Protein AF-A0A662VR52-F1 (afdb_monomer_lite)

pLDDT: mean 78.72, std 14.42, range [28.05, 96.81]

Radius of gyration: 50.15 Å; chains: 1; bounding box: 106×64×145 Å

Structure (mmCIF, N/CA/C/O backbone):
data_AF-A0A662VR52-F1
#
_entry.id   AF-A0A662VR52-F1
#
loop_
_atom_site.group_PDB
_atom_site.id
_atom_site.type_symbol
_atom_site.label_atom_id
_atom_site.label_alt_id
_atom_site.label_comp_id
_atom_site.label_asym_id
_atom_site.label_entity_id
_atom_site.label_seq_id
_atom_site.pdbx_PDB_ins_code
_atom_site.Cartn_x
_atom_site.Cartn_y
_atom_site.Cartn_z
_atom_site.occupancy
_atom_site.B_iso_or_equiv
_atom_site.auth_seq_id
_atom_site.auth_comp_id
_atom_site.auth_asym_id
_atom_site.auth_atom_id
_atom_site.pdbx_PDB_model_num
ATOM 1 N N . MET A 1 1 ? 60.814 -14.077 -67.643 1.00 28.58 1 MET A N 1
ATOM 2 C CA . MET A 1 1 ? 59.374 -13.787 -67.493 1.00 28.58 1 MET A CA 1
ATOM 3 C C . MET A 1 1 ? 59.072 -13.716 -66.006 1.00 28.58 1 MET A C 1
ATOM 5 O O . MET A 1 1 ? 58.979 -14.759 -65.372 1.00 28.58 1 MET A O 1
ATOM 9 N N . LYS A 1 2 ? 59.038 -12.506 -65.432 1.00 28.05 2 LYS A N 1
ATOM 10 C CA . LYS A 1 2 ? 58.407 -12.286 -64.120 1.00 28.05 2 LYS A CA 1
ATOM 11 C C . LYS A 1 2 ? 56.911 -12.606 -64.287 1.00 28.05 2 LYS A C 1
ATOM 13 O O . LYS A 1 2 ? 56.385 -12.389 -65.379 1.00 28.05 2 LYS A O 1
ATOM 18 N N . LYS A 1 3 ? 56.277 -13.214 -63.279 1.00 32.69 3 LYS A N 1
ATOM 19 C CA . LYS A 1 3 ? 54.837 -13.531 -63.300 1.00 32.69 3 LYS A CA 1
ATOM 20 C C . LYS A 1 3 ? 54.033 -12.255 -63.595 1.00 32.69 3 LYS A C 1
ATOM 22 O O . LYS A 1 3 ? 54.476 -11.173 -63.227 1.00 32.69 3 LYS A O 1
ATOM 27 N N . GLU A 1 4 ? 52.872 -12.392 -64.231 1.00 38.88 4 GLU A N 1
ATOM 28 C CA . GLU A 1 4 ? 51.925 -11.310 -64.575 1.00 38.88 4 GLU A CA 1
ATOM 29 C C . GLU A 1 4 ? 51.389 -10.497 -63.368 1.00 38.88 4 GLU A C 1
ATOM 31 O O . GLU A 1 4 ? 50.549 -9.617 -63.553 1.00 38.88 4 GLU A O 1
ATOM 36 N N . ASP A 1 5 ? 51.896 -10.736 -62.155 1.00 41.44 5 ASP A N 1
ATOM 37 C CA . ASP A 1 5 ? 51.282 -10.300 -60.900 1.00 41.44 5 ASP A CA 1
ATOM 38 C C . ASP A 1 5 ? 51.966 -9.097 -60.216 1.00 41.44 5 ASP A C 1
ATOM 40 O O . ASP A 1 5 ? 51.344 -8.469 -59.366 1.00 41.44 5 ASP A O 1
ATOM 44 N N . ASP A 1 6 ? 53.176 -8.682 -60.616 1.00 47.56 6 ASP A N 1
ATOM 45 C CA . ASP A 1 6 ? 53.843 -7.495 -60.036 1.00 47.56 6 ASP A CA 1
ATOM 46 C C . ASP A 1 6 ? 53.579 -6.228 -60.871 1.00 47.56 6 ASP A C 1
ATOM 48 O O . ASP A 1 6 ? 54.469 -5.649 -61.501 1.00 47.56 6 ASP A O 1
ATOM 52 N N . ILE A 1 7 ? 52.318 -5.795 -60.906 1.00 55.94 7 ILE A N 1
ATOM 53 C CA . ILE A 1 7 ? 51.932 -4.498 -61.476 1.00 55.94 7 ILE A CA 1
ATOM 54 C C . ILE A 1 7 ? 52.097 -3.422 -60.383 1.00 55.94 7 ILE A C 1
ATOM 56 O O . ILE A 1 7 ? 51.403 -3.491 -59.370 1.00 55.94 7 ILE A O 1
ATOM 60 N N . PRO A 1 8 ? 52.959 -2.403 -60.562 1.00 58.09 8 PRO A N 1
ATOM 61 C CA . PRO A 1 8 ? 53.224 -1.395 -59.550 1.00 58.09 8 PRO A CA 1
ATOM 62 C C . PRO A 1 8 ? 52.011 -0.486 -59.325 1.00 58.09 8 PRO A C 1
ATOM 64 O O . PRO A 1 8 ? 51.331 -0.050 -60.263 1.00 58.09 8 PRO A O 1
ATOM 67 N N . GLU A 1 9 ? 51.783 -0.172 -58.052 1.00 62.09 9 GLU A N 1
ATOM 68 C CA . GLU A 1 9 ? 50.815 0.820 -57.595 1.00 62.09 9 GLU A CA 1
ATOM 69 C C . GLU A 1 9 ? 51.098 2.185 -58.239 1.00 62.09 9 GLU A C 1
ATOM 71 O O . GLU A 1 9 ? 52.232 2.675 -58.251 1.00 62.09 9 GLU A O 1
ATOM 76 N N . VAL A 1 10 ? 50.054 2.812 -58.786 1.00 65.06 10 VAL A N 1
ATOM 77 C CA . VAL A 1 10 ? 50.158 4.159 -59.353 1.00 65.06 10 VAL A CA 1
ATOM 78 C C . VAL A 1 10 ? 49.748 5.147 -58.274 1.00 65.06 10 VAL A C 1
ATOM 80 O O . VAL A 1 10 ? 48.630 5.070 -57.770 1.00 65.06 10 VAL A O 1
ATOM 83 N N . LYS A 1 11 ? 50.637 6.091 -57.938 1.00 62.03 11 LYS A N 1
ATOM 84 C CA . LYS A 1 11 ? 50.335 7.161 -56.977 1.00 62.03 11 LYS A CA 1
ATOM 85 C C . LYS A 1 11 ? 49.124 7.973 -57.447 1.00 62.03 11 LYS A C 1
ATOM 87 O O . LYS A 1 11 ? 49.174 8.606 -58.502 1.00 62.03 11 LYS A O 1
ATOM 92 N N . ASP A 1 12 ? 48.069 7.950 -56.642 1.00 66.31 12 ASP A N 1
ATOM 93 C CA . ASP A 1 12 ? 46.834 8.707 -56.851 1.00 66.31 12 ASP A CA 1
ATOM 94 C C . ASP A 1 12 ? 47.023 10.215 -56.557 1.00 66.31 12 ASP A C 1
ATOM 96 O O . ASP A 1 12 ? 48.048 10.652 -56.024 1.00 66.31 12 ASP A O 1
ATOM 100 N N . ILE A 1 13 ? 46.032 11.035 -56.916 1.00 71.88 13 ILE A N 1
ATOM 101 C CA . ILE A 1 13 ? 45.984 12.468 -56.602 1.00 71.88 13 ILE A CA 1
ATOM 102 C C . ILE A 1 13 ? 45.912 12.660 -55.078 1.00 71.88 13 ILE A C 1
ATOM 104 O O . ILE A 1 13 ? 45.025 12.118 -54.419 1.00 71.88 13 ILE A O 1
ATOM 108 N N . GLU A 1 14 ? 46.828 13.464 -54.525 1.00 68.94 14 GLU A N 1
ATOM 109 C CA . GLU A 1 14 ? 46.885 13.752 -53.088 1.00 68.94 14 GLU A CA 1
ATOM 110 C C . GLU A 1 14 ? 45.572 14.331 -52.546 1.00 68.94 14 GLU A C 1
ATOM 112 O O . GLU A 1 14 ? 45.005 15.286 -53.082 1.00 68.94 14 GLU A O 1
ATOM 117 N N . CYS A 1 15 ? 45.146 13.793 -51.409 1.00 70.44 15 CYS A N 1
ATOM 118 C CA . CYS A 1 15 ? 44.021 14.291 -50.637 1.00 70.44 15 CYS A CA 1
ATOM 119 C C . CYS A 1 15 ? 44.399 15.601 -49.934 1.00 70.44 15 CYS A C 1
ATOM 121 O O . CYS A 1 15 ? 45.249 15.614 -49.047 1.00 70.44 15 CYS A O 1
ATOM 123 N N . ARG A 1 16 ? 43.809 16.724 -50.351 1.00 64.12 16 ARG A N 1
ATOM 124 C CA . ARG A 1 16 ? 44.110 18.067 -49.824 1.00 64.12 16 ARG A CA 1
ATOM 125 C C . ARG A 1 16 ? 42.822 18.762 -49.375 1.00 64.12 16 ARG A C 1
ATOM 127 O O . ARG A 1 16 ? 41.777 18.531 -49.978 1.00 64.12 16 ARG A O 1
ATOM 134 N N . LYS A 1 17 ? 42.918 19.638 -48.362 1.00 64.31 17 LYS A N 1
ATOM 135 C CA . LYS A 1 17 ? 41.784 20.356 -47.738 1.00 64.31 17 LYS A CA 1
ATOM 136 C C . LYS A 1 17 ? 40.886 21.057 -48.765 1.00 64.31 17 LYS A C 1
ATOM 138 O O . LYS A 1 17 ? 39.768 20.620 -49.017 1.00 64.31 17 LYS A O 1
ATOM 143 N N . LEU A 1 18 ? 41.394 22.128 -49.377 1.00 68.62 18 LEU A N 1
ATOM 144 C CA . LEU A 1 18 ? 40.721 22.940 -50.391 1.00 68.62 18 LEU A CA 1
ATOM 145 C C . LEU A 1 18 ? 41.786 23.565 -51.299 1.00 68.62 18 LEU A C 1
ATOM 147 O O . LEU A 1 18 ? 42.699 24.219 -50.804 1.00 68.62 18 LEU A O 1
ATOM 151 N N . ASN A 1 19 ? 41.665 23.381 -52.615 1.00 70.12 19 ASN A N 1
ATOM 152 C CA . ASN A 1 19 ? 42.551 23.993 -53.609 1.00 70.12 19 ASN A CA 1
ATOM 153 C C . ASN A 1 19 ? 41.736 24.723 -54.679 1.00 70.12 19 ASN A C 1
ATOM 155 O O . ASN A 1 19 ? 40.577 24.387 -54.936 1.00 70.12 19 ASN A O 1
ATOM 159 N N . PHE A 1 20 ? 42.370 25.687 -55.346 1.00 79.00 20 PHE A N 1
ATOM 160 C CA . PHE A 1 20 ? 41.862 26.207 -56.611 1.00 79.00 20 PHE A CA 1
ATOM 161 C C . PHE A 1 20 ? 41.954 25.136 -57.702 1.00 79.00 20 PHE A C 1
ATOM 163 O O . PHE A 1 20 ? 42.883 24.330 -57.719 1.00 79.00 20 PHE A O 1
ATOM 170 N N . PHE A 1 21 ? 40.988 25.153 -58.619 1.00 85.31 21 PHE A N 1
ATOM 171 C CA . PHE A 1 21 ? 40.935 24.231 -59.748 1.00 85.31 21 PHE A CA 1
ATOM 172 C C . PHE A 1 21 ? 41.366 24.943 -61.025 1.00 85.31 21 PHE A C 1
ATOM 174 O O . PHE A 1 21 ? 40.796 25.976 -61.381 1.00 85.31 21 PHE A O 1
ATOM 181 N N . GLU A 1 22 ? 42.299 24.342 -61.752 1.00 82.56 22 GLU A N 1
ATOM 182 C CA . GLU A 1 22 ? 42.712 24.789 -63.079 1.00 82.56 22 GLU A CA 1
ATOM 183 C C . GLU A 1 22 ? 42.207 23.796 -64.125 1.00 82.56 22 GLU A C 1
ATOM 185 O O . GLU A 1 22 ? 42.285 22.586 -63.931 1.00 82.56 22 GLU A O 1
ATOM 190 N N . ARG A 1 23 ? 41.667 24.304 -65.238 1.00 88.06 23 ARG A N 1
ATOM 191 C CA . ARG A 1 23 ? 41.226 23.483 -66.374 1.00 88.06 23 ARG A CA 1
ATOM 192 C C . ARG A 1 23 ? 41.934 23.910 -67.644 1.00 88.06 23 ARG A C 1
ATOM 194 O O . ARG A 1 23 ? 42.268 25.084 -67.811 1.00 88.06 23 ARG A O 1
ATOM 201 N N . ASN A 1 24 ? 42.100 22.964 -68.560 1.00 91.31 24 ASN A N 1
ATOM 202 C CA . ASN A 1 24 ? 42.689 23.241 -69.857 1.00 91.31 24 ASN A CA 1
ATOM 203 C C . ASN A 1 24 ? 41.824 24.251 -70.640 1.00 91.31 24 ASN A C 1
ATOM 205 O O . ASN A 1 24 ? 40.622 24.050 -70.815 1.00 91.31 24 ASN A O 1
ATOM 209 N N . ASN A 1 25 ? 42.429 25.348 -71.103 1.00 91.31 25 ASN A N 1
ATOM 210 C CA . ASN A 1 25 ? 41.778 26.304 -71.997 1.00 91.31 25 ASN A CA 1
ATOM 211 C C . ASN A 1 25 ? 42.145 25.984 -73.453 1.00 91.31 25 ASN A C 1
ATOM 213 O O . ASN A 1 25 ? 43.315 26.094 -73.834 1.00 91.31 25 ASN A O 1
ATOM 217 N N . TYR A 1 26 ? 41.148 25.599 -74.250 1.00 92.62 26 TYR A N 1
ATOM 218 C CA . TYR A 1 26 ? 41.313 25.234 -75.655 1.00 92.62 26 TYR A CA 1
ATOM 219 C C . TYR A 1 26 ? 41.273 26.466 -76.561 1.00 92.62 26 TYR A C 1
ATOM 221 O O . TYR A 1 26 ? 40.322 27.242 -76.531 1.00 92.62 26 TYR A O 1
ATOM 229 N N . PHE A 1 27 ? 42.289 26.618 -77.411 1.00 93.62 27 PHE A N 1
ATOM 230 C CA . PHE A 1 27 ? 42.328 27.633 -78.462 1.00 93.62 27 PHE A CA 1
ATOM 231 C C . PHE A 1 27 ? 43.087 27.118 -79.689 1.00 93.62 27 PHE A C 1
ATOM 233 O O . PHE A 1 27 ? 43.882 26.178 -79.603 1.00 93.62 27 PHE A O 1
ATOM 240 N N . TYR A 1 28 ? 42.819 27.719 -80.848 1.00 93.12 28 TYR A N 1
ATOM 241 C CA . TYR A 1 28 ? 43.390 27.274 -82.117 1.00 93.12 28 TYR A CA 1
ATOM 242 C C . TYR A 1 28 ? 44.921 27.392 -82.124 1.00 93.12 28 TYR A C 1
ATOM 244 O O . TYR A 1 28 ? 45.473 28.416 -81.730 1.00 93.12 28 TYR A O 1
ATOM 252 N N . GLY A 1 29 ? 45.603 26.340 -82.582 1.00 92.38 29 GLY A N 1
ATOM 253 C CA . GLY A 1 29 ? 47.067 26.288 -82.639 1.00 92.38 29 GLY A CA 1
ATOM 254 C C . GLY A 1 29 ? 47.762 25.958 -81.312 1.00 92.38 29 GLY A C 1
ATOM 255 O O . GLY A 1 29 ? 48.991 25.912 -81.282 1.00 92.38 29 GLY A O 1
ATOM 256 N N . LYS A 1 30 ? 47.021 25.698 -80.223 1.00 93.88 30 LYS A N 1
ATOM 257 C CA . LYS A 1 30 ? 47.611 25.228 -78.963 1.00 93.88 30 LYS A CA 1
ATOM 258 C C . LYS A 1 30 ? 48.195 23.819 -79.131 1.00 93.88 30 LYS A C 1
ATOM 260 O O . LYS A 1 30 ? 47.477 22.891 -79.500 1.00 93.88 30 LYS A O 1
ATOM 265 N N . LEU A 1 31 ? 49.475 23.644 -78.801 1.00 93.06 31 LEU A N 1
ATOM 266 C CA . LEU A 1 31 ? 50.089 22.322 -78.661 1.00 93.06 31 LEU A CA 1
ATOM 267 C C . LEU A 1 31 ? 49.641 21.695 -77.337 1.00 93.06 31 LEU A C 1
ATOM 269 O O . LEU A 1 31 ? 49.816 22.300 -76.282 1.00 93.06 31 LEU A O 1
ATOM 273 N N . LEU A 1 32 ? 49.062 20.497 -77.400 1.00 92.69 32 LEU A N 1
ATOM 274 C CA . LEU A 1 32 ? 48.646 19.736 -76.224 1.00 92.69 32 LEU A CA 1
ATOM 275 C C . LEU A 1 32 ? 49.683 18.665 -75.904 1.00 92.69 32 LEU A C 1
ATOM 277 O O . LEU A 1 32 ? 50.072 17.881 -76.770 1.00 92.69 32 LEU A O 1
ATOM 281 N N . THR A 1 33 ? 50.106 18.624 -74.647 1.00 89.31 33 THR A N 1
ATOM 282 C CA . THR A 1 33 ? 51.037 17.625 -74.123 1.00 89.31 33 THR A CA 1
ATOM 283 C C . THR A 1 33 ? 50.329 16.676 -73.161 1.00 89.31 33 THR A C 1
ATOM 285 O O . THR A 1 33 ? 49.216 16.934 -72.703 1.00 89.31 33 THR A O 1
ATOM 288 N N . ALA A 1 34 ? 50.999 15.589 -72.774 1.00 85.44 34 ALA A N 1
ATOM 289 C CA . ALA A 1 34 ? 50.512 14.717 -71.706 1.00 85.44 34 ALA A CA 1
ATOM 290 C C . ALA A 1 34 ? 50.233 15.478 -70.392 1.00 85.44 34 ALA A C 1
ATOM 292 O O . ALA A 1 34 ? 49.364 15.064 -69.630 1.00 85.44 34 ALA A O 1
ATOM 293 N N . SER A 1 35 ? 50.932 16.590 -70.127 1.00 84.44 35 SER A N 1
ATOM 294 C CA . SER A 1 35 ? 50.676 17.431 -68.952 1.00 84.44 35 SER A CA 1
ATOM 295 C C . SER A 1 35 ? 49.314 18.129 -69.033 1.00 84.44 35 SER A C 1
ATOM 297 O O . SER A 1 35 ? 48.581 18.143 -68.047 1.00 84.44 35 SER A O 1
ATOM 299 N N . ASP A 1 36 ? 48.927 18.635 -70.210 1.00 90.25 36 ASP A N 1
ATOM 300 C CA . ASP A 1 36 ? 47.631 19.296 -70.418 1.00 90.25 36 ASP A CA 1
ATOM 301 C C . ASP A 1 36 ? 46.456 18.321 -70.235 1.00 90.25 36 ASP A C 1
ATOM 303 O O . ASP A 1 36 ? 45.473 18.650 -69.571 1.00 90.25 36 ASP A O 1
ATOM 307 N N . PHE A 1 37 ? 46.572 17.093 -70.755 1.00 89.44 37 PHE A N 1
ATOM 308 C CA . PHE A 1 37 ? 45.544 16.059 -70.575 1.00 89.44 37 PHE A CA 1
ATOM 309 C C . PHE A 1 37 ? 45.470 15.543 -69.132 1.00 89.44 37 PHE A C 1
ATOM 311 O O . PHE A 1 37 ? 44.382 15.261 -68.633 1.00 89.44 37 PHE A O 1
ATOM 318 N N . LYS A 1 38 ? 46.606 15.457 -68.426 1.00 85.81 38 LYS A N 1
ATOM 319 C CA . LYS A 1 38 ? 46.623 15.142 -66.987 1.00 85.81 38 LYS A CA 1
ATOM 320 C C . LYS A 1 38 ? 45.957 16.243 -66.163 1.00 85.81 38 LYS A C 1
ATOM 322 O O . LYS A 1 38 ? 45.225 15.926 -65.231 1.00 85.81 38 LYS A O 1
ATOM 327 N N . ALA A 1 39 ? 46.181 17.512 -66.509 1.00 85.81 39 ALA A N 1
ATOM 328 C CA . ALA A 1 39 ? 45.518 18.639 -65.857 1.00 85.81 39 ALA A CA 1
ATOM 329 C C . ALA A 1 39 ? 43.996 18.595 -66.068 1.00 85.81 39 ALA A C 1
ATOM 331 O O . ALA A 1 39 ? 43.238 18.803 -65.125 1.00 85.81 39 ALA A O 1
ATOM 332 N N . GLU A 1 40 ? 43.540 18.247 -67.274 1.00 89.88 40 GLU A N 1
ATOM 333 C CA . GLU A 1 40 ? 42.115 18.055 -67.558 1.00 89.88 40 GLU A CA 1
ATOM 334 C C . GLU A 1 40 ? 41.504 16.878 -66.777 1.00 89.88 40 GLU A C 1
ATOM 336 O O . GLU A 1 40 ? 40.451 17.045 -66.165 1.00 89.88 40 GLU A O 1
ATOM 341 N N . GLN A 1 41 ? 42.172 15.719 -66.719 1.00 88.75 41 GLN A N 1
ATOM 342 C CA . GLN A 1 41 ? 41.714 14.587 -65.898 1.00 88.75 41 GLN A CA 1
ATOM 343 C C . GLN A 1 41 ? 41.642 14.958 -64.413 1.00 88.75 41 GLN A C 1
ATOM 345 O O . GLN A 1 41 ? 40.623 14.722 -63.764 1.00 88.75 41 GLN A O 1
ATOM 350 N N . ARG A 1 42 ? 42.694 15.600 -63.888 1.00 87.00 42 ARG A N 1
ATOM 351 C CA . ARG A 1 42 ? 42.743 16.071 -62.500 1.00 87.00 42 ARG A CA 1
ATOM 352 C C . ARG A 1 42 ? 41.586 17.024 -62.194 1.00 87.00 42 ARG A C 1
ATOM 354 O O . ARG A 1 42 ? 40.952 16.858 -61.159 1.00 87.00 42 ARG A O 1
ATOM 361 N N . TYR A 1 43 ? 41.268 17.960 -63.092 1.00 88.44 43 TYR A N 1
ATOM 362 C CA . TYR A 1 43 ? 40.166 18.906 -62.897 1.00 88.44 43 TYR A CA 1
ATOM 363 C C . TYR A 1 43 ? 38.830 18.203 -62.619 1.00 88.44 43 TYR A C 1
ATOM 365 O O . TYR A 1 43 ? 38.150 18.544 -61.651 1.00 88.44 43 TYR A O 1
ATOM 373 N N . PHE A 1 44 ? 38.455 17.218 -63.441 1.00 90.56 44 PHE A N 1
ATOM 374 C CA . PHE A 1 44 ? 37.192 16.496 -63.268 1.00 90.56 44 PHE A CA 1
ATOM 375 C C . PHE A 1 44 ? 37.204 15.590 -62.035 1.00 90.56 44 PHE A C 1
ATOM 377 O O . PHE A 1 44 ? 36.251 15.623 -61.257 1.00 90.56 44 PHE A O 1
ATOM 384 N N . VAL A 1 45 ? 38.289 14.837 -61.822 1.00 88.81 45 VAL A N 1
ATOM 385 C CA . VAL A 1 45 ? 38.420 13.925 -60.676 1.00 88.81 45 VAL A CA 1
ATOM 386 C C . VAL A 1 45 ? 38.384 14.694 -59.355 1.00 88.81 45 VAL A C 1
ATOM 388 O O . VAL A 1 45 ? 37.623 14.347 -58.456 1.00 88.81 45 VAL A O 1
ATOM 391 N N . GLU A 1 46 ? 39.145 15.783 -59.224 1.00 86.50 46 GLU A N 1
ATOM 392 C CA . GLU A 1 46 ? 39.160 16.570 -57.989 1.00 86.50 46 GLU A CA 1
ATOM 393 C C . GLU A 1 46 ? 37.828 17.302 -57.753 1.00 86.50 46 GLU A C 1
ATOM 395 O O . GLU A 1 46 ? 37.424 17.458 -56.598 1.00 86.50 46 GLU A O 1
ATOM 400 N N . LYS A 1 47 ? 37.116 17.725 -58.812 1.00 87.19 47 LYS A N 1
ATOM 401 C CA . LYS A 1 47 ? 35.769 18.311 -58.696 1.00 87.19 47 LYS A CA 1
ATOM 402 C C . LYS A 1 47 ? 34.731 17.298 -58.220 1.00 87.19 47 LYS A C 1
ATOM 404 O O . LYS A 1 47 ? 33.926 17.647 -57.358 1.00 87.19 47 LYS A O 1
ATOM 409 N N . LEU A 1 48 ? 34.764 16.075 -58.746 1.00 88.81 48 LEU A N 1
ATOM 410 C CA . LEU A 1 48 ? 33.878 14.991 -58.322 1.00 88.81 48 LEU A CA 1
ATOM 411 C C . LEU A 1 48 ? 34.148 14.607 -56.863 1.00 88.81 48 LEU A C 1
ATOM 413 O O . LEU A 1 48 ? 33.239 14.644 -56.038 1.00 88.81 48 LEU A O 1
ATOM 417 N N . ARG A 1 49 ? 35.420 14.387 -56.510 1.00 87.94 49 ARG A N 1
ATOM 418 C CA . ARG A 1 49 ? 35.836 14.112 -55.128 1.00 87.94 49 ARG A CA 1
ATOM 419 C C . ARG A 1 49 ? 35.433 15.239 -54.172 1.00 87.94 49 ARG A C 1
ATOM 421 O O . ARG A 1 49 ? 34.998 14.966 -53.059 1.00 87.94 49 ARG A O 1
ATOM 428 N N . LEU A 1 50 ? 35.543 16.508 -54.587 1.00 83.31 50 LEU A N 1
ATOM 429 C CA . LEU A 1 50 ? 35.076 17.646 -53.786 1.00 83.31 50 LEU A CA 1
ATOM 430 C C . LEU A 1 50 ? 33.561 17.591 -53.547 1.00 83.31 50 LEU A C 1
ATOM 432 O O . LEU A 1 50 ? 33.127 17.810 -52.419 1.00 83.31 50 LEU A O 1
ATOM 436 N N . ALA A 1 51 ? 32.772 17.313 -54.589 1.00 85.19 51 ALA A N 1
ATOM 437 C CA . ALA A 1 51 ? 31.322 17.189 -54.467 1.00 85.19 51 ALA A CA 1
ATOM 438 C C . ALA A 1 51 ? 30.944 16.049 -53.513 1.00 85.19 51 ALA A C 1
ATOM 440 O O . ALA A 1 51 ? 30.156 16.269 -52.597 1.00 85.19 51 ALA A O 1
ATOM 441 N N . ASN A 1 52 ? 31.579 14.882 -53.651 1.00 86.44 52 ASN A N 1
ATOM 442 C CA . ASN A 1 52 ? 31.383 13.753 -52.746 1.00 86.44 52 ASN A CA 1
ATOM 443 C C . ASN A 1 52 ? 31.709 14.136 -51.295 1.00 86.44 52 ASN A C 1
ATOM 445 O O . ASN A 1 52 ? 30.863 13.966 -50.422 1.00 86.44 52 ASN A O 1
ATOM 449 N N . ARG A 1 53 ? 32.871 14.752 -51.032 1.00 78.88 53 ARG A N 1
ATOM 450 C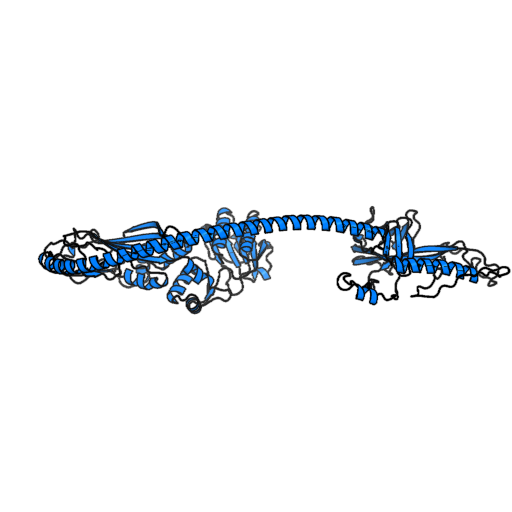 CA . ARG A 1 53 ? 33.258 15.160 -49.668 1.00 78.88 53 ARG A CA 1
ATOM 451 C C . ARG A 1 53 ? 32.289 16.153 -49.030 1.00 78.88 53 ARG A C 1
ATOM 453 O O . ARG A 1 53 ? 31.969 15.999 -47.858 1.00 78.88 53 ARG A O 1
ATOM 460 N N . LEU A 1 54 ? 31.866 17.183 -49.767 1.00 75.50 54 LEU A N 1
ATOM 461 C CA . LEU A 1 54 ? 31.094 18.293 -49.194 1.00 75.50 54 LEU A CA 1
ATOM 462 C C . LEU A 1 54 ? 29.581 18.060 -49.179 1.00 75.50 54 LEU A C 1
ATOM 464 O O . LEU A 1 54 ? 28.903 18.607 -48.318 1.00 75.50 54 LEU A O 1
ATOM 468 N N . LEU A 1 55 ? 29.044 17.303 -50.138 1.00 77.44 55 LEU A N 1
ATOM 469 C CA . LEU A 1 55 ? 27.598 17.086 -50.261 1.00 77.44 55 LEU A CA 1
ATOM 470 C C . LEU A 1 55 ? 27.148 15.757 -49.659 1.00 77.44 55 LEU A C 1
ATOM 472 O O . LEU A 1 55 ? 26.013 15.647 -49.207 1.00 77.44 55 LEU A O 1
ATOM 476 N N . HIS A 1 56 ? 28.014 14.745 -49.691 1.00 78.38 56 HIS A N 1
ATOM 477 C CA . HIS A 1 56 ? 27.673 13.381 -49.293 1.00 78.38 56 HIS A CA 1
ATOM 478 C C . HIS A 1 56 ? 28.463 12.925 -48.056 1.00 78.38 56 HIS A C 1
ATOM 480 O O . HIS A 1 56 ? 27.949 12.172 -47.233 1.00 78.38 56 HIS A O 1
ATOM 486 N N . GLY A 1 57 ? 29.688 13.417 -47.874 1.00 80.00 57 GLY A N 1
ATOM 487 C CA . GLY A 1 57 ? 30.582 12.971 -46.810 1.00 80.00 57 GLY A CA 1
ATOM 488 C C . GLY A 1 57 ? 31.283 11.667 -47.187 1.00 80.00 57 GLY A C 1
ATOM 489 O O . GLY A 1 57 ? 31.635 11.457 -48.346 1.00 80.00 57 GLY A O 1
ATOM 490 N N . PHE A 1 58 ? 31.511 10.796 -46.206 1.00 82.31 58 PHE A N 1
ATOM 491 C CA . PHE A 1 58 ? 32.193 9.513 -46.385 1.00 82.31 58 PHE A CA 1
ATOM 492 C C . PHE A 1 58 ? 31.450 8.394 -45.653 1.00 82.31 58 PHE A C 1
ATOM 494 O O . PHE A 1 58 ? 30.781 8.630 -44.645 1.00 82.31 58 PHE A O 1
ATOM 501 N N . GLY A 1 59 ? 31.580 7.170 -46.154 1.00 87.56 59 GLY A N 1
ATOM 502 C CA . GLY A 1 59 ? 30.886 5.991 -45.653 1.00 87.56 59 GLY A CA 1
ATOM 503 C C . GLY A 1 59 ? 30.363 5.094 -46.773 1.00 87.56 59 GLY A C 1
ATOM 504 O O . GLY A 1 59 ? 30.722 5.231 -47.941 1.00 87.56 59 GLY A O 1
ATOM 505 N N . VAL A 1 60 ? 29.491 4.160 -46.412 1.00 90.75 60 VAL A N 1
ATOM 506 C CA . VAL A 1 60 ? 28.853 3.215 -47.332 1.00 90.75 60 VAL A CA 1
ATOM 507 C C . VAL A 1 60 ? 27.637 3.865 -47.989 1.00 90.75 60 VAL A C 1
ATOM 509 O O . VAL A 1 60 ? 26.695 4.278 -47.313 1.00 90.75 60 VAL A O 1
ATOM 512 N N . VAL A 1 61 ? 27.624 3.907 -49.320 1.00 89.56 61 VAL A N 1
ATOM 513 C CA . VAL A 1 61 ? 26.484 4.394 -50.109 1.00 89.56 61 VAL A CA 1
ATOM 514 C C . VAL A 1 61 ? 25.429 3.295 -50.224 1.00 89.56 61 VAL A C 1
ATOM 516 O O . VAL A 1 61 ? 24.260 3.514 -49.921 1.00 89.56 61 VAL A O 1
ATOM 519 N N . CYS A 1 62 ? 25.839 2.088 -50.619 1.00 89.94 62 CYS A N 1
ATOM 520 C CA . CYS A 1 62 ? 24.964 0.920 -50.715 1.00 89.94 62 CYS A CA 1
ATOM 521 C C . CYS A 1 62 ? 25.762 -0.388 -50.606 1.00 89.94 62 CYS A C 1
ATOM 523 O O . CYS A 1 62 ? 26.964 -0.415 -50.863 1.00 89.94 62 CYS A O 1
ATOM 525 N N . GLY A 1 63 ? 25.086 -1.485 -50.247 1.00 92.12 63 GLY A N 1
ATOM 526 C CA . GLY A 1 63 ? 25.697 -2.818 -50.220 1.00 92.12 63 GLY A CA 1
ATOM 527 C C . GLY A 1 63 ? 26.792 -2.977 -49.156 1.00 92.12 63 GLY A C 1
ATOM 528 O O . GLY A 1 63 ? 26.613 -2.531 -48.021 1.00 92.12 63 GLY A O 1
ATOM 529 N N . LEU A 1 64 ? 27.897 -3.642 -49.513 1.00 95.06 64 LEU A N 1
ATOM 530 C CA . LEU A 1 64 ? 29.085 -3.859 -48.666 1.00 95.06 64 LEU A CA 1
ATOM 531 C C . LEU A 1 64 ? 28.811 -4.531 -47.309 1.00 95.06 64 LEU A C 1
ATOM 533 O O . LEU A 1 64 ? 29.524 -4.298 -46.335 1.00 95.06 64 LEU A O 1
ATOM 537 N N . LYS A 1 65 ? 27.768 -5.362 -47.218 1.00 94.81 65 LYS A N 1
ATOM 538 C CA . LYS A 1 65 ? 27.463 -6.115 -45.997 1.00 94.81 65 LYS A CA 1
ATOM 539 C C . LYS A 1 65 ? 28.542 -7.161 -45.769 1.00 94.81 65 LYS A C 1
ATOM 541 O O . LYS A 1 65 ? 28.870 -7.904 -46.691 1.00 94.81 65 LYS A O 1
ATOM 546 N N . VAL A 1 66 ? 29.030 -7.262 -44.538 1.00 94.62 66 VAL A N 1
ATOM 547 C CA . VAL A 1 66 ? 29.921 -8.349 -44.131 1.00 94.62 66 VAL A CA 1
ATOM 548 C C . VAL A 1 66 ? 29.075 -9.444 -43.501 1.00 94.62 66 VAL A C 1
ATOM 550 O O . VAL A 1 66 ? 28.395 -9.232 -42.501 1.00 94.62 66 VAL A O 1
ATOM 553 N N . LEU A 1 67 ? 29.083 -10.614 -44.122 1.00 92.94 67 LEU A N 1
ATOM 554 C CA . LEU A 1 67 ? 28.329 -11.784 -43.702 1.00 92.94 67 LEU A CA 1
ATOM 555 C C . LEU A 1 67 ? 29.298 -12.898 -43.321 1.00 92.94 67 LEU A C 1
ATOM 557 O O . LEU A 1 67 ? 30.388 -13.012 -43.881 1.00 92.94 67 LEU A O 1
ATOM 561 N N . LYS A 1 68 ? 28.892 -13.761 -42.392 1.00 90.62 68 LYS A N 1
ATOM 562 C CA . LYS A 1 68 ? 29.634 -14.991 -42.109 1.00 90.62 68 LYS A CA 1
ATOM 563 C C . LYS A 1 68 ? 29.579 -15.929 -43.327 1.00 90.62 68 LYS A C 1
ATOM 565 O O . LYS A 1 68 ? 28.544 -16.024 -43.989 1.00 90.62 68 LYS A O 1
ATOM 570 N N . GLY A 1 69 ? 30.686 -16.612 -43.621 1.00 80.81 69 GLY A N 1
ATOM 571 C CA . GLY A 1 69 ? 30.769 -17.615 -44.680 1.00 80.81 69 GLY A CA 1
ATOM 572 C C . GLY A 1 69 ? 29.748 -18.739 -44.481 1.00 80.81 69 GLY A C 1
ATOM 573 O O . GLY A 1 69 ? 29.553 -19.229 -43.372 1.00 80.81 69 GLY A O 1
ATOM 574 N N . MET A 1 70 ? 29.077 -19.141 -45.563 1.00 68.06 70 MET A N 1
ATOM 575 C CA . MET A 1 70 ? 27.984 -20.127 -45.517 1.00 68.06 70 MET A CA 1
ATOM 576 C C . MET A 1 70 ? 28.468 -21.582 -45.388 1.00 68.06 70 MET A C 1
ATOM 578 O O . MET A 1 70 ? 27.728 -22.426 -44.895 1.00 68.06 70 MET A O 1
ATOM 582 N N . LEU A 1 71 ? 29.675 -21.889 -45.878 1.00 71.06 71 LEU A N 1
ATOM 583 C CA . LEU A 1 71 ? 30.199 -23.261 -45.992 1.00 71.06 71 LEU A CA 1
ATOM 584 C C . LEU A 1 71 ? 31.395 -23.531 -45.071 1.00 71.06 71 LEU A C 1
ATOM 586 O O . LEU A 1 71 ? 31.645 -24.677 -44.712 1.00 71.06 71 LEU A O 1
ATOM 590 N N . GLU A 1 72 ? 32.124 -22.485 -44.685 1.00 78.00 72 GLU A N 1
ATOM 591 C CA . GLU A 1 72 ? 33.331 -22.579 -43.871 1.00 78.00 72 GLU A CA 1
ATOM 592 C C . GLU A 1 72 ? 33.318 -21.489 -42.803 1.00 78.00 72 GLU A C 1
ATOM 594 O O . GLU A 1 72 ? 33.147 -20.305 -43.098 1.00 78.00 72 GLU A O 1
ATOM 599 N N . ASP A 1 73 ? 33.529 -21.895 -41.552 1.00 82.31 73 ASP A N 1
ATOM 600 C CA . ASP A 1 73 ? 33.481 -20.992 -40.403 1.00 82.31 73 ASP A CA 1
ATOM 601 C C . ASP A 1 73 ? 34.672 -20.022 -40.338 1.00 82.31 73 ASP A C 1
ATOM 603 O O . ASP A 1 73 ? 34.617 -19.079 -39.559 1.00 82.31 73 ASP A O 1
ATOM 607 N N . SER A 1 74 ? 35.737 -20.216 -41.122 1.00 84.81 74 SER A N 1
ATOM 608 C CA . SER A 1 74 ? 36.919 -19.335 -41.177 1.00 84.81 74 SER A CA 1
ATOM 609 C C . SER A 1 74 ? 36.821 -18.232 -42.237 1.00 84.81 74 SER A C 1
ATOM 611 O O . SER A 1 74 ? 37.803 -17.530 -42.478 1.00 84.81 74 SER A O 1
ATOM 613 N N . LYS A 1 75 ? 35.661 -18.082 -42.894 1.00 90.75 75 LYS A N 1
ATOM 614 C CA . LYS A 1 75 ? 35.461 -17.134 -43.997 1.00 90.75 75 LYS A CA 1
ATOM 615 C C . LYS A 1 75 ? 34.411 -16.077 -43.669 1.00 90.75 75 LYS A C 1
ATOM 617 O O . LYS A 1 75 ? 33.421 -16.351 -42.988 1.00 90.75 75 LYS A O 1
ATOM 622 N N . ILE A 1 76 ? 34.591 -14.881 -44.220 1.00 93.12 76 ILE A N 1
ATOM 623 C CA . ILE A 1 76 ? 33.537 -13.862 -44.346 1.00 93.12 76 ILE A CA 1
ATOM 624 C C . ILE A 1 76 ? 33.270 -13.570 -45.815 1.00 93.12 76 ILE A C 1
ATOM 626 O O . ILE A 1 76 ? 34.137 -13.756 -46.665 1.00 93.12 76 ILE A O 1
ATOM 630 N N . ARG A 1 77 ? 32.069 -13.078 -46.102 1.00 93.81 77 ARG A N 1
ATOM 631 C CA . ARG A 1 77 ? 31.657 -12.601 -47.416 1.00 93.81 77 ARG A CA 1
ATOM 632 C C . ARG A 1 77 ? 31.294 -11.126 -47.332 1.00 93.81 77 ARG A C 1
ATOM 634 O O . ARG A 1 77 ? 30.377 -10.769 -46.599 1.00 93.81 77 ARG A O 1
ATOM 641 N N . ILE A 1 78 ? 31.983 -10.293 -48.100 1.00 95.00 78 ILE A N 1
ATOM 642 C CA . ILE A 1 78 ? 31.638 -8.886 -48.315 1.00 95.00 78 ILE A CA 1
ATOM 643 C C . ILE A 1 78 ? 30.775 -8.826 -49.574 1.00 95.00 78 ILE A C 1
ATOM 645 O O . ILE A 1 78 ? 31.214 -9.292 -50.621 1.00 95.00 78 ILE A O 1
ATOM 649 N N . THR A 1 79 ? 29.547 -8.317 -49.491 1.00 95.62 79 THR A N 1
ATOM 650 C CA . THR A 1 79 ? 28.670 -8.193 -50.670 1.00 95.62 79 THR A CA 1
ATOM 651 C C . THR A 1 79 ? 29.124 -7.063 -51.591 1.00 95.62 79 THR A C 1
ATOM 653 O O . THR A 1 79 ? 29.799 -6.132 -51.154 1.00 95.62 79 THR A O 1
ATOM 656 N N . GLU A 1 80 ? 28.677 -7.092 -52.842 1.00 95.75 80 GLU A N 1
ATOM 657 C CA . GLU A 1 80 ? 28.808 -5.978 -53.777 1.00 95.75 80 GLU A CA 1
ATOM 658 C C . GLU A 1 80 ? 28.243 -4.673 -53.192 1.00 95.75 80 GLU A C 1
ATOM 660 O O . GLU A 1 80 ? 27.356 -4.679 -52.326 1.00 95.75 80 GLU A O 1
ATOM 665 N N . GLY A 1 81 ? 28.780 -3.540 -53.634 1.00 94.94 81 GLY A N 1
ATOM 666 C CA . GLY A 1 81 ? 28.353 -2.231 -53.162 1.00 94.94 81 GLY A CA 1
ATOM 667 C C . GLY A 1 81 ? 29.337 -1.109 -53.461 1.00 94.94 81 GLY A C 1
ATOM 668 O O . GLY A 1 81 ? 30.343 -1.289 -54.150 1.00 94.94 81 GLY A O 1
ATOM 669 N N . VAL A 1 82 ? 29.015 0.072 -52.938 1.00 93.94 82 VAL A N 1
ATOM 670 C CA . VAL A 1 82 ? 29.769 1.306 -53.170 1.00 93.94 82 VAL A CA 1
ATOM 671 C C . VAL A 1 82 ? 29.988 2.034 -51.852 1.00 93.94 82 VAL A C 1
ATOM 673 O O . VAL A 1 82 ? 29.062 2.186 -51.051 1.00 93.94 82 VAL A O 1
ATOM 676 N N . ALA A 1 83 ? 31.205 2.525 -51.652 1.00 92.75 83 ALA A N 1
ATOM 677 C CA . ALA A 1 83 ? 31.560 3.430 -50.569 1.00 92.75 83 ALA A CA 1
ATOM 678 C C . ALA A 1 83 ? 32.224 4.701 -51.104 1.00 92.75 83 ALA A C 1
ATOM 680 O O . ALA A 1 83 ? 32.738 4.728 -52.218 1.00 92.75 83 ALA A O 1
ATOM 681 N N . ILE A 1 84 ? 32.214 5.747 -50.287 1.00 91.06 84 ILE A N 1
ATOM 682 C CA . ILE A 1 84 ? 32.972 6.978 -50.492 1.00 91.06 84 ILE A CA 1
ATOM 683 C C . ILE A 1 84 ? 33.933 7.101 -49.317 1.00 91.06 84 ILE A C 1
ATOM 685 O O . ILE A 1 84 ? 33.505 7.043 -48.164 1.00 91.06 84 ILE A O 1
ATOM 689 N N . ASP A 1 85 ? 35.224 7.255 -49.580 1.00 88.31 85 ASP A N 1
ATOM 690 C CA . ASP A 1 85 ? 36.191 7.482 -48.507 1.00 88.31 85 ASP A CA 1
ATOM 691 C C . ASP A 1 85 ? 36.290 8.957 -48.091 1.00 88.31 85 ASP A C 1
ATOM 693 O O . ASP A 1 85 ? 35.683 9.842 -48.696 1.00 88.31 85 ASP A O 1
ATOM 697 N N . CYS A 1 86 ? 37.087 9.258 -47.063 1.00 81.19 86 CYS A N 1
ATOM 698 C CA . CYS A 1 86 ? 37.246 10.635 -46.593 1.00 81.19 86 CYS A CA 1
ATOM 699 C C . CYS A 1 86 ? 37.872 11.606 -47.606 1.00 81.19 86 CYS A C 1
ATOM 701 O O . CYS A 1 86 ? 37.740 12.822 -47.464 1.00 81.19 86 CYS A O 1
ATOM 703 N N . CYS A 1 87 ? 38.502 11.102 -48.667 1.00 83.50 87 CYS A N 1
ATOM 704 C CA . CYS A 1 87 ? 38.999 11.918 -49.766 1.00 83.50 87 CYS A CA 1
ATOM 705 C C . CYS A 1 87 ? 37.951 12.147 -50.859 1.00 83.50 87 CYS A C 1
ATOM 707 O O . CYS A 1 87 ? 38.226 12.887 -51.806 1.00 83.50 87 CYS A O 1
ATOM 709 N N . GLY A 1 88 ? 36.748 11.586 -50.721 1.00 85.19 88 GLY A N 1
ATOM 710 C CA . GLY A 1 88 ? 35.673 11.657 -51.705 1.00 85.19 88 GLY A CA 1
ATOM 711 C C . GLY A 1 88 ? 35.844 10.677 -52.860 1.00 85.19 88 GLY A C 1
ATOM 712 O O . GLY A 1 88 ? 35.210 10.875 -53.894 1.00 85.19 88 GLY A O 1
ATOM 713 N N . ARG A 1 89 ? 36.725 9.677 -52.721 1.00 89.94 89 ARG A N 1
ATOM 714 C CA . ARG A 1 89 ? 36.968 8.656 -53.745 1.00 89.94 89 ARG A CA 1
ATOM 715 C C . ARG A 1 89 ? 35.882 7.602 -53.674 1.00 89.94 89 ARG A C 1
ATOM 717 O O . ARG A 1 89 ? 35.605 7.077 -52.596 1.00 89.94 89 ARG A O 1
ATOM 724 N N . GLU A 1 90 ? 35.305 7.279 -54.819 1.00 92.38 90 GLU A N 1
ATOM 725 C CA . GLU A 1 90 ? 34.390 6.161 -54.957 1.00 92.38 90 GLU A CA 1
ATOM 726 C C . GLU A 1 90 ? 35.160 4.840 -54.886 1.00 92.38 90 GLU A C 1
ATOM 728 O O . GLU A 1 90 ? 36.109 4.603 -55.632 1.00 92.38 90 GLU A O 1
ATOM 733 N N . ILE A 1 91 ? 34.731 3.953 -53.995 1.00 94.00 91 ILE A N 1
ATOM 734 C CA . ILE A 1 91 ? 35.231 2.590 -53.893 1.00 94.00 91 ILE A CA 1
ATOM 735 C C . ILE A 1 91 ? 34.114 1.652 -54.332 1.00 94.00 91 ILE A C 1
ATOM 737 O O . ILE A 1 91 ? 33.102 1.512 -53.643 1.00 94.00 91 ILE A O 1
ATOM 741 N N . VAL A 1 92 ? 34.297 1.021 -55.490 1.00 94.75 92 VAL A N 1
ATOM 742 C CA . VAL A 1 92 ? 33.304 0.132 -56.100 1.00 94.75 92 VAL A CA 1
ATOM 743 C C . VAL A 1 92 ? 33.736 -1.318 -55.927 1.00 94.75 92 VAL A C 1
ATOM 745 O O . VAL A 1 92 ? 34.779 -1.727 -56.435 1.00 94.75 92 VAL A O 1
ATOM 748 N N . VAL A 1 93 ? 32.899 -2.101 -55.248 1.00 94.88 93 VAL A N 1
ATOM 749 C CA . VAL A 1 93 ? 33.030 -3.555 -55.125 1.00 94.88 93 VAL A CA 1
ATOM 750 C C . VAL A 1 93 ? 31.958 -4.177 -56.025 1.00 94.88 93 VAL A C 1
ATOM 752 O O . VAL A 1 93 ? 30.785 -4.187 -55.649 1.00 94.88 93 VAL A O 1
ATOM 755 N N . PRO A 1 94 ? 32.312 -4.622 -57.244 1.00 92.06 94 PRO A N 1
ATOM 756 C CA . PRO A 1 94 ? 31.326 -5.003 -58.257 1.00 92.06 94 PRO A CA 1
ATOM 757 C C . PRO A 1 94 ? 30.651 -6.351 -57.980 1.00 92.06 94 PRO A C 1
ATOM 759 O O . PRO A 1 94 ? 29.529 -6.575 -58.420 1.00 92.06 94 PRO A O 1
ATOM 762 N N . GLU A 1 95 ? 31.332 -7.242 -57.265 1.00 92.81 95 GLU A N 1
ATOM 763 C CA . GLU A 1 95 ? 30.895 -8.603 -56.956 1.00 92.81 95 GLU A CA 1
ATOM 764 C C . GLU A 1 95 ? 31.286 -8.933 -55.517 1.00 92.81 95 GLU A C 1
ATOM 766 O O . GLU A 1 95 ? 32.190 -8.305 -54.959 1.00 92.81 95 GLU A O 1
ATOM 771 N N . PHE A 1 96 ? 30.631 -9.925 -54.913 1.00 91.62 96 PHE A N 1
ATOM 772 C CA . PHE A 1 96 ? 30.986 -10.331 -53.559 1.00 91.62 96 PHE A CA 1
ATOM 773 C C . PHE A 1 96 ? 32.425 -10.866 -53.485 1.00 91.62 96 PHE A C 1
ATOM 775 O O . PHE A 1 96 ? 32.910 -11.534 -54.402 1.00 91.62 96 PHE A O 1
ATOM 782 N N . VAL A 1 97 ? 33.078 -10.614 -52.353 1.00 92.50 97 VAL A N 1
ATOM 783 C CA . VAL A 1 97 ? 34.432 -11.089 -52.050 1.00 92.50 97 VAL A CA 1
ATOM 784 C C . VAL A 1 97 ? 34.387 -11.982 -50.826 1.00 92.50 97 VAL A C 1
ATOM 786 O O . VAL A 1 97 ? 33.812 -11.612 -49.801 1.00 92.50 97 VAL A O 1
ATOM 789 N N . GLU A 1 98 ? 35.003 -13.153 -50.917 1.00 92.31 98 GLU A N 1
ATOM 790 C CA . GLU A 1 98 ? 35.223 -14.030 -49.774 1.00 92.31 98 GLU A CA 1
ATOM 791 C C . GLU A 1 98 ? 36.627 -13.816 -49.222 1.00 92.31 98 GLU A C 1
ATOM 793 O O . GLU A 1 98 ? 37.607 -13.944 -49.951 1.00 92.31 98 GLU A O 1
ATOM 798 N N . VAL A 1 99 ? 36.717 -13.498 -47.932 1.00 90.75 99 VAL A N 1
ATOM 799 C CA . VAL A 1 99 ? 37.985 -13.359 -47.210 1.00 90.75 99 VAL A CA 1
ATOM 800 C C . VAL A 1 99 ? 38.156 -14.584 -46.328 1.00 90.75 99 VAL A C 1
ATOM 802 O O . VAL A 1 99 ? 37.303 -14.869 -45.484 1.00 90.75 99 VAL A O 1
ATOM 805 N N . ASP A 1 100 ? 39.248 -15.309 -46.539 1.00 88.88 100 ASP A N 1
ATOM 806 C CA . ASP A 1 100 ? 39.618 -16.496 -45.780 1.00 88.88 100 ASP A CA 1
ATOM 807 C C . ASP A 1 100 ? 40.722 -16.162 -44.779 1.00 88.88 100 ASP A C 1
ATOM 809 O O . ASP A 1 100 ? 41.880 -15.964 -45.153 1.00 88.88 100 ASP A O 1
ATOM 813 N N . PHE A 1 101 ? 40.364 -16.129 -43.494 1.00 85.06 101 PHE A N 1
ATOM 814 C CA . PHE A 1 101 ? 41.306 -15.818 -42.420 1.00 85.06 101 PHE A CA 1
ATOM 815 C C . PHE A 1 101 ? 42.332 -16.934 -42.181 1.00 85.06 101 PHE A C 1
ATOM 817 O O . PHE A 1 101 ? 43.398 -16.661 -41.636 1.00 85.06 101 PHE A O 1
ATOM 824 N N . ALA A 1 102 ? 42.046 -18.182 -42.575 1.00 80.88 102 ALA A N 1
ATOM 825 C CA . ALA A 1 102 ? 42.957 -19.305 -42.350 1.00 80.88 102 ALA A CA 1
ATOM 826 C C . ALA A 1 102 ? 44.124 -19.302 -43.345 1.00 80.88 102 ALA A C 1
ATOM 828 O O . ALA A 1 102 ? 45.256 -19.610 -42.976 1.00 80.88 102 ALA A O 1
ATOM 829 N N . ASN A 1 103 ? 43.838 -18.944 -44.599 1.00 80.00 103 ASN A N 1
ATOM 830 C CA . ASN A 1 103 ? 44.828 -18.904 -45.677 1.00 80.00 103 ASN A CA 1
ATOM 831 C C . ASN A 1 103 ? 45.352 -17.489 -45.960 1.00 80.00 103 ASN A C 1
ATOM 833 O O . ASN A 1 103 ? 46.349 -17.343 -46.662 1.00 80.00 103 ASN A O 1
ATOM 837 N N . GLY A 1 104 ? 44.688 -16.459 -45.430 1.00 81.62 104 GLY A N 1
ATOM 838 C CA . GLY A 1 104 ? 45.051 -15.061 -45.633 1.00 81.62 104 GLY A CA 1
ATOM 839 C C . GLY A 1 104 ? 44.846 -14.582 -47.067 1.00 81.62 104 GLY A C 1
ATOM 840 O O . GLY A 1 104 ? 45.654 -13.813 -47.579 1.00 81.62 104 GLY A O 1
ATOM 841 N N . VAL A 1 105 ? 43.790 -15.066 -47.728 1.00 85.25 105 VAL A N 1
ATOM 842 C CA . VAL A 1 105 ? 43.502 -14.769 -49.139 1.00 85.25 105 VAL A CA 1
ATOM 843 C C . VAL A 1 105 ? 42.079 -14.240 -49.278 1.00 85.25 105 VAL A C 1
ATOM 845 O O . VAL A 1 105 ? 41.162 -14.736 -48.623 1.00 85.25 105 VAL A O 1
ATOM 848 N N . ALA A 1 106 ? 41.884 -13.259 -50.157 1.00 87.81 106 ALA A N 1
ATOM 849 C CA . ALA A 1 106 ? 40.573 -12.767 -50.551 1.00 87.81 106 ALA A CA 1
ATOM 850 C C . ALA A 1 106 ? 40.357 -13.086 -52.021 1.00 87.81 106 ALA A C 1
ATOM 852 O O . ALA A 1 106 ? 41.245 -12.853 -52.840 1.00 87.81 106 ALA A O 1
ATOM 853 N N . LYS A 1 107 ? 39.187 -13.625 -52.357 1.00 89.88 107 LYS A N 1
ATOM 854 C CA . LYS A 1 107 ? 38.836 -13.979 -53.734 1.00 89.88 107 LYS A CA 1
ATOM 855 C C . LYS A 1 107 ? 37.470 -13.431 -54.092 1.00 89.88 107 LYS A C 1
ATOM 857 O O . LYS A 1 107 ? 36.544 -13.500 -53.285 1.00 89.88 107 LYS A O 1
ATOM 862 N N . ASP A 1 108 ? 37.355 -12.889 -55.296 1.00 87.31 108 ASP A N 1
ATOM 863 C CA . ASP A 1 108 ? 36.055 -12.548 -55.867 1.00 87.31 108 ASP A CA 1
ATOM 864 C C . ASP A 1 108 ? 35.282 -13.808 -56.294 1.00 87.31 108 ASP A C 1
ATOM 866 O O . ASP A 1 108 ? 35.775 -14.940 -56.200 1.00 87.31 108 ASP A O 1
ATOM 870 N N . CYS A 1 109 ? 34.055 -13.624 -56.784 1.00 83.44 109 CYS A N 1
ATOM 871 C CA . CYS A 1 109 ? 33.209 -14.741 -57.200 1.00 83.44 109 CYS A CA 1
ATOM 872 C C . CYS A 1 109 ? 33.749 -15.519 -58.418 1.00 83.44 109 CYS A C 1
ATOM 874 O O . CYS A 1 109 ? 33.340 -16.658 -58.646 1.00 83.44 109 CYS A O 1
ATOM 876 N N . ASN A 1 110 ? 34.708 -14.945 -59.153 1.00 84.94 110 ASN A N 1
ATOM 877 C CA . ASN A 1 110 ? 35.400 -15.570 -60.278 1.00 84.94 110 ASN A CA 1
ATOM 878 C C . ASN A 1 110 ? 36.707 -16.270 -59.852 1.00 84.94 110 ASN A C 1
ATOM 880 O O . ASN A 1 110 ? 37.423 -16.820 -60.692 1.00 84.94 110 ASN A O 1
ATOM 884 N N . GLY A 1 111 ? 37.022 -16.279 -58.552 1.00 81.50 111 GLY A N 1
ATOM 885 C CA . GLY A 1 111 ? 38.211 -16.915 -57.989 1.00 81.50 111 GLY A CA 1
ATOM 886 C C . GLY A 1 111 ? 39.498 -16.109 -58.167 1.00 81.50 111 GLY A C 1
ATOM 887 O O . GLY A 1 111 ? 40.580 -16.639 -57.899 1.00 81.50 111 GLY A O 1
ATOM 888 N N . LYS A 1 112 ? 39.404 -14.851 -58.607 1.00 84.88 112 LYS A N 1
ATOM 889 C CA . LYS A 1 112 ? 40.548 -13.953 -58.751 1.00 84.88 112 LYS A CA 1
ATOM 890 C C . LYS A 1 112 ? 40.906 -13.357 -57.394 1.00 84.88 112 LYS A C 1
ATOM 892 O O . LYS A 1 112 ? 40.035 -12.925 -56.641 1.00 84.88 112 LYS A O 1
ATOM 897 N N . GLU A 1 113 ? 42.201 -13.327 -57.098 1.00 85.44 113 GLU A N 1
ATOM 898 C CA . GLU A 1 113 ? 42.704 -12.796 -55.834 1.00 85.44 113 GLU A CA 1
ATOM 899 C C . GLU A 1 113 ? 42.571 -11.270 -55.778 1.00 85.44 113 GLU A C 1
ATOM 901 O O . GLU A 1 113 ? 42.898 -10.550 -56.728 1.00 85.44 113 GLU A O 1
ATOM 906 N N . ILE A 1 114 ? 42.044 -10.798 -54.650 1.00 85.88 114 ILE A N 1
ATOM 907 C CA . ILE A 1 114 ? 41.921 -9.390 -54.295 1.00 85.88 114 ILE A CA 1
ATOM 908 C C . ILE A 1 114 ? 43.041 -9.059 -53.319 1.00 85.88 114 ILE A C 1
ATOM 910 O O . ILE A 1 114 ? 43.343 -9.833 -52.411 1.00 85.88 114 ILE A O 1
ATOM 914 N N . GLU A 1 115 ? 43.655 -7.897 -53.513 1.00 85.56 115 GLU A N 1
ATOM 915 C CA . GLU A 1 115 ? 44.750 -7.449 -52.669 1.00 85.56 115 GLU A CA 1
ATOM 916 C C . GLU A 1 115 ? 44.260 -7.207 -51.234 1.00 85.56 115 GLU A C 1
ATOM 918 O O . GLU A 1 115 ? 43.316 -6.448 -50.979 1.00 85.56 115 GLU A O 1
ATOM 923 N N . LEU A 1 116 ? 44.913 -7.904 -50.309 1.00 84.19 116 LEU A N 1
ATOM 924 C CA . LEU A 1 116 ? 44.673 -7.856 -48.877 1.00 84.19 116 LEU A CA 1
ATOM 925 C C . LEU A 1 116 ? 45.872 -7.219 -48.193 1.00 84.19 116 LEU A C 1
ATOM 927 O O . LEU A 1 116 ? 47.004 -7.658 -48.391 1.00 84.19 116 LEU A O 1
ATOM 931 N N . ASP A 1 117 ? 45.605 -6.231 -47.351 1.00 84.31 117 ASP A N 1
ATOM 932 C CA . ASP A 1 117 ? 46.589 -5.664 -46.439 1.00 84.31 117 ASP A CA 1
ATOM 933 C C . ASP A 1 117 ? 46.267 -6.158 -45.025 1.00 84.31 117 ASP A C 1
ATOM 935 O O . ASP A 1 117 ? 45.190 -5.895 -44.479 1.00 84.31 117 ASP A O 1
ATOM 939 N N . MET A 1 118 ? 47.159 -6.978 -44.471 1.00 75.88 118 MET A N 1
ATOM 940 C CA . MET A 1 118 ? 46.948 -7.683 -43.210 1.00 75.88 118 MET A CA 1
ATOM 941 C C . MET A 1 118 ? 48.226 -7.688 -42.365 1.00 75.88 118 MET A C 1
ATOM 943 O O . MET A 1 118 ? 49.327 -7.704 -42.920 1.00 75.88 118 MET A O 1
ATOM 947 N N . PRO A 1 119 ? 48.111 -7.753 -41.026 1.00 71.75 119 PRO A N 1
ATOM 948 C CA . PRO A 1 119 ? 49.259 -7.966 -40.151 1.00 71.75 119 PRO A CA 1
ATOM 949 C C . PRO A 1 119 ? 49.936 -9.320 -40.422 1.00 71.75 119 PRO A C 1
ATOM 951 O O . PRO A 1 119 ? 49.290 -10.267 -40.870 1.00 71.75 119 PRO A O 1
ATOM 954 N N . GLU A 1 120 ? 51.226 -9.437 -40.071 1.00 68.81 120 GLU A N 1
ATOM 955 C CA . GLU A 1 120 ? 52.044 -10.655 -40.260 1.00 68.81 120 GLU A CA 1
ATOM 956 C C . GLU A 1 120 ? 51.407 -11.930 -39.666 1.00 68.81 120 GLU A C 1
ATOM 958 O O . GLU A 1 120 ? 51.683 -13.036 -40.131 1.00 68.81 120 GLU A O 1
ATOM 963 N N . ALA A 1 121 ? 50.532 -11.788 -38.663 1.00 67.19 121 ALA A N 1
ATOM 964 C CA . ALA A 1 121 ? 49.682 -12.858 -38.155 1.00 67.19 121 ALA A CA 1
ATOM 965 C C . ALA A 1 121 ? 48.288 -12.331 -37.775 1.00 67.19 121 ALA A C 1
ATOM 967 O O . ALA A 1 121 ? 48.162 -11.387 -36.992 1.00 67.19 121 ALA A O 1
ATOM 968 N N . ILE A 1 122 ? 47.234 -12.982 -38.281 1.00 72.62 122 ILE A N 1
ATOM 969 C CA . ILE A 1 122 ? 45.853 -12.740 -37.841 1.00 72.62 122 ILE A CA 1
ATOM 970 C C . ILE A 1 122 ? 45.666 -13.376 -36.451 1.00 72.62 122 ILE A C 1
ATOM 972 O O . ILE A 1 122 ? 46.015 -14.550 -36.271 1.00 72.62 122 ILE A O 1
ATOM 976 N N . PRO A 1 123 ? 45.104 -12.656 -35.462 1.00 77.38 123 PRO A N 1
ATOM 977 C CA . PRO A 1 123 ? 44.790 -13.231 -34.159 1.00 77.38 123 PRO A CA 1
ATOM 978 C C . PRO A 1 123 ? 43.865 -14.448 -34.297 1.00 77.38 123 PRO A C 1
ATOM 980 O O . PRO A 1 123 ? 42.799 -14.360 -34.904 1.00 77.38 123 PRO A O 1
ATOM 983 N N . LYS A 1 124 ? 44.251 -15.591 -33.710 1.00 78.00 124 LYS A N 1
ATOM 984 C CA . LYS A 1 124 ? 43.378 -16.780 -33.658 1.00 78.00 124 LYS A CA 1
ATOM 985 C C . LYS A 1 124 ? 42.146 -16.547 -32.786 1.00 78.00 124 LYS A C 1
ATOM 987 O O . LYS A 1 124 ? 41.082 -17.079 -33.087 1.00 78.00 124 LYS A O 1
ATOM 992 N N . ASP A 1 125 ? 42.300 -15.734 -31.748 1.00 83.56 125 ASP A N 1
ATOM 993 C CA . ASP A 1 125 ? 41.238 -15.304 -30.851 1.00 83.56 125 ASP A CA 1
ATOM 994 C C . ASP A 1 125 ? 41.305 -13.782 -30.702 1.00 83.56 125 ASP A C 1
ATOM 996 O O . ASP A 1 125 ? 42.383 -13.229 -30.472 1.00 83.56 125 ASP A O 1
ATOM 1000 N N . GLY A 1 126 ? 40.164 -13.105 -30.827 1.00 85.56 126 GLY A N 1
ATOM 1001 C CA . GLY A 1 126 ? 40.074 -11.653 -30.668 1.00 85.56 126 GLY A CA 1
ATOM 1002 C C . GLY A 1 126 ? 39.191 -10.972 -31.706 1.00 85.56 126 GLY A C 1
ATOM 1003 O O . GLY A 1 126 ? 38.553 -11.622 -32.533 1.00 85.56 126 GLY A O 1
ATOM 1004 N N . ASP A 1 127 ? 39.146 -9.646 -31.636 1.00 89.19 127 ASP A N 1
ATOM 1005 C CA . ASP A 1 127 ? 38.389 -8.816 -32.566 1.00 89.19 127 ASP A CA 1
ATOM 1006 C C . ASP A 1 127 ? 39.305 -8.331 -33.700 1.00 89.19 127 ASP A C 1
ATOM 1008 O O . ASP A 1 127 ? 40.429 -7.893 -33.456 1.00 89.19 127 ASP A O 1
ATOM 1012 N N . VAL A 1 128 ? 38.816 -8.387 -34.938 1.00 90.50 128 VAL A N 1
ATOM 1013 C CA . VAL A 1 128 ? 39.468 -7.798 -36.113 1.00 90.50 128 VAL A CA 1
ATOM 1014 C C . VAL A 1 128 ? 38.501 -6.871 -36.837 1.00 90.50 128 VAL A C 1
ATOM 1016 O O . VAL A 1 128 ? 37.295 -7.113 -36.886 1.00 90.50 128 VAL A O 1
ATOM 1019 N N . TYR A 1 129 ? 39.024 -5.801 -37.415 1.00 90.94 129 TYR A N 1
ATOM 1020 C CA . TYR A 1 129 ? 38.250 -4.798 -38.132 1.00 90.94 129 TYR A CA 1
ATOM 1021 C C . TYR A 1 129 ? 38.481 -4.947 -39.626 1.00 90.94 129 TYR A C 1
ATOM 1023 O O . TYR A 1 129 ? 39.623 -5.059 -40.069 1.00 90.94 129 TYR A O 1
ATOM 1031 N N . ILE A 1 130 ? 37.390 -4.938 -40.387 1.00 92.31 130 ILE A N 1
ATOM 1032 C CA . ILE A 1 130 ? 37.404 -5.043 -41.843 1.00 92.31 130 ILE A CA 1
ATOM 1033 C C . ILE A 1 130 ? 37.178 -3.656 -42.419 1.00 92.31 130 ILE A C 1
ATOM 1035 O O . ILE A 1 130 ? 36.105 -3.070 -42.238 1.00 92.31 130 ILE A O 1
ATOM 1039 N N . LEU A 1 131 ? 38.188 -3.142 -43.111 1.00 92.12 131 LEU A N 1
ATOM 1040 C CA . LEU A 1 131 ? 38.146 -1.853 -43.776 1.00 92.12 131 LEU A CA 1
ATOM 1041 C C . LEU A 1 131 ? 38.325 -2.018 -45.284 1.00 92.12 131 LEU A C 1
ATOM 1043 O O . LEU A 1 131 ? 38.953 -2.958 -45.769 1.00 92.12 131 LEU A O 1
ATOM 1047 N N . LEU A 1 132 ? 37.768 -1.072 -46.027 1.00 92.88 132 LEU A N 1
ATOM 1048 C CA . LEU A 1 132 ? 37.860 -1.009 -47.474 1.00 92.88 132 LEU A CA 1
ATOM 1049 C C . LEU A 1 132 ? 38.631 0.244 -47.883 1.00 92.88 132 LEU A C 1
ATOM 1051 O O . LEU A 1 132 ? 38.258 1.348 -47.491 1.00 92.88 132 LEU A O 1
ATOM 1055 N N . LYS A 1 133 ? 39.686 0.091 -48.684 1.00 91.06 133 LYS A N 1
ATOM 1056 C CA . LYS A 1 133 ? 40.558 1.200 -49.085 1.00 91.06 133 LYS A CA 1
ATOM 1057 C C . LYS A 1 133 ? 40.617 1.349 -50.590 1.00 91.06 133 LYS A C 1
ATOM 1059 O O . LYS A 1 133 ? 40.744 0.363 -51.311 1.00 91.06 133 LYS A O 1
ATOM 1064 N N . TYR A 1 134 ? 40.567 2.591 -51.060 1.00 90.19 134 TYR A N 1
ATOM 1065 C CA . TYR A 1 134 ? 40.771 2.902 -52.469 1.00 90.19 134 TYR A CA 1
ATOM 1066 C C . TYR A 1 134 ? 42.188 2.523 -52.913 1.00 90.19 134 TYR A C 1
ATOM 1068 O O . TYR A 1 134 ? 43.168 2.836 -52.232 1.00 90.19 134 TYR A O 1
ATOM 1076 N N . TYR A 1 135 ? 42.300 1.915 -54.089 1.00 86.25 135 TYR A N 1
ATOM 1077 C CA . TYR A 1 135 ? 43.576 1.543 -54.683 1.00 86.25 135 TYR A CA 1
ATOM 1078 C C . TYR A 1 135 ? 43.562 1.713 -56.196 1.00 86.25 135 TYR A C 1
ATOM 1080 O O . TYR A 1 135 ? 42.594 1.365 -56.862 1.00 86.25 135 TYR A O 1
ATOM 1088 N N . SER A 1 136 ? 44.660 2.211 -56.760 1.00 85.25 136 SER A N 1
ATOM 1089 C CA . SER A 1 136 ? 44.805 2.383 -58.203 1.00 85.25 136 SER A CA 1
ATOM 1090 C C . SER A 1 136 ? 46.072 1.726 -58.724 1.00 85.25 136 SER A C 1
ATOM 1092 O O . SER A 1 136 ? 47.163 1.916 -58.184 1.00 85.25 136 SER A O 1
ATOM 1094 N N . ARG A 1 137 ? 45.946 1.014 -59.844 1.00 83.69 137 ARG A N 1
ATOM 1095 C CA . ARG A 1 137 ? 47.080 0.357 -60.505 1.00 83.69 137 ARG A CA 1
ATOM 1096 C C . ARG A 1 137 ? 47.077 0.578 -62.007 1.00 83.69 137 ARG A C 1
ATOM 1098 O O . ARG A 1 137 ? 46.026 0.749 -62.627 1.00 83.69 137 ARG A O 1
ATOM 1105 N N . GLY A 1 138 ? 48.262 0.555 -62.602 1.00 81.12 138 GLY A N 1
ATOM 1106 C CA . GLY A 1 138 ? 48.412 0.639 -64.047 1.00 81.12 138 GLY A CA 1
ATOM 1107 C C . GLY A 1 138 ? 47.922 -0.641 -64.721 1.00 81.12 138 GLY A C 1
ATOM 1108 O O . GLY A 1 138 ? 48.202 -1.737 -64.266 1.00 81.12 138 GLY A O 1
ATOM 1109 N N . VAL A 1 139 ? 47.183 -0.546 -65.818 1.00 82.81 139 VAL A N 1
ATOM 1110 C CA . VAL A 1 139 ? 46.781 -1.710 -66.618 1.00 82.81 139 VAL A CA 1
ATOM 1111 C C . VAL A 1 139 ? 47.055 -1.449 -68.090 1.00 82.81 139 VAL A C 1
ATOM 1113 O O . VAL A 1 139 ? 47.168 -0.301 -68.521 1.00 82.81 139 VAL A O 1
ATOM 1116 N N . LYS A 1 140 ? 47.143 -2.526 -68.877 1.00 81.88 140 LYS A N 1
ATOM 1117 C CA . LYS A 1 140 ? 47.528 -2.489 -70.298 1.00 81.88 140 LYS A CA 1
ATOM 1118 C C . LYS A 1 140 ? 48.933 -1.891 -70.483 1.00 81.88 140 LYS A C 1
ATOM 1120 O O . LYS A 1 140 ? 49.040 -0.727 -70.872 1.00 81.88 140 LYS A O 1
ATOM 1125 N N . PRO A 1 141 ? 49.996 -2.651 -70.169 1.00 78.25 141 PRO A N 1
ATOM 1126 C CA . PRO A 1 141 ? 51.362 -2.191 -70.386 1.00 78.25 141 PRO A CA 1
ATOM 1127 C C . PRO A 1 141 ? 51.578 -1.833 -71.860 1.00 78.25 141 PRO A C 1
ATOM 1129 O O . PRO A 1 141 ? 51.108 -2.540 -72.754 1.00 78.25 141 PRO A O 1
ATOM 1132 N N . VAL A 1 142 ? 52.261 -0.718 -72.106 1.00 79.56 142 VAL A N 1
ATOM 1133 C CA . VAL A 1 142 ? 52.599 -0.232 -73.447 1.00 79.56 142 VAL A CA 1
ATOM 1134 C C . VAL A 1 142 ? 54.071 0.192 -73.505 1.00 79.56 142 VAL A C 1
ATOM 1136 O O . VAL A 1 142 ? 54.590 0.732 -72.523 1.00 79.56 142 VAL A O 1
ATOM 1139 N N . PRO A 1 143 ? 54.758 -0.010 -74.642 1.00 73.06 143 PRO A N 1
ATOM 1140 C CA . PRO A 1 143 ? 56.126 0.470 -74.812 1.00 73.06 143 PRO A CA 1
ATOM 1141 C C . PRO A 1 143 ? 56.187 2.004 -74.815 1.00 73.06 143 PRO A C 1
ATOM 1143 O O . PRO A 1 143 ? 55.404 2.655 -75.511 1.00 73.06 143 PRO A O 1
ATOM 1146 N N . ASN A 1 144 ? 57.145 2.587 -74.089 1.00 72.69 144 ASN A N 1
ATOM 1147 C CA . ASN A 1 144 ? 57.470 4.009 -74.203 1.00 72.69 144 ASN A CA 1
ATOM 1148 C C . ASN A 1 144 ? 58.597 4.199 -75.229 1.00 72.69 144 ASN A C 1
ATOM 1150 O O . ASN A 1 144 ? 59.748 3.878 -74.961 1.00 72.69 144 ASN A O 1
ATOM 1154 N N . ILE A 1 145 ? 58.265 4.720 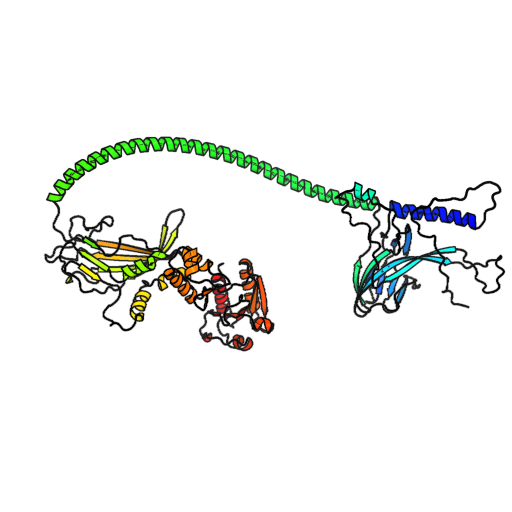-76.413 1.00 68.19 145 ILE A N 1
ATOM 1155 C CA . ILE A 1 145 ? 59.197 4.829 -77.552 1.00 68.19 145 ILE A CA 1
ATOM 1156 C C . ILE A 1 145 ? 60.273 5.917 -77.321 1.00 68.19 145 ILE A C 1
ATOM 1158 O O . ILE A 1 145 ? 61.292 5.934 -78.004 1.00 68.19 145 ILE A O 1
ATOM 1162 N N . MET A 1 146 ? 60.066 6.825 -76.359 1.00 64.88 146 MET A N 1
ATOM 1163 C CA . MET A 1 146 ? 60.931 7.991 -76.116 1.00 64.88 146 MET A CA 1
ATOM 1164 C C . MET A 1 146 ? 61.943 7.801 -74.967 1.00 64.88 146 MET A C 1
ATOM 1166 O O . MET A 1 146 ? 62.810 8.654 -74.790 1.00 64.88 146 MET A O 1
ATOM 1170 N N . GLU A 1 147 ? 61.870 6.712 -74.191 1.00 57.19 147 GLU A N 1
ATOM 1171 C CA . GLU A 1 147 ? 62.807 6.425 -73.091 1.00 57.19 147 GLU A CA 1
ATOM 1172 C C . GLU A 1 147 ? 63.906 5.450 -73.538 1.00 57.19 147 GLU A C 1
ATOM 1174 O O . GLU A 1 147 ? 63.663 4.276 -73.798 1.00 57.19 147 GLU A O 1
ATOM 1179 N N . THR A 1 148 ? 65.148 5.934 -73.622 1.00 52.16 148 THR A N 1
ATOM 1180 C CA . THR A 1 148 ? 66.322 5.170 -74.087 1.00 52.16 148 THR A CA 1
ATOM 1181 C C . THR A 1 148 ? 67.095 4.454 -72.968 1.00 52.16 148 THR A C 1
ATOM 1183 O O . THR A 1 148 ? 68.293 4.207 -73.111 1.00 52.16 148 THR A O 1
ATOM 1186 N N . SER A 1 149 ? 66.466 4.113 -71.838 1.00 54.66 149 SER A N 1
ATOM 1187 C CA . SER A 1 149 ? 67.095 3.263 -70.813 1.00 54.66 149 SER A CA 1
ATOM 1188 C C . SER A 1 149 ? 66.794 1.790 -71.098 1.00 54.66 149 SER A C 1
ATOM 1190 O O . SER A 1 149 ? 65.723 1.282 -70.785 1.00 54.66 149 SER A O 1
ATOM 1192 N N . GLY A 1 150 ? 67.747 1.112 -71.737 1.00 50.81 150 GLY A N 1
ATOM 1193 C CA . GLY A 1 150 ? 67.605 -0.246 -72.264 1.00 50.81 150 GLY A CA 1
ATOM 1194 C C . GLY A 1 150 ? 67.646 -1.384 -71.241 1.00 50.81 150 GLY A C 1
ATOM 1195 O O . GLY A 1 150 ? 68.515 -2.240 -71.361 1.00 50.81 150 GLY A O 1
ATOM 1196 N N . CYS A 1 151 ? 66.708 -1.447 -70.291 1.00 49.66 151 CYS A N 1
ATOM 1197 C CA . CYS A 1 151 ? 66.429 -2.659 -69.506 1.00 49.66 151 CYS A CA 1
ATOM 1198 C C . CYS A 1 151 ? 64.926 -2.751 -69.146 1.00 49.66 151 CYS A C 1
ATOM 1200 O O . CYS A 1 151 ? 64.428 -1.905 -68.416 1.00 49.66 151 CYS A O 1
ATOM 1202 N N . GLU A 1 152 ? 64.274 -3.825 -69.623 1.00 51.28 152 GLU A N 1
ATOM 1203 C CA . GLU A 1 152 ? 62.857 -4.252 -69.483 1.00 51.28 152 GLU A CA 1
ATOM 1204 C C . GLU A 1 152 ? 61.821 -3.594 -70.444 1.00 51.28 152 GLU A C 1
ATOM 1206 O O . GLU A 1 152 ? 61.549 -2.402 -70.405 1.00 51.28 152 GLU A O 1
ATOM 1211 N N . GLU A 1 153 ? 61.202 -4.408 -71.323 1.00 52.03 153 GLU A N 1
ATOM 1212 C CA . GLU A 1 153 ? 60.243 -4.027 -72.395 1.00 52.03 153 GLU A CA 1
ATOM 1213 C C . GLU A 1 153 ? 58.863 -3.521 -71.902 1.00 52.03 153 GLU A C 1
ATOM 1215 O O . GLU A 1 153 ? 57.950 -3.303 -72.700 1.00 52.03 153 GLU A O 1
ATOM 1220 N N . ILE A 1 154 ? 58.687 -3.304 -70.595 1.00 54.28 154 ILE A N 1
ATOM 1221 C CA . ILE A 1 154 ? 57.455 -2.781 -69.989 1.00 54.28 154 ILE A CA 1
ATOM 1222 C C . ILE A 1 154 ? 57.820 -1.535 -69.181 1.00 54.28 154 ILE A C 1
ATOM 1224 O O . ILE A 1 154 ? 58.262 -1.646 -68.043 1.00 54.28 154 ILE A O 1
ATOM 1228 N N . CYS A 1 155 ? 57.640 -0.348 -69.766 1.00 58.78 155 CYS A N 1
ATOM 1229 C CA . CYS A 1 155 ? 58.055 0.908 -69.125 1.00 58.78 155 CYS A CA 1
ATOM 1230 C C . CYS A 1 155 ? 56.871 1.775 -68.654 1.00 58.78 155 CYS A C 1
ATOM 1232 O O . CYS A 1 155 ? 57.025 2.595 -67.755 1.00 58.78 155 CYS A O 1
ATOM 1234 N N . CYS A 1 156 ? 55.668 1.612 -69.225 1.00 68.31 156 CYS A N 1
ATOM 1235 C CA . CYS A 1 156 ? 54.503 2.452 -68.914 1.00 68.31 156 CYS A CA 1
ATOM 1236 C C . CYS A 1 156 ? 53.176 1.682 -69.019 1.00 68.31 156 CYS A C 1
ATOM 1238 O O . CYS A 1 156 ? 53.060 0.705 -69.757 1.00 68.31 156 CYS A O 1
ATOM 1240 N N . TYR A 1 157 ? 52.141 2.166 -68.327 1.00 80.00 157 TYR A N 1
ATOM 1241 C CA . TYR A 1 157 ? 50.778 1.627 -68.392 1.00 80.00 157 TYR A CA 1
ATOM 1242 C C . TYR A 1 157 ? 49.864 2.569 -69.173 1.00 80.00 157 TYR A C 1
ATOM 1244 O O . TYR A 1 157 ? 49.804 3.764 -68.890 1.00 80.00 157 TYR A O 1
ATOM 1252 N N . GLY A 1 158 ? 49.141 2.034 -70.158 1.00 79.44 158 GLY A N 1
ATOM 1253 C CA . GLY A 1 158 ? 48.257 2.819 -71.021 1.00 79.44 158 GLY A CA 1
ATOM 1254 C C . GLY A 1 158 ? 46.934 3.216 -70.361 1.00 79.44 158 GLY A C 1
ATOM 1255 O O . GLY A 1 158 ? 46.212 4.051 -70.905 1.00 79.44 158 GLY A O 1
ATOM 1256 N N . ARG A 1 159 ? 46.577 2.608 -69.223 1.00 84.94 159 ARG A N 1
ATOM 1257 C CA . ARG A 1 159 ? 45.369 2.919 -68.445 1.00 84.94 159 ARG A CA 1
ATOM 1258 C C . ARG A 1 159 ? 45.641 2.802 -66.949 1.00 84.94 159 ARG A C 1
ATOM 1260 O O . ARG A 1 159 ? 46.535 2.070 -66.540 1.00 84.94 159 ARG A O 1
ATOM 1267 N N . ILE A 1 160 ? 44.825 3.476 -66.149 1.00 85.19 160 ILE A N 1
ATOM 1268 C CA . ILE A 1 160 ? 44.764 3.303 -64.696 1.00 85.19 160 ILE A CA 1
ATOM 1269 C C . ILE A 1 160 ? 43.437 2.612 -64.391 1.00 85.19 160 ILE A C 1
ATOM 1271 O O . ILE A 1 160 ? 42.399 3.006 -64.924 1.00 85.19 160 ILE A O 1
ATOM 1275 N N . LEU A 1 161 ? 43.489 1.544 -63.603 1.00 86.88 161 LEU A N 1
ATOM 1276 C CA . LEU A 1 161 ? 42.317 0.878 -63.059 1.00 86.88 161 LEU A CA 1
ATOM 1277 C C . LEU A 1 161 ? 42.143 1.328 -61.611 1.00 86.88 161 LEU A C 1
ATOM 1279 O O . LEU A 1 161 ? 43.027 1.087 -60.787 1.00 86.88 161 LEU A O 1
ATOM 1283 N N . GLU A 1 162 ? 41.006 1.950 -61.328 1.00 88.75 162 GLU A N 1
ATOM 1284 C CA . GLU A 1 162 ? 40.541 2.209 -59.968 1.00 88.75 162 GLU A CA 1
ATOM 1285 C C . GLU A 1 162 ? 39.939 0.919 -59.398 1.00 88.75 162 GLU A C 1
ATOM 1287 O O . GLU A 1 162 ? 39.198 0.204 -60.075 1.00 88.75 162 GLU A O 1
ATOM 1292 N N . SER A 1 163 ? 40.340 0.574 -58.183 1.00 89.44 163 SER A N 1
ATOM 1293 C CA . SER A 1 163 ? 40.079 -0.695 -57.511 1.00 89.44 163 SER A CA 1
ATOM 1294 C C . SER A 1 163 ? 40.041 -0.460 -55.997 1.00 89.44 163 SER A C 1
ATOM 1296 O O . SER A 1 163 ? 40.058 0.674 -55.512 1.00 89.44 163 SER A O 1
ATOM 1298 N N . TYR A 1 164 ? 39.994 -1.542 -55.233 1.00 91.94 164 TYR A N 1
ATOM 1299 C CA . TYR A 1 164 ? 40.018 -1.522 -53.780 1.00 91.94 164 TYR A CA 1
ATOM 1300 C C . TYR A 1 164 ? 41.012 -2.543 -53.222 1.00 91.94 164 TYR A C 1
ATOM 1302 O O . TYR A 1 164 ? 41.329 -3.529 -53.892 1.00 91.94 164 TYR A O 1
ATOM 1310 N N . LYS A 1 165 ? 41.472 -2.295 -51.994 1.00 91.75 165 LYS A N 1
ATOM 1311 C CA . LYS A 1 165 ? 42.117 -3.273 -51.110 1.00 91.75 165 LYS A CA 1
ATOM 1312 C C . LYS A 1 165 ? 41.228 -3.503 -49.898 1.00 91.75 165 LYS A C 1
ATOM 1314 O O . LYS A 1 165 ? 40.510 -2.594 -49.467 1.00 91.75 165 LYS A O 1
ATOM 1319 N N . ILE A 1 166 ? 41.295 -4.706 -49.346 1.00 92.25 166 ILE A N 1
ATOM 1320 C CA . ILE A 1 166 ? 40.678 -5.013 -48.056 1.00 92.25 166 ILE A CA 1
ATOM 1321 C C . ILE A 1 166 ? 41.776 -4.924 -46.996 1.00 92.25 166 ILE A C 1
ATOM 1323 O O . ILE A 1 166 ? 42.778 -5.629 -47.079 1.00 92.25 166 ILE A O 1
ATOM 1327 N N . GLU A 1 167 ? 41.590 -4.042 -46.021 1.00 90.62 167 GLU A N 1
ATOM 1328 C CA . GLU A 1 167 ? 42.487 -3.871 -44.879 1.00 90.62 167 GLU A CA 1
ATOM 1329 C C . GLU A 1 167 ? 41.913 -4.602 -43.665 1.00 90.62 167 GLU A C 1
ATOM 1331 O O . GLU A 1 167 ? 40.758 -4.383 -43.287 1.00 90.62 167 GLU A O 1
ATOM 1336 N N . ILE A 1 168 ? 42.726 -5.447 -43.032 1.00 89.50 168 ILE A N 1
ATOM 1337 C CA . ILE A 1 168 ? 42.377 -6.117 -41.778 1.00 89.50 168 ILE A CA 1
ATOM 1338 C C . ILE A 1 168 ? 43.255 -5.554 -40.669 1.00 89.50 168 ILE A C 1
ATOM 1340 O O . ILE A 1 168 ? 44.474 -5.699 -40.704 1.00 89.50 168 ILE A O 1
ATOM 1344 N N . LYS A 1 169 ? 42.642 -4.933 -39.659 1.00 87.31 169 LYS A N 1
ATOM 1345 C CA . LYS A 1 169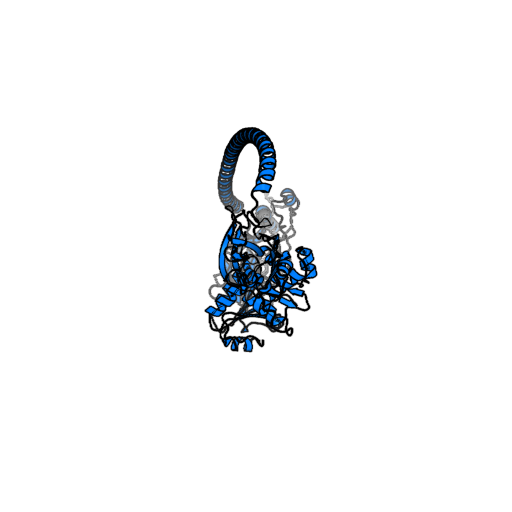 ? 43.358 -4.358 -38.508 1.00 87.31 169 LYS A CA 1
ATOM 1346 C C . LYS A 1 169 ? 42.950 -5.054 -37.210 1.00 87.31 169 LYS A C 1
ATOM 1348 O O . LYS A 1 169 ? 41.771 -5.330 -37.006 1.00 87.31 169 LYS A O 1
ATOM 1353 N N . SER A 1 170 ? 43.908 -5.325 -36.323 1.00 80.56 170 SER A N 1
ATOM 1354 C CA . SER A 1 170 ? 43.648 -5.855 -34.971 1.00 80.56 170 SER A CA 1
ATOM 1355 C C . SER A 1 170 ? 43.253 -4.761 -33.974 1.00 80.56 170 SER A C 1
ATOM 1357 O O . SER A 1 170 ? 42.535 -5.019 -33.016 1.00 80.56 170 SER A O 1
ATOM 1359 N N . GLU A 1 171 ? 43.688 -3.525 -34.219 1.00 75.38 171 GLU A N 1
ATOM 1360 C CA . GLU A 1 171 ? 43.352 -2.344 -33.426 1.00 75.38 171 GLU A CA 1
ATOM 1361 C C . GLU A 1 171 ? 43.048 -1.173 -34.369 1.00 75.38 171 GLU A C 1
ATOM 1363 O O . GLU A 1 171 ? 43.696 -1.008 -35.406 1.00 75.38 171 GLU A O 1
ATOM 1368 N N . LEU A 1 172 ? 42.052 -0.357 -34.024 1.00 71.31 172 LEU A N 1
ATOM 1369 C CA . LEU A 1 172 ? 41.785 0.905 -34.711 1.00 71.31 172 LEU A CA 1
ATOM 1370 C C . LEU A 1 172 ? 42.652 1.989 -34.057 1.00 71.31 172 LEU A C 1
ATOM 1372 O O . LEU A 1 172 ? 42.363 2.414 -32.942 1.00 71.31 172 LEU A O 1
ATOM 1376 N N . SER A 1 173 ? 43.717 2.437 -34.725 1.00 57.16 173 SER A N 1
ATOM 1377 C CA . SER A 1 173 ? 44.400 3.681 -34.346 1.00 57.16 173 SER A CA 1
ATOM 1378 C C . SER A 1 173 ? 43.457 4.846 -34.638 1.00 57.16 173 SER A C 1
ATOM 1380 O O . SER A 1 173 ? 43.041 4.937 -35.789 1.00 57.16 173 SER A O 1
ATOM 1382 N N . GLU A 1 174 ? 43.115 5.656 -33.624 1.00 51.00 174 GLU A N 1
ATOM 1383 C CA . GLU A 1 174 ? 42.242 6.849 -33.680 1.00 51.00 174 GLU A CA 1
ATOM 1384 C C . GLU A 1 174 ? 41.256 6.824 -34.853 1.00 51.00 174 GLU A C 1
ATOM 1386 O O . GLU A 1 174 ? 41.562 7.214 -35.981 1.00 51.00 174 GLU A O 1
ATOM 1391 N N . SER A 1 175 ? 40.066 6.296 -34.576 1.00 38.03 175 SER A N 1
ATOM 1392 C CA . SER A 1 175 ? 38.965 6.222 -35.523 1.00 38.03 175 SER A CA 1
ATOM 1393 C C . SER A 1 175 ? 38.835 7.526 -36.331 1.00 38.03 175 SER A C 1
ATOM 1395 O O . SER A 1 175 ? 38.916 8.611 -35.754 1.00 38.03 175 SER A O 1
ATOM 1397 N N . PRO A 1 176 ? 38.523 7.475 -37.641 1.00 43.12 176 PRO A N 1
ATOM 1398 C CA . PRO A 1 176 ? 38.089 8.649 -38.410 1.00 43.12 176 PRO A CA 1
ATOM 1399 C C . PRO A 1 176 ? 36.736 9.220 -37.918 1.00 43.12 176 PRO A C 1
ATOM 1401 O O . PRO A 1 176 ? 35.950 9.747 -38.704 1.00 43.12 176 PRO A O 1
ATOM 1404 N N . SER A 1 177 ? 36.405 9.041 -36.636 1.00 42.31 177 SER A N 1
ATOM 1405 C CA . SER A 1 177 ? 35.102 9.259 -36.024 1.00 42.31 177 SER A CA 1
ATOM 1406 C C . SER A 1 177 ? 35.026 10.504 -35.153 1.00 42.31 177 SER A C 1
ATOM 1408 O O . SER A 1 177 ? 34.053 10.628 -34.424 1.00 42.31 177 SER A O 1
ATOM 1410 N N . ASP A 1 178 ? 35.943 11.459 -35.274 1.00 41.00 178 ASP A N 1
ATOM 1411 C CA . ASP A 1 178 ? 35.678 12.814 -34.781 1.00 41.00 178 ASP A CA 1
ATOM 1412 C C . ASP A 1 178 ? 34.870 13.606 -35.825 1.00 41.00 178 ASP A C 1
ATOM 1414 O O . ASP A 1 178 ? 35.170 14.747 -36.159 1.00 41.00 178 ASP A O 1
ATOM 1418 N N . THR A 1 179 ? 33.790 13.011 -36.348 1.00 45.22 179 THR A N 1
ATOM 1419 C CA . THR A 1 179 ? 32.600 13.843 -36.534 1.00 45.22 179 THR A CA 1
ATOM 1420 C C . THR A 1 179 ? 32.076 14.045 -35.125 1.00 45.22 179 THR A C 1
ATOM 1422 O O . THR A 1 179 ? 31.680 13.035 -34.539 1.00 45.22 179 THR A O 1
ATOM 1425 N N . PRO A 1 180 ? 32.109 15.264 -34.557 1.00 43.03 180 PRO A N 1
ATOM 1426 C CA . PRO A 1 180 ? 31.632 15.469 -33.204 1.00 43.03 180 PRO A CA 1
ATOM 1427 C C . PRO A 1 180 ? 30.238 14.858 -33.115 1.00 43.03 180 PRO A C 1
ATOM 1429 O O . PRO A 1 180 ? 29.370 15.174 -33.932 1.00 43.03 180 PRO A O 1
ATOM 1432 N N . GLU A 1 181 ? 30.024 13.981 -32.135 1.00 41.03 181 GLU A N 1
ATOM 1433 C CA . GLU A 1 181 ? 28.704 13.510 -31.698 1.00 41.03 181 GLU A CA 1
ATOM 1434 C C . GLU A 1 181 ? 27.903 14.682 -31.093 1.00 41.03 181 GLU A C 1
ATOM 1436 O O . GLU A 1 181 ? 27.257 14.574 -30.051 1.00 41.03 181 GLU A O 1
ATOM 1441 N N . ALA A 1 182 ? 27.983 15.860 -31.711 1.00 43.12 182 ALA A N 1
ATOM 1442 C CA . ALA A 1 182 ? 27.186 17.004 -31.378 1.00 43.12 182 ALA A CA 1
ATOM 1443 C C . ALA A 1 182 ? 25.744 16.584 -31.624 1.00 43.12 182 ALA A C 1
ATOM 1445 O O . ALA A 1 182 ? 25.321 16.360 -32.760 1.00 43.12 182 ALA A O 1
ATOM 1446 N N . LYS A 1 183 ? 24.989 16.464 -30.534 1.00 43.00 183 LYS A N 1
ATOM 1447 C CA . LYS A 1 183 ? 23.535 16.482 -30.573 1.00 43.00 183 LYS A CA 1
ATOM 1448 C C . LYS A 1 183 ? 23.127 17.709 -31.381 1.00 43.00 183 LYS A C 1
ATOM 1450 O O . LYS A 1 183 ? 23.120 18.825 -30.867 1.00 43.00 183 LYS A O 1
ATOM 1455 N N . ILE A 1 184 ? 22.788 17.480 -32.646 1.00 50.22 184 ILE A N 1
ATOM 1456 C CA . ILE A 1 184 ? 22.349 18.488 -33.618 1.00 50.22 184 ILE A CA 1
ATOM 1457 C C . ILE A 1 184 ? 21.260 19.400 -33.017 1.00 50.22 184 ILE A C 1
ATOM 1459 O O . ILE A 1 184 ? 21.170 20.576 -33.361 1.00 50.22 184 ILE A O 1
ATOM 1463 N N . CYS A 1 185 ? 20.477 18.873 -32.070 1.00 51.50 185 CYS A N 1
ATOM 1464 C CA . CYS A 1 185 ? 19.371 19.555 -31.412 1.00 51.50 185 CYS A CA 1
ATOM 1465 C C . CYS A 1 185 ? 19.761 20.617 -30.370 1.00 51.50 185 CYS A C 1
ATOM 1467 O O . CYS A 1 185 ? 18.920 21.455 -30.057 1.00 51.50 185 CYS A O 1
ATOM 1469 N N . GLU A 1 186 ? 20.968 20.588 -29.793 1.00 51.69 186 GLU A N 1
ATOM 1470 C CA . GLU A 1 186 ? 21.300 21.485 -28.671 1.00 51.69 186 GLU A CA 1
ATOM 1471 C C . GLU A 1 186 ? 21.884 22.834 -29.134 1.00 51.69 186 GLU A C 1
ATOM 1473 O O . GLU A 1 186 ? 21.636 23.835 -28.465 1.00 51.69 186 GLU A O 1
ATOM 1478 N N . ASP A 1 187 ? 22.582 22.905 -30.283 1.00 53.81 187 ASP A N 1
ATOM 1479 C CA . ASP A 1 187 ? 23.055 24.188 -30.837 1.00 53.81 187 ASP A CA 1
ATOM 1480 C C . ASP A 1 187 ? 23.480 24.112 -32.328 1.00 53.81 187 ASP A C 1
ATOM 1482 O O . ASP A 1 187 ? 24.657 23.960 -32.671 1.00 53.81 187 ASP A O 1
ATOM 1486 N N . TRP A 1 188 ? 22.510 24.230 -33.244 1.00 53.38 188 TRP A N 1
ATOM 1487 C CA . TRP A 1 188 ? 22.722 24.173 -34.704 1.00 53.38 188 TRP A CA 1
ATOM 1488 C C . TRP A 1 188 ? 23.749 25.196 -35.214 1.00 53.38 188 TRP A C 1
ATOM 1490 O O . TRP A 1 188 ? 24.555 24.905 -36.098 1.00 53.38 188 TRP A O 1
ATOM 1500 N N . ASN A 1 189 ? 23.751 26.399 -34.635 1.00 54.62 189 ASN A N 1
ATOM 1501 C CA . ASN A 1 189 ? 24.640 27.477 -35.066 1.00 54.62 189 ASN A CA 1
ATOM 1502 C C . ASN A 1 189 ? 26.095 27.212 -34.672 1.00 54.62 189 ASN A C 1
ATOM 1504 O O . ASN A 1 189 ? 27.002 27.556 -35.428 1.00 54.62 189 ASN A O 1
ATOM 1508 N N . LYS A 1 190 ? 26.316 26.571 -33.521 1.00 54.84 190 LYS A N 1
ATOM 1509 C CA . LYS A 1 190 ? 27.647 26.155 -33.079 1.00 54.84 190 LYS A CA 1
ATOM 1510 C C . LYS A 1 190 ? 28.184 25.003 -33.932 1.00 54.84 190 LYS A C 1
ATOM 1512 O O . LYS A 1 190 ? 29.330 25.052 -34.356 1.00 54.84 190 LYS A O 1
ATOM 1517 N N . PHE A 1 191 ? 27.331 24.036 -34.276 1.00 54.09 191 PHE A N 1
ATOM 1518 C CA . PHE A 1 191 ? 27.684 22.937 -35.182 1.00 54.09 191 PHE A CA 1
ATOM 1519 C C . PHE A 1 191 ? 28.117 23.427 -36.574 1.00 54.09 191 PHE A C 1
ATOM 1521 O O . PHE A 1 191 ? 29.119 22.958 -37.104 1.00 54.09 191 PHE A O 1
ATOM 1528 N N . ILE A 1 192 ? 27.403 24.400 -37.156 1.00 56.97 192 ILE A N 1
ATOM 1529 C CA . ILE A 1 192 ? 27.789 24.997 -38.447 1.00 56.97 192 ILE A CA 1
ATOM 1530 C C . ILE A 1 192 ? 29.084 25.813 -38.333 1.00 56.97 192 ILE A C 1
ATOM 1532 O O . ILE A 1 192 ? 29.879 25.821 -39.271 1.00 56.97 192 ILE A O 1
ATOM 1536 N N . ALA A 1 193 ? 29.298 26.508 -37.213 1.00 53.72 193 ALA A N 1
ATOM 1537 C CA . ALA A 1 193 ? 30.489 27.328 -37.002 1.00 53.72 193 ALA A CA 1
ATOM 1538 C C . ALA A 1 193 ? 31.771 26.496 -36.812 1.00 53.72 193 ALA A C 1
ATOM 1540 O O . ALA A 1 193 ? 32.830 26.935 -37.253 1.00 53.72 193 ALA A O 1
ATOM 1541 N N . ASP A 1 194 ? 31.662 25.304 -36.216 1.00 51.88 194 ASP A N 1
ATOM 1542 C CA . ASP A 1 194 ? 32.776 24.376 -35.962 1.00 51.88 194 ASP A CA 1
ATOM 1543 C C . ASP A 1 194 ? 33.024 23.390 -37.127 1.00 51.88 194 ASP A C 1
ATOM 1545 O O . ASP A 1 194 ? 33.833 22.468 -37.008 1.00 51.88 194 ASP A O 1
ATOM 1549 N N . LEU A 1 195 ? 32.332 23.554 -38.264 1.00 56.75 195 LEU A N 1
ATOM 1550 C CA . LEU A 1 195 ? 32.444 22.686 -39.441 1.00 56.75 195 LEU A CA 1
ATOM 1551 C C . LEU A 1 195 ? 33.744 22.981 -40.218 1.00 56.75 195 LEU A C 1
ATOM 1553 O O . LEU A 1 195 ? 33.739 23.480 -41.345 1.00 56.75 195 LEU A O 1
ATOM 1557 N N . ASP A 1 196 ? 34.883 22.700 -39.589 1.00 53.94 196 ASP A N 1
ATOM 1558 C CA . ASP A 1 196 ? 36.203 22.848 -40.191 1.00 53.94 196 ASP A CA 1
ATOM 1559 C C . ASP A 1 196 ? 36.426 21.812 -41.307 1.00 53.94 196 ASP A C 1
ATOM 1561 O O . ASP A 1 196 ? 35.985 20.663 -41.253 1.00 53.94 196 ASP A O 1
ATOM 1565 N N . CYS A 1 197 ? 37.163 22.201 -42.353 1.00 54.78 197 CYS A N 1
ATOM 1566 C CA . CYS A 1 197 ? 37.610 21.268 -43.392 1.00 54.78 197 CYS A CA 1
ATOM 1567 C C . CYS A 1 197 ? 38.733 20.369 -42.832 1.00 54.78 197 CYS A C 1
ATOM 1569 O O . CYS A 1 197 ? 39.917 20.701 -42.954 1.00 54.78 197 CYS A O 1
ATOM 1571 N N . TYR A 1 198 ? 38.346 19.261 -42.191 1.00 56.75 198 TYR A N 1
ATOM 1572 C CA . TYR A 1 198 ? 39.219 18.301 -41.497 1.00 56.75 198 TYR A CA 1
ATOM 1573 C C . TYR A 1 198 ? 40.408 17.783 -42.341 1.00 56.75 198 TYR A C 1
ATOM 1575 O O . TYR A 1 198 ? 40.309 17.593 -43.556 1.00 56.75 198 TYR A O 1
ATOM 1583 N N . GLU A 1 199 ? 41.550 17.524 -41.681 1.00 55.06 199 GLU A N 1
ATOM 158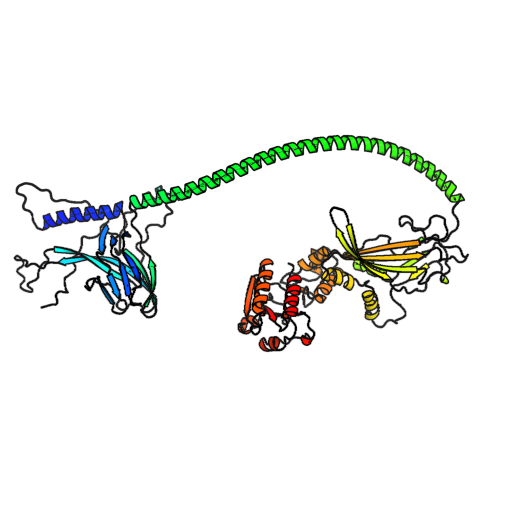4 C CA . GLU A 1 199 ? 42.665 16.742 -42.246 1.00 55.06 199 GLU A CA 1
ATOM 1585 C C . GLU A 1 199 ? 42.416 15.256 -42.032 1.00 55.06 199 GLU A C 1
ATOM 1587 O O . GLU A 1 199 ? 42.422 14.776 -40.902 1.00 55.06 199 GLU A O 1
ATOM 1592 N N . PHE A 1 200 ? 42.244 14.513 -43.118 1.00 59.72 200 PHE A N 1
ATOM 1593 C CA . PHE A 1 200 ? 41.979 13.084 -43.041 1.00 59.72 200 PHE A CA 1
ATOM 1594 C C . PHE A 1 200 ? 43.285 12.289 -43.138 1.00 59.72 200 PHE A C 1
ATOM 1596 O O . PHE A 1 200 ? 43.967 12.343 -44.163 1.00 59.72 200 PHE A O 1
ATOM 1603 N N . LYS A 1 201 ? 43.656 11.580 -42.062 1.00 57.22 201 LYS A N 1
ATOM 1604 C CA . LYS A 1 201 ? 44.935 10.850 -41.962 1.00 57.22 201 LYS A CA 1
ATOM 1605 C C . LYS A 1 201 ? 44.867 9.345 -42.239 1.00 57.22 201 LYS A C 1
ATOM 1607 O O . LYS A 1 201 ? 45.916 8.716 -42.294 1.00 57.22 201 LYS A O 1
ATOM 1612 N N . ASP A 1 202 ? 43.695 8.785 -42.524 1.00 67.38 202 ASP A N 1
ATOM 1613 C CA . ASP A 1 202 ? 43.567 7.411 -43.024 1.00 67.38 202 ASP A CA 1
ATOM 1614 C C . ASP A 1 202 ? 42.224 7.248 -43.753 1.00 67.38 202 ASP A C 1
ATOM 1616 O O . ASP A 1 202 ? 41.172 7.409 -43.137 1.00 67.38 202 ASP A O 1
ATOM 1620 N N . CYS A 1 203 ? 42.237 6.995 -45.069 1.00 78.00 203 CYS A N 1
ATOM 1621 C CA . CYS A 1 203 ? 41.018 6.976 -45.898 1.00 78.00 203 CYS A CA 1
ATOM 1622 C C . CYS A 1 203 ? 40.526 5.587 -46.273 1.00 78.00 203 CYS A C 1
ATOM 1624 O O . CYS A 1 203 ? 40.197 5.310 -47.425 1.00 78.00 203 CYS A O 1
ATOM 1626 N N . SER A 1 204 ? 40.427 4.749 -45.249 1.00 87.00 204 SER A N 1
ATOM 1627 C CA . SER A 1 204 ? 39.753 3.458 -45.304 1.00 87.00 204 SER A CA 1
ATOM 1628 C C . SER A 1 204 ? 38.334 3.574 -44.729 1.00 87.00 204 SER A C 1
ATOM 1630 O O . SER A 1 204 ? 38.089 4.295 -43.762 1.00 87.00 204 SER A O 1
ATOM 1632 N N . VAL A 1 205 ? 37.379 2.860 -45.322 1.00 89.00 205 VAL A N 1
ATOM 1633 C CA . VAL A 1 205 ? 35.975 2.821 -44.894 1.00 89.00 205 VAL A CA 1
ATOM 1634 C C . VAL A 1 205 ? 35.751 1.580 -44.038 1.00 89.00 205 VAL A C 1
ATOM 1636 O O . VAL A 1 205 ? 35.906 0.461 -44.521 1.00 89.00 205 VAL A O 1
ATOM 1639 N N . LEU A 1 206 ? 35.387 1.767 -42.768 1.00 90.06 206 LEU A N 1
ATOM 1640 C CA . LEU A 1 206 ? 35.089 0.670 -41.846 1.00 90.06 206 LEU A CA 1
ATOM 1641 C C . LEU A 1 206 ? 33.770 -0.016 -42.230 1.00 90.06 206 LEU A C 1
ATOM 1643 O O . LEU A 1 206 ? 32.737 0.643 -42.359 1.00 90.06 206 LEU A O 1
ATOM 1647 N N . LEU A 1 207 ? 33.809 -1.339 -42.394 1.00 92.12 207 LEU A N 1
ATOM 1648 C CA . LEU A 1 207 ? 32.639 -2.142 -42.746 1.00 92.12 207 LEU A CA 1
ATOM 1649 C C . LEU A 1 207 ? 32.115 -2.946 -41.558 1.00 92.12 207 LEU A C 1
ATOM 1651 O O . LEU A 1 207 ? 30.923 -2.924 -41.272 1.00 92.12 207 LEU A O 1
ATOM 1655 N N . ALA A 1 208 ? 32.984 -3.673 -40.860 1.00 93.19 208 ALA A N 1
ATOM 1656 C CA . ALA A 1 208 ? 32.545 -4.556 -39.787 1.00 93.19 208 ALA A CA 1
ATOM 1657 C C . ALA A 1 208 ? 33.633 -4.817 -38.756 1.00 93.19 208 ALA A C 1
ATOM 1659 O O . ALA A 1 208 ? 34.829 -4.723 -39.043 1.00 93.19 208 ALA A O 1
ATOM 1660 N N . LYS A 1 209 ? 33.184 -5.227 -37.573 1.00 92.19 209 LYS A N 1
ATOM 1661 C CA . LYS A 1 209 ? 34.010 -5.833 -36.538 1.00 92.19 209 LYS A CA 1
ATOM 1662 C C . LYS A 1 209 ? 33.707 -7.329 -36.497 1.00 92.19 209 LYS A C 1
ATOM 1664 O O . LYS A 1 209 ? 32.561 -7.745 -36.348 1.00 92.19 209 LYS A O 1
ATOM 1669 N N . VAL A 1 210 ? 34.731 -8.151 -36.667 1.00 91.12 210 VAL A N 1
ATOM 1670 C CA . VAL A 1 210 ? 34.621 -9.607 -36.748 1.00 91.12 210 VAL A CA 1
ATOM 1671 C C . VAL A 1 210 ? 35.310 -10.218 -35.540 1.00 91.12 210 VAL A C 1
ATOM 1673 O O . VAL A 1 210 ? 36.488 -9.973 -35.298 1.00 91.12 210 VAL A O 1
ATOM 1676 N N . LYS A 1 211 ? 34.578 -11.035 -34.786 1.00 91.06 211 LYS A N 1
ATOM 1677 C CA . LYS A 1 211 ? 35.112 -11.752 -33.631 1.00 91.06 211 LYS A CA 1
ATOM 1678 C C . LYS A 1 211 ? 35.558 -13.148 -34.038 1.00 91.06 211 LYS A C 1
ATOM 1680 O O . LYS A 1 211 ? 34.735 -13.956 -34.485 1.00 91.06 211 LYS A O 1
ATOM 1685 N N . LEU A 1 212 ? 36.842 -13.425 -33.852 1.00 88.75 212 LEU A N 1
ATOM 1686 C CA . LEU A 1 212 ? 37.475 -14.705 -34.139 1.00 88.75 212 LEU A CA 1
ATOM 1687 C C . LEU A 1 212 ? 37.645 -15.530 -32.856 1.00 88.75 212 LEU A C 1
ATOM 1689 O O . LEU A 1 212 ? 37.960 -14.984 -31.796 1.00 88.75 212 LEU A O 1
ATOM 1693 N N . SER A 1 213 ? 37.434 -16.844 -32.960 1.00 87.56 213 SER A N 1
ATOM 1694 C CA . SER A 1 213 ? 37.854 -17.817 -31.951 1.00 87.56 213 SER A CA 1
ATOM 1695 C C . SER A 1 213 ? 38.392 -19.087 -32.600 1.00 87.56 213 SER A C 1
ATOM 1697 O O . SER A 1 213 ? 37.736 -19.654 -33.474 1.00 87.56 213 SER A O 1
ATOM 1699 N N . ASP A 1 214 ? 39.593 -19.509 -32.203 1.00 84.31 214 ASP A N 1
ATOM 1700 C CA . ASP A 1 214 ? 40.364 -20.587 -32.841 1.00 84.31 214 ASP A CA 1
ATOM 1701 C C . ASP A 1 214 ? 40.403 -20.476 -34.387 1.00 84.31 214 ASP A C 1
ATOM 1703 O O . ASP A 1 214 ? 40.233 -21.448 -35.123 1.00 84.31 214 ASP A O 1
ATOM 1707 N N . GLY A 1 215 ? 40.551 -19.249 -34.904 1.00 77.06 215 GLY A N 1
ATOM 1708 C CA . GLY A 1 215 ? 40.573 -18.953 -36.344 1.00 77.06 215 GLY A CA 1
ATOM 1709 C C . GLY A 1 215 ? 39.210 -19.021 -37.051 1.00 77.06 215 GLY A C 1
ATOM 1710 O O . GLY A 1 215 ? 39.154 -18.940 -38.279 1.00 77.06 215 GLY A O 1
ATOM 1711 N N . LYS A 1 216 ? 38.106 -19.158 -36.305 1.00 85.62 216 LYS A N 1
ATOM 1712 C CA . LYS A 1 216 ? 36.732 -19.182 -36.829 1.00 85.62 216 LYS A CA 1
ATOM 1713 C C . LYS A 1 216 ? 35.967 -17.910 -36.492 1.00 85.62 216 LYS A C 1
ATOM 1715 O O . LYS A 1 216 ? 36.063 -17.379 -35.392 1.00 85.62 216 LYS A O 1
ATOM 1720 N N . VAL A 1 217 ? 35.124 -17.476 -37.417 1.00 88.31 217 VAL A N 1
ATOM 1721 C CA . VAL A 1 217 ? 34.207 -16.345 -37.292 1.00 88.31 217 VAL A CA 1
ATOM 1722 C C . VAL A 1 217 ? 33.039 -16.728 -36.383 1.00 88.31 217 VAL A C 1
ATOM 1724 O O . VAL A 1 217 ? 32.165 -17.526 -36.744 1.00 88.31 217 VAL A O 1
ATOM 1727 N N . VAL A 1 218 ? 33.016 -16.143 -35.186 1.00 89.25 218 VAL A N 1
ATOM 1728 C CA . VAL A 1 218 ? 31.961 -16.349 -34.183 1.00 89.25 218 VAL A CA 1
ATOM 1729 C C . VAL A 1 218 ? 30.845 -15.327 -34.360 1.00 89.25 218 VAL A C 1
ATOM 1731 O O . VAL A 1 218 ? 29.668 -15.677 -34.299 1.00 89.25 218 VAL A O 1
ATOM 1734 N N . HIS A 1 219 ? 31.210 -14.067 -34.590 1.00 90.69 219 HIS A N 1
ATOM 1735 C CA . HIS A 1 219 ? 30.264 -12.965 -34.702 1.00 90.69 219 HIS A CA 1
ATOM 1736 C C . HIS A 1 219 ? 30.770 -11.905 -35.680 1.00 90.69 219 HIS A C 1
ATOM 1738 O O . HIS A 1 219 ? 31.974 -11.669 -35.771 1.00 90.69 219 HIS A O 1
ATOM 1744 N N . VAL A 1 220 ? 29.839 -11.277 -36.395 1.00 91.31 220 VAL A N 1
ATOM 1745 C CA . VAL A 1 220 ? 30.094 -10.133 -37.269 1.00 91.31 220 VAL A CA 1
ATOM 1746 C C . VAL A 1 220 ? 29.159 -9.019 -36.823 1.00 91.31 220 VAL A C 1
ATOM 1748 O O . VAL A 1 220 ? 27.940 -9.177 -36.879 1.00 91.31 220 VAL A O 1
ATOM 1751 N N . GLU A 1 221 ? 29.743 -7.927 -36.357 1.00 92.00 221 GLU A N 1
ATOM 1752 C CA . GLU A 1 221 ? 29.055 -6.708 -35.957 1.00 92.00 221 GLU A CA 1
ATOM 1753 C C . GLU A 1 221 ? 29.147 -5.695 -37.103 1.00 92.00 221 GLU A C 1
ATOM 1755 O O . GLU A 1 221 ? 30.231 -5.426 -37.633 1.00 92.00 221 GLU A O 1
ATOM 1760 N N . ASP A 1 222 ? 27.993 -5.174 -37.519 1.00 89.56 222 ASP A N 1
ATOM 1761 C CA . ASP A 1 222 ? 27.887 -4.201 -38.602 1.00 89.56 222 ASP A CA 1
ATOM 1762 C C . ASP A 1 222 ? 28.338 -2.822 -38.112 1.00 89.56 222 ASP A C 1
ATOM 1764 O O . ASP A 1 222 ? 27.715 -2.237 -37.230 1.00 89.56 222 ASP A O 1
ATOM 1768 N N . MET A 1 223 ? 29.423 -2.312 -38.693 1.00 86.69 223 MET A N 1
ATOM 1769 C CA . MET A 1 223 ? 30.035 -1.030 -38.325 1.00 86.69 223 MET A CA 1
ATOM 1770 C C . MET A 1 223 ? 29.899 0.005 -39.451 1.00 86.69 223 MET A C 1
ATOM 1772 O O . MET A 1 223 ? 30.577 1.036 -39.439 1.00 86.69 223 MET A O 1
ATOM 1776 N N . ARG A 1 224 ? 29.059 -0.267 -40.461 1.00 88.50 224 ARG A N 1
ATOM 1777 C CA . ARG A 1 224 ? 28.917 0.588 -41.644 1.00 88.50 224 ARG A CA 1
ATOM 1778 C C . ARG A 1 224 ? 28.265 1.916 -41.272 1.00 88.50 224 ARG A C 1
ATOM 1780 O O . ARG A 1 224 ? 27.090 1.979 -40.918 1.00 88.50 224 ARG A O 1
ATOM 1787 N N . LYS A 1 225 ? 29.007 3.007 -41.459 1.00 84.00 225 LYS A N 1
ATOM 1788 C CA . LYS A 1 225 ? 28.449 4.364 -41.463 1.00 84.00 225 LYS A CA 1
ATOM 1789 C C . LYS A 1 225 ? 27.891 4.660 -42.849 1.00 84.00 225 LYS A C 1
ATOM 1791 O O . LYS A 1 225 ? 28.651 4.679 -43.814 1.00 84.00 225 LYS A O 1
ATOM 1796 N N . HIS A 1 226 ? 26.584 4.873 -42.959 1.00 81.94 226 HIS A N 1
ATOM 1797 C CA . HIS A 1 226 ? 25.958 5.194 -44.238 1.00 81.94 226 HIS A CA 1
ATOM 1798 C C . HIS A 1 226 ? 26.113 6.672 -44.605 1.00 81.94 226 HIS A C 1
ATOM 1800 O O . HIS A 1 226 ? 26.023 7.556 -43.754 1.00 81.94 226 HIS A O 1
ATOM 1806 N N . VAL A 1 227 ? 26.316 6.926 -45.895 1.00 80.38 227 VAL A N 1
ATOM 1807 C CA . VAL A 1 227 ? 26.192 8.262 -46.482 1.00 80.38 227 VAL A CA 1
ATOM 1808 C C . VAL A 1 227 ? 24.704 8.577 -46.631 1.00 80.38 227 VAL A C 1
ATOM 1810 O O . VAL A 1 227 ? 23.981 7.867 -47.332 1.00 80.38 227 VAL A O 1
ATOM 1813 N N . TYR A 1 228 ? 24.232 9.638 -45.978 1.00 68.62 228 TYR A N 1
ATOM 1814 C CA . TYR A 1 228 ? 22.835 10.055 -46.068 1.00 68.62 228 TYR A CA 1
ATOM 1815 C C . TYR A 1 228 ? 22.617 10.889 -47.335 1.00 68.62 228 TYR A C 1
ATOM 1817 O O . TYR A 1 228 ? 23.129 11.999 -47.460 1.00 68.62 228 TYR A O 1
ATOM 1825 N N . SER A 1 229 ? 21.853 10.361 -48.292 1.00 65.19 229 SER A N 1
ATOM 1826 C CA . SER A 1 229 ? 21.369 11.152 -49.428 1.00 65.19 229 SER A CA 1
ATOM 1827 C C . SER A 1 229 ? 20.111 11.935 -49.040 1.00 65.19 229 SER A C 1
ATOM 1829 O O . SER A 1 229 ? 19.387 11.536 -48.127 1.00 65.19 229 SER A O 1
ATOM 1831 N N . ASN A 1 230 ? 19.794 13.009 -49.773 1.00 68.38 230 ASN A N 1
ATOM 1832 C CA . ASN A 1 230 ? 18.549 13.767 -49.572 1.00 68.38 230 ASN A CA 1
ATOM 1833 C C . ASN A 1 230 ? 17.298 12.875 -49.615 1.00 68.38 230 ASN A C 1
ATOM 1835 O O . ASN A 1 230 ? 16.336 13.141 -48.906 1.00 68.38 230 ASN A O 1
ATOM 1839 N N . PHE A 1 231 ? 17.319 11.813 -50.424 1.00 66.62 231 PHE A N 1
ATOM 1840 C CA . PHE A 1 231 ? 16.227 10.847 -50.498 1.00 66.62 231 PHE A CA 1
ATOM 1841 C C . PHE A 1 231 ? 16.098 10.027 -49.206 1.00 66.62 231 PHE A C 1
ATOM 1843 O O . PHE A 1 231 ? 15.013 9.930 -48.651 1.00 66.62 231 PHE A O 1
ATOM 1850 N N . VAL A 1 232 ? 17.207 9.499 -48.677 1.00 63.38 232 VAL A N 1
ATOM 1851 C CA . VAL A 1 232 ? 17.198 8.732 -47.417 1.00 63.38 232 VAL A CA 1
ATOM 1852 C C . VAL A 1 232 ? 16.797 9.616 -46.232 1.00 63.38 232 VAL A C 1
ATOM 1854 O O . VAL A 1 232 ? 16.063 9.170 -45.357 1.00 63.38 232 VAL A O 1
ATOM 1857 N N . LEU A 1 233 ? 17.230 10.881 -46.220 1.00 69.94 233 LEU A N 1
ATOM 1858 C CA . LEU A 1 233 ? 16.802 11.862 -45.218 1.00 69.94 233 LEU A CA 1
ATOM 1859 C C . LEU A 1 233 ? 15.304 12.175 -45.312 1.00 69.94 233 LEU A C 1
ATOM 1861 O O . LEU A 1 233 ? 14.658 12.328 -44.281 1.00 69.94 233 LEU A O 1
ATOM 1865 N N . TYR A 1 234 ? 14.757 12.259 -46.527 1.00 70.88 234 TYR A N 1
ATOM 1866 C CA . TYR A 1 234 ? 13.327 12.464 -46.749 1.00 70.88 234 TYR A CA 1
ATOM 1867 C C . TYR A 1 234 ? 12.500 11.286 -46.223 1.00 70.88 234 TYR A C 1
ATOM 1869 O O . TYR A 1 234 ? 11.608 11.499 -45.411 1.00 70.88 234 TYR A O 1
ATOM 1877 N N . GLU A 1 235 ? 12.848 10.053 -46.598 1.00 70.94 235 GLU A N 1
ATOM 1878 C CA . GLU A 1 235 ? 12.172 8.839 -46.110 1.00 70.94 235 GLU A CA 1
ATOM 1879 C C . GLU A 1 235 ? 12.243 8.722 -44.579 1.00 70.94 235 GLU A C 1
ATOM 1881 O O . GLU A 1 235 ? 11.256 8.396 -43.923 1.00 70.94 235 GLU A O 1
ATOM 1886 N N . PHE A 1 236 ? 13.393 9.055 -43.985 1.00 71.00 236 PHE A N 1
ATOM 1887 C CA . PHE A 1 236 ? 13.542 9.084 -42.531 1.00 71.00 236 PHE A CA 1
ATOM 1888 C C . PHE A 1 236 ? 12.646 10.147 -41.874 1.00 71.00 236 PHE A C 1
ATOM 1890 O O . PHE A 1 236 ? 12.027 9.885 -40.845 1.00 71.00 236 PHE A O 1
ATOM 1897 N N . ALA A 1 237 ? 12.544 11.337 -42.473 1.00 74.31 237 ALA A N 1
ATOM 1898 C CA . ALA A 1 237 ? 11.682 12.406 -41.977 1.00 74.31 237 ALA A CA 1
ATOM 1899 C C . ALA A 1 237 ? 10.185 12.078 -42.116 1.00 74.31 237 ALA A C 1
ATOM 1901 O O . ALA A 1 237 ? 9.407 12.453 -41.242 1.00 74.31 237 ALA A O 1
ATOM 1902 N N . GLU A 1 238 ? 9.776 11.382 -43.179 1.00 73.12 238 GLU A N 1
ATOM 1903 C CA . GLU A 1 238 ? 8.403 10.882 -43.334 1.00 73.12 238 GLU A CA 1
ATOM 1904 C C . GLU A 1 238 ? 8.088 9.806 -42.282 1.00 73.12 238 GLU A C 1
ATOM 1906 O O . GLU A 1 238 ? 7.075 9.913 -41.597 1.00 73.12 238 GLU A O 1
ATOM 1911 N N . CYS A 1 239 ? 8.996 8.850 -42.047 1.00 69.00 239 CYS A N 1
ATOM 1912 C CA . CYS A 1 239 ? 8.831 7.834 -40.999 1.00 69.00 239 CYS A CA 1
ATOM 1913 C C . CYS A 1 239 ? 8.686 8.460 -39.599 1.00 69.00 239 CYS A C 1
ATOM 1915 O O . CYS A 1 239 ? 7.838 8.048 -38.812 1.00 69.00 239 CYS A O 1
ATOM 1917 N N . LEU A 1 240 ? 9.481 9.492 -39.294 1.00 77.38 240 LEU A N 1
ATOM 1918 C CA . LEU A 1 240 ? 9.352 10.237 -38.039 1.00 77.38 240 LEU A CA 1
ATOM 1919 C C . LEU A 1 240 ? 8.043 11.030 -37.951 1.00 77.38 240 LEU A C 1
ATOM 1921 O O . LEU A 1 240 ? 7.501 11.182 -36.859 1.00 77.38 240 LEU A O 1
ATOM 1925 N N . ARG A 1 241 ? 7.527 11.548 -39.073 1.00 78.69 241 ARG A N 1
ATOM 1926 C CA . ARG A 1 241 ? 6.236 12.249 -39.097 1.00 78.69 241 ARG A CA 1
ATOM 1927 C C . ARG A 1 241 ? 5.102 11.309 -38.698 1.00 78.69 241 ARG A C 1
ATOM 1929 O O . ARG A 1 241 ? 4.298 11.693 -37.856 1.00 78.69 241 ARG A O 1
ATOM 1936 N N . GLU A 1 242 ? 5.071 10.097 -39.250 1.00 77.69 242 GLU A N 1
ATOM 1937 C CA . GLU A 1 242 ? 4.053 9.091 -38.915 1.00 77.69 242 GLU A CA 1
ATOM 1938 C C . GLU A 1 242 ? 4.067 8.742 -37.417 1.00 77.69 242 GLU A C 1
ATOM 1940 O O . GLU A 1 242 ? 3.015 8.679 -36.783 1.00 77.69 242 GLU A O 1
ATOM 1945 N N . GLU A 1 243 ? 5.252 8.582 -36.815 1.00 79.19 243 GLU A N 1
ATOM 1946 C CA . GLU A 1 243 ? 5.367 8.335 -35.371 1.00 79.19 243 GLU A CA 1
ATOM 1947 C C . GLU A 1 243 ? 4.871 9.521 -34.527 1.00 79.19 243 GLU A C 1
ATOM 1949 O O . GLU A 1 243 ? 4.235 9.320 -33.490 1.00 79.19 243 GLU A O 1
ATOM 1954 N N . ILE A 1 244 ? 5.123 10.759 -34.967 1.00 81.25 244 ILE A N 1
ATOM 1955 C CA . ILE A 1 244 ? 4.659 11.969 -34.273 1.00 81.25 244 ILE A CA 1
ATOM 1956 C C . ILE A 1 244 ? 3.132 12.098 -34.344 1.00 81.25 244 ILE A C 1
ATOM 1958 O O . ILE A 1 244 ? 2.514 12.408 -33.326 1.00 81.25 244 ILE A O 1
ATOM 1962 N N . GLU A 1 245 ? 2.516 11.822 -35.496 1.00 84.81 245 GLU A N 1
ATOM 1963 C CA . GLU A 1 245 ? 1.056 11.900 -35.666 1.00 84.81 245 GLU A CA 1
ATOM 1964 C C . GLU A 1 245 ? 0.316 10.968 -34.692 1.00 84.81 245 GLU A C 1
ATOM 1966 O O . GLU A 1 245 ? -0.655 11.378 -34.052 1.00 84.81 245 GLU A O 1
ATOM 1971 N N . VAL A 1 246 ? 0.819 9.745 -34.486 1.00 84.94 246 VAL A N 1
ATOM 1972 C CA . VAL A 1 246 ? 0.248 8.797 -33.510 1.00 84.94 246 VAL A CA 1
ATOM 1973 C C . VAL A 1 246 ? 0.292 9.362 -32.087 1.00 84.94 246 VAL A C 1
ATOM 1975 O O . VAL A 1 246 ? -0.681 9.256 -31.336 1.00 84.94 246 VAL A O 1
ATOM 1978 N N . VAL A 1 247 ? 1.407 9.991 -31.710 1.00 84.44 247 VAL A N 1
ATOM 1979 C CA . VAL A 1 247 ? 1.571 10.595 -30.380 1.00 84.44 247 VAL A CA 1
ATOM 1980 C C . VAL A 1 247 ? 0.642 11.799 -30.199 1.00 84.44 247 VAL A C 1
ATOM 1982 O O . VAL A 1 247 ? 0.074 11.985 -29.118 1.00 84.44 247 VAL A O 1
ATOM 1985 N N . GLU A 1 248 ? 0.446 12.611 -31.238 1.00 86.44 248 GLU A N 1
ATOM 1986 C CA . GLU A 1 248 ? -0.479 13.748 -31.198 1.00 86.44 248 GLU A CA 1
ATOM 1987 C C . GLU A 1 248 ? -1.936 13.301 -30.992 1.00 86.44 248 GLU A C 1
ATOM 1989 O O . GLU A 1 248 ? -2.645 13.890 -30.167 1.00 86.44 248 GLU A O 1
ATOM 1994 N N . GLU A 1 249 ? -2.368 12.218 -31.647 1.00 88.19 249 GLU A N 1
ATOM 1995 C CA . GLU A 1 249 ? -3.710 11.654 -31.451 1.00 88.19 249 GLU A CA 1
ATOM 1996 C C . GLU A 1 249 ? -3.946 11.164 -30.012 1.00 88.19 249 GLU A C 1
ATOM 1998 O O . GLU A 1 249 ? -5.026 11.371 -29.441 1.00 88.19 249 GLU A O 1
ATOM 2003 N N . GLU A 1 250 ? -2.957 10.507 -29.400 1.00 87.69 250 GLU A N 1
ATOM 2004 C CA . GLU A 1 250 ? -3.046 10.060 -28.005 1.00 87.69 250 GLU A CA 1
ATOM 2005 C C . GLU A 1 250 ? -3.104 11.241 -27.028 1.00 87.69 250 GLU A C 1
ATOM 2007 O O . GLU A 1 250 ? -3.910 11.241 -26.089 1.00 87.69 250 GLU A O 1
ATOM 2012 N N . LEU A 1 251 ? -2.312 12.289 -27.276 1.00 86.88 251 LEU A N 1
ATOM 2013 C CA . LEU A 1 251 ? -2.335 13.509 -26.471 1.00 86.88 251 LEU A CA 1
ATOM 2014 C C . LEU A 1 251 ? -3.685 14.231 -26.545 1.00 86.88 251 LEU A C 1
ATOM 2016 O O . LEU A 1 251 ? -4.139 14.775 -25.533 1.00 86.88 251 LEU A O 1
ATOM 2020 N N . GLU A 1 252 ? -4.352 14.241 -27.702 1.00 90.94 252 GLU A N 1
ATOM 2021 C CA . GLU A 1 252 ? -5.672 14.863 -27.826 1.00 90.94 252 GLU A CA 1
ATOM 2022 C C . GLU A 1 252 ? -6.752 14.095 -27.046 1.00 90.94 252 GLU A C 1
ATOM 2024 O O . GLU A 1 252 ? -7.594 14.715 -26.387 1.00 90.94 252 GLU A O 1
ATOM 2029 N N . LYS A 1 253 ? -6.708 12.754 -27.049 1.00 90.81 253 LYS A N 1
ATOM 2030 C CA . LYS A 1 253 ? -7.618 11.917 -26.242 1.00 90.81 253 LYS A CA 1
ATOM 2031 C C . LYS A 1 253 ? -7.463 12.209 -24.751 1.00 90.81 253 LYS A C 1
ATOM 2033 O O . LYS A 1 253 ? -8.451 12.506 -24.081 1.00 90.81 253 LYS A O 1
ATOM 2038 N N . LEU A 1 254 ? -6.224 12.222 -24.259 1.00 87.19 254 LEU A N 1
ATOM 2039 C CA . LEU A 1 254 ? -5.932 12.531 -22.857 1.00 87.19 254 LEU A CA 1
ATOM 2040 C C . LEU A 1 254 ? -6.376 13.947 -22.471 1.00 87.19 254 LEU A C 1
ATOM 2042 O O . LEU A 1 254 ? -6.908 14.154 -21.381 1.00 87.19 254 LEU A O 1
ATOM 2046 N N . ARG A 1 255 ? -6.213 14.936 -23.361 1.00 90.69 255 ARG A N 1
ATOM 2047 C CA . ARG A 1 255 ? -6.707 16.301 -23.112 1.00 90.69 255 ARG A CA 1
ATOM 2048 C C . ARG A 1 255 ? -8.222 16.341 -22.910 1.00 90.69 255 ARG A C 1
ATOM 2050 O O . ARG A 1 255 ? -8.662 17.049 -22.008 1.00 90.69 255 ARG A O 1
ATOM 2057 N N . LYS A 1 256 ? -8.996 15.590 -23.704 1.00 91.50 256 LYS A N 1
ATOM 2058 C CA . LYS A 1 256 ? -10.464 15.512 -23.565 1.00 91.50 256 LYS A CA 1
ATOM 2059 C C . LYS A 1 256 ? -10.881 14.883 -22.233 1.00 91.50 256 LYS A C 1
ATOM 2061 O O . LYS A 1 256 ? -11.735 15.427 -21.541 1.00 91.50 256 LYS A O 1
ATOM 2066 N N . GLU A 1 257 ? -10.222 13.805 -21.814 1.00 89.94 257 GLU A N 1
ATOM 2067 C CA . GLU A 1 257 ? -10.502 13.182 -20.511 1.00 89.94 257 GLU A CA 1
ATOM 2068 C C . GLU A 1 257 ? -10.227 14.135 -19.339 1.00 89.94 257 GLU A C 1
ATOM 2070 O O . GLU A 1 257 ? -11.010 14.221 -18.393 1.00 89.94 257 GLU A O 1
ATOM 2075 N N . VAL A 1 258 ? -9.133 14.901 -19.410 1.00 89.75 258 VAL A N 1
ATOM 2076 C CA . VAL A 1 258 ? -8.801 15.898 -18.384 1.00 89.75 258 VAL A CA 1
ATOM 2077 C C . VAL A 1 258 ? -9.837 17.024 -18.339 1.00 89.75 258 VAL A C 1
ATOM 2079 O O . VAL A 1 258 ? -10.189 17.470 -17.244 1.00 89.75 258 VAL A O 1
ATOM 2082 N N . THR A 1 259 ? -10.351 17.479 -19.488 1.00 90.50 259 THR A N 1
ATOM 2083 C CA . THR A 1 259 ? -11.422 18.489 -19.509 1.00 90.50 259 THR A CA 1
ATOM 2084 C C . THR A 1 259 ? -12.721 17.953 -18.914 1.00 90.50 259 THR A C 1
ATOM 2086 O O . THR A 1 259 ? -13.307 18.626 -18.068 1.00 90.50 259 THR A O 1
ATOM 2089 N N . ASP A 1 260 ? -13.109 16.721 -19.252 1.00 90.75 260 ASP A N 1
ATOM 2090 C CA . ASP A 1 260 ? -14.333 16.093 -18.738 1.00 90.75 260 ASP A CA 1
ATOM 2091 C C . ASP A 1 260 ? -14.270 15.893 -17.213 1.00 90.75 260 ASP A C 1
ATOM 2093 O O . ASP A 1 260 ? -15.234 16.164 -16.491 1.00 90.75 260 ASP A O 1
ATOM 2097 N N . LEU A 1 261 ? -13.108 15.482 -16.692 1.00 87.25 261 LEU A N 1
ATOM 2098 C CA . LEU A 1 261 ? -12.862 15.394 -15.249 1.00 87.25 261 LEU A CA 1
ATOM 2099 C C . LEU A 1 261 ? -12.925 16.767 -14.567 1.00 87.25 261 LEU A C 1
ATOM 2101 O O . LEU A 1 261 ? -13.451 16.878 -13.456 1.00 87.25 261 LEU A O 1
ATOM 2105 N N . GLY A 1 262 ? -12.404 17.810 -15.218 1.00 88.44 262 GLY A N 1
ATOM 2106 C CA . GLY A 1 262 ? -12.467 19.186 -14.728 1.00 88.44 262 GLY A CA 1
ATOM 2107 C C . GLY A 1 262 ? -13.904 19.692 -14.585 1.00 88.44 262 GLY A C 1
ATOM 2108 O O . GLY A 1 262 ? -14.265 20.242 -13.539 1.00 88.44 262 GLY A O 1
ATOM 2109 N N . ASP A 1 263 ? -14.740 19.445 -15.594 1.00 90.25 263 ASP A N 1
ATOM 2110 C CA . ASP A 1 263 ? -16.160 19.803 -15.568 1.00 90.25 263 ASP A CA 1
ATOM 2111 C C . ASP A 1 263 ? -16.926 18.997 -14.508 1.00 90.25 263 ASP A C 1
ATOM 2113 O O . ASP A 1 263 ? -17.687 19.572 -13.721 1.00 90.25 263 ASP A O 1
ATOM 2117 N N . GLY A 1 264 ? -16.646 17.692 -14.392 1.00 90.62 264 GLY A N 1
ATOM 2118 C CA . GLY A 1 264 ? -17.203 16.829 -13.347 1.00 90.62 264 GLY A CA 1
ATOM 2119 C C . GLY A 1 264 ? -16.884 17.322 -11.929 1.00 90.62 264 GLY A C 1
ATOM 2120 O O . GLY A 1 264 ? -17.772 17.402 -11.072 1.00 90.62 264 GLY A O 1
ATOM 2121 N N . LEU A 1 265 ? -15.636 17.737 -11.683 1.00 87.19 265 LEU A N 1
ATOM 2122 C CA . LEU A 1 265 ? -15.211 18.297 -10.397 1.00 87.19 265 LEU A CA 1
ATOM 2123 C C . LEU A 1 265 ? -15.968 19.591 -10.063 1.00 87.19 265 LEU A C 1
ATOM 2125 O O . LEU A 1 265 ? -16.352 19.806 -8.911 1.00 87.19 265 LEU A O 1
ATOM 2129 N N . LYS A 1 266 ? -16.208 20.445 -11.064 1.00 90.31 266 LYS A N 1
ATOM 2130 C CA . LYS A 1 266 ? -16.956 21.693 -10.887 1.00 90.31 266 LYS A CA 1
ATOM 2131 C C . LYS A 1 266 ? -18.406 21.421 -10.489 1.00 90.31 266 LYS A C 1
ATOM 2133 O O . LYS A 1 266 ? -18.876 22.003 -9.513 1.00 90.31 266 LYS A O 1
ATOM 2138 N N . THR A 1 267 ? -19.077 20.486 -11.164 1.00 92.38 267 THR A N 1
ATOM 2139 C CA . THR A 1 267 ? -20.441 20.075 -10.788 1.00 92.38 267 THR A CA 1
ATOM 2140 C C . THR A 1 267 ? -20.511 19.475 -9.385 1.00 92.38 267 THR A C 1
ATOM 2142 O O . THR A 1 267 ? -21.407 19.818 -8.615 1.00 92.38 267 THR A O 1
ATOM 2145 N N . LEU A 1 268 ? -19.538 18.635 -9.011 1.00 89.75 268 LEU A N 1
ATOM 2146 C CA . LEU A 1 268 ? -19.484 18.042 -7.675 1.00 89.75 268 LEU A CA 1
ATOM 2147 C C . LEU A 1 268 ? -19.304 19.118 -6.596 1.00 89.75 268 LEU A C 1
ATOM 2149 O O . LEU A 1 268 ? -19.948 19.066 -5.550 1.00 89.75 268 LEU A O 1
ATOM 2153 N N . LYS A 1 269 ? -18.450 20.115 -6.857 1.00 91.56 269 LYS A N 1
ATOM 2154 C CA . LYS A 1 269 ? -18.217 21.232 -5.939 1.00 91.56 269 LYS A CA 1
ATOM 2155 C C . LYS A 1 269 ? -19.497 22.032 -5.686 1.00 91.56 269 LYS A C 1
ATOM 2157 O O . LYS A 1 269 ? -19.820 22.288 -4.529 1.00 91.56 269 LYS A O 1
ATOM 2162 N N . GLU A 1 270 ? -20.246 22.364 -6.738 1.00 92.38 270 GLU A N 1
ATOM 2163 C CA . GLU A 1 270 ? -21.532 23.064 -6.610 1.00 92.38 270 GLU A CA 1
ATOM 2164 C C . GLU A 1 270 ? -22.561 22.248 -5.804 1.00 92.38 270 GLU A C 1
ATOM 2166 O O . GLU A 1 270 ? -23.337 22.807 -5.026 1.00 92.38 270 GLU A O 1
ATOM 2171 N N . GLU A 1 271 ? -22.574 20.918 -5.949 1.00 91.38 271 GLU A N 1
ATOM 2172 C CA . GLU A 1 271 ? -23.467 20.052 -5.170 1.00 91.38 271 GLU A CA 1
ATOM 2173 C C . GLU A 1 271 ? -23.067 19.987 -3.687 1.00 91.38 271 GLU A C 1
ATOM 2175 O O . GLU A 1 271 ? -23.932 20.025 -2.806 1.00 91.38 271 GLU A O 1
ATOM 2180 N N . VAL A 1 272 ? -21.764 19.929 -3.396 1.00 90.94 272 VAL A N 1
ATOM 2181 C CA . VAL A 1 272 ? -21.239 19.944 -2.023 1.00 90.94 272 VAL A CA 1
ATOM 2182 C C . VAL A 1 272 ? -21.559 21.267 -1.329 1.00 90.94 272 VAL A C 1
ATOM 2184 O O . VAL A 1 272 ? -22.037 21.238 -0.196 1.00 90.94 272 VAL A O 1
ATOM 2187 N N . GLU A 1 273 ? -21.370 22.405 -2.000 1.00 91.44 273 GLU A N 1
ATOM 2188 C CA . GLU A 1 273 ? -21.692 23.729 -1.448 1.00 91.44 273 GLU A CA 1
ATOM 2189 C C . GLU A 1 273 ? -23.185 23.837 -1.094 1.00 91.44 273 GLU A C 1
ATOM 2191 O O . GLU A 1 273 ? -23.526 24.189 0.036 1.00 91.44 273 GLU A O 1
ATOM 2196 N N . LYS A 1 274 ? -24.084 23.394 -1.985 1.00 93.00 274 LYS A N 1
ATOM 2197 C CA . LYS A 1 274 ? -25.532 23.350 -1.699 1.00 93.00 274 LYS A CA 1
ATOM 2198 C C . LYS A 1 274 ? -25.883 22.455 -0.510 1.00 93.00 274 LYS A C 1
ATOM 2200 O O . LYS A 1 274 ? -26.767 22.784 0.282 1.00 93.00 274 LYS A O 1
ATOM 2205 N N . ARG A 1 275 ? -25.228 21.295 -0.377 1.00 91.69 275 ARG A N 1
ATOM 2206 C CA . ARG A 1 275 ? -25.446 20.399 0.772 1.00 91.69 275 ARG A CA 1
ATOM 2207 C C . ARG A 1 275 ? -24.927 21.018 2.068 1.00 91.69 275 ARG A C 1
ATOM 2209 O O . ARG A 1 275 ? -25.590 20.870 3.091 1.00 91.69 275 ARG A O 1
ATOM 2216 N N . MET A 1 276 ? -23.790 21.712 2.027 1.00 88.88 276 MET A N 1
ATOM 2217 C CA . MET A 1 276 ? -23.253 22.431 3.183 1.00 88.88 276 MET A CA 1
ATOM 2218 C C . MET A 1 276 ? -24.209 23.524 3.658 1.00 88.88 276 MET A C 1
ATOM 2220 O O . MET A 1 276 ? -24.528 23.540 4.843 1.00 88.88 276 MET A O 1
ATOM 2224 N N . GLU A 1 277 ? -24.737 24.359 2.757 1.00 91.75 277 GLU A N 1
ATOM 2225 C CA . GLU A 1 277 ? -25.721 25.393 3.116 1.00 91.75 277 GLU A CA 1
ATOM 2226 C C . GLU A 1 277 ? -26.952 24.786 3.805 1.00 91.75 277 GLU A C 1
ATOM 2228 O O . GLU A 1 277 ? -27.372 25.246 4.869 1.00 91.75 277 GLU A O 1
ATOM 2233 N N . LYS A 1 278 ? -27.485 23.684 3.261 1.00 91.44 278 LYS A N 1
ATOM 2234 C CA . LYS A 1 278 ? -28.626 22.984 3.866 1.00 91.44 278 LYS A CA 1
ATOM 2235 C C . LYS A 1 278 ? -28.307 22.444 5.267 1.00 91.44 278 LYS A C 1
ATOM 2237 O O . LYS A 1 278 ? -29.127 22.563 6.177 1.00 91.44 278 LYS A O 1
ATOM 2242 N N . ILE A 1 279 ? -27.119 21.867 5.456 1.00 89.38 279 ILE A N 1
ATOM 2243 C CA . ILE A 1 279 ? -26.667 21.365 6.762 1.00 89.38 279 ILE A CA 1
ATOM 2244 C C . ILE A 1 279 ? -26.495 22.518 7.757 1.00 89.38 279 ILE A C 1
ATOM 2246 O O . ILE A 1 279 ? -26.856 22.377 8.925 1.00 89.38 279 ILE A O 1
ATOM 2250 N N . GLU A 1 280 ? -25.971 23.666 7.328 1.00 90.19 280 GLU A N 1
ATOM 2251 C CA . GLU A 1 280 ? -25.820 24.844 8.187 1.00 90.19 280 GLU A CA 1
ATOM 2252 C C . GLU A 1 280 ? -27.172 25.396 8.656 1.00 90.19 280 GLU A C 1
ATOM 2254 O O . GLU A 1 280 ? -27.321 25.739 9.836 1.00 90.19 280 GLU A O 1
ATOM 2259 N N . GLU A 1 281 ? -28.178 25.424 7.779 1.00 92.56 281 GLU A N 1
ATOM 2260 C CA . GLU A 1 281 ? -29.548 25.790 8.149 1.00 92.56 281 GLU A CA 1
ATOM 2261 C C . GLU A 1 281 ? -30.154 24.809 9.164 1.00 92.56 281 GLU A C 1
ATOM 2263 O O . GLU A 1 281 ? -30.704 25.233 10.189 1.00 92.56 281 GLU A O 1
ATOM 2268 N N . GLU A 1 282 ? -30.011 23.500 8.933 1.00 91.25 282 GLU A N 1
ATOM 2269 C CA . GLU A 1 282 ? -30.478 22.462 9.859 1.00 91.25 282 GLU A CA 1
ATOM 2270 C C . GLU A 1 282 ? -29.766 22.553 11.219 1.00 91.25 282 GLU A C 1
ATOM 2272 O O . GLU A 1 282 ? -30.415 22.513 12.268 1.00 91.25 282 GLU A O 1
ATOM 2277 N N . LEU A 1 283 ? -28.449 22.782 11.231 1.00 88.31 283 LEU A N 1
ATOM 2278 C CA . LEU A 1 283 ? -27.671 23.001 12.452 1.00 88.31 283 LEU A CA 1
ATOM 2279 C C . LEU A 1 283 ? -28.133 24.241 13.214 1.00 88.31 283 LEU A C 1
ATOM 2281 O O . LEU A 1 283 ? -28.171 24.228 14.447 1.00 88.31 283 LEU A O 1
ATOM 2285 N N . LYS A 1 284 ? -28.486 25.322 12.514 1.00 91.38 284 LYS A N 1
ATOM 2286 C CA . LYS A 1 284 ? -29.012 26.538 13.145 1.00 91.38 284 LYS A CA 1
ATOM 2287 C C . LYS A 1 284 ? -30.358 26.269 13.817 1.00 91.38 284 LYS A C 1
ATOM 2289 O O . LYS A 1 284 ? -30.573 26.735 14.938 1.00 91.38 284 LYS A O 1
ATOM 2294 N N . LYS A 1 285 ? -31.228 25.483 13.176 1.00 91.56 285 LYS A N 1
ATOM 2295 C CA . LYS A 1 285 ? -32.510 25.056 13.750 1.00 91.56 285 LYS A CA 1
ATOM 2296 C C . LYS A 1 285 ? -32.305 24.174 14.986 1.00 91.56 285 LYS A C 1
ATOM 2298 O O . LYS A 1 285 ? -32.838 24.491 16.046 1.00 91.56 285 LYS A O 1
ATOM 2303 N N . LEU A 1 286 ? -31.450 23.156 14.886 1.00 88.75 286 LEU A N 1
ATOM 2304 C CA . LEU A 1 286 ? -31.129 22.258 16.000 1.00 88.75 286 LEU A CA 1
ATOM 2305 C C . LEU A 1 286 ? -30.482 22.992 17.179 1.00 88.75 286 LEU A C 1
ATOM 2307 O O . LEU A 1 286 ? -30.797 22.708 18.329 1.00 88.75 286 LEU A O 1
ATOM 2311 N N . LYS A 1 287 ? -29.605 23.974 16.930 1.00 87.94 287 LYS A N 1
ATOM 2312 C CA . LYS A 1 287 ? -29.024 24.809 17.996 1.00 87.94 287 LYS A CA 1
ATOM 2313 C C . LYS A 1 287 ? -30.084 25.613 18.744 1.00 87.94 287 LYS A C 1
ATOM 2315 O O . LYS A 1 287 ? -29.959 25.777 19.956 1.00 87.94 287 LYS A O 1
ATOM 2320 N N . LYS A 1 288 ? -31.108 26.107 18.041 1.00 90.62 288 LYS A N 1
ATOM 2321 C CA . LYS A 1 288 ? -32.232 26.811 18.665 1.00 90.62 288 LYS A CA 1
ATOM 2322 C C . LYS A 1 288 ? -33.043 25.862 19.551 1.00 90.62 288 LYS A C 1
ATOM 2324 O O . LYS A 1 288 ? -33.239 26.166 20.723 1.00 90.62 288 LYS A O 1
ATOM 2329 N N . GLU A 1 289 ? -33.419 24.698 19.025 1.00 89.62 289 GLU A N 1
ATOM 2330 C CA . GLU A 1 289 ? -34.145 23.660 19.776 1.00 89.62 289 GLU A CA 1
ATOM 2331 C C . GLU A 1 289 ? -33.346 23.180 21.002 1.00 89.62 289 GLU A C 1
ATOM 2333 O O . GLU A 1 289 ? -33.892 23.030 22.093 1.00 89.62 289 GLU A O 1
ATOM 2338 N N . LEU A 1 290 ? -32.024 23.021 20.867 1.00 86.62 290 LEU A N 1
ATOM 2339 C CA . LEU A 1 290 ? -31.130 22.687 21.978 1.00 86.62 290 LEU A CA 1
ATOM 2340 C C . LEU A 1 290 ? -31.106 23.785 23.053 1.00 86.62 290 LEU A C 1
ATOM 2342 O O . LEU A 1 290 ? -30.990 23.473 24.236 1.00 86.62 290 LEU A O 1
ATOM 2346 N N . GLY A 1 291 ? -31.189 25.059 22.661 1.00 85.88 291 GLY A N 1
ATOM 2347 C CA . GLY A 1 291 ? -31.288 26.188 23.588 1.00 85.88 291 GLY A CA 1
ATOM 2348 C C . GLY A 1 291 ? -32.569 26.131 24.419 1.00 85.88 291 GLY A C 1
ATOM 2349 O O . GLY A 1 291 ? -32.503 26.181 25.645 1.00 85.88 291 GLY A O 1
ATOM 2350 N N . GLU A 1 292 ? -33.708 25.920 23.760 1.00 88.62 292 GLU A N 1
ATOM 2351 C CA . GLU A 1 292 ? -35.016 25.770 24.415 1.00 88.62 292 GLU A CA 1
ATOM 2352 C C . GLU A 1 292 ? -35.035 24.551 25.358 1.00 88.62 292 GLU A C 1
ATOM 2354 O O . GLU A 1 292 ? -35.476 24.641 26.506 1.00 88.62 292 GLU A O 1
ATOM 2359 N N . LEU A 1 293 ? -34.464 23.421 24.923 1.00 82.50 293 LEU A N 1
ATOM 2360 C CA . LEU A 1 293 ? -34.314 22.225 25.756 1.00 82.50 293 LEU A CA 1
ATOM 2361 C C . LEU A 1 293 ? -33.383 22.448 26.950 1.00 82.50 293 LEU A C 1
ATOM 2363 O O . LEU A 1 293 ? -33.645 21.910 28.025 1.00 82.50 293 LEU A O 1
ATOM 2367 N N . ARG A 1 294 ? -32.304 23.226 26.804 1.00 83.62 294 ARG A N 1
ATOM 2368 C CA . ARG A 1 294 ? -31.409 23.570 27.921 1.00 83.62 294 ARG A CA 1
ATOM 2369 C C . ARG A 1 294 ? -32.129 24.402 28.971 1.00 83.62 294 ARG A C 1
ATOM 2371 O O . ARG A 1 294 ? -32.010 24.083 30.147 1.00 83.62 294 ARG A O 1
ATOM 2378 N N . GLU A 1 295 ? -32.905 25.402 28.563 1.00 83.94 295 GLU A N 1
ATOM 2379 C CA . GLU A 1 295 ? -33.714 26.196 29.495 1.00 83.94 295 GLU A CA 1
ATOM 2380 C C . GLU A 1 295 ? -34.750 25.334 30.224 1.00 83.94 295 GLU A C 1
ATOM 2382 O O . GLU A 1 295 ? -34.898 25.440 31.442 1.00 83.94 295 GLU A O 1
ATOM 2387 N N . ALA A 1 296 ? -35.425 24.428 29.508 1.00 82.50 296 ALA A N 1
ATOM 2388 C CA . ALA A 1 296 ? -36.333 23.463 30.123 1.00 82.50 296 ALA A CA 1
ATOM 2389 C C . ALA A 1 296 ? -35.600 22.515 31.090 1.00 82.50 296 ALA A C 1
ATOM 2391 O O . ALA A 1 296 ? -36.110 22.211 32.165 1.00 82.50 296 ALA A O 1
ATOM 2392 N N . THR A 1 297 ? -34.387 22.081 30.739 1.00 78.94 297 THR A N 1
ATOM 2393 C CA . THR A 1 297 ? -33.560 21.206 31.581 1.00 78.94 297 THR A CA 1
ATOM 2394 C C . THR A 1 297 ? -33.101 21.915 32.852 1.00 78.94 297 THR A C 1
ATOM 2396 O O . THR A 1 297 ? -33.089 21.289 33.905 1.00 78.94 297 THR A O 1
ATOM 2399 N N . GLU A 1 298 ? -32.734 23.197 32.790 1.00 81.88 298 GLU A N 1
ATOM 2400 C CA . GLU A 1 298 ? -32.371 23.967 33.987 1.00 81.88 298 GLU A CA 1
ATOM 2401 C C . GLU A 1 298 ? -33.574 24.154 34.919 1.00 81.88 298 GLU A C 1
ATOM 2403 O O . GLU A 1 298 ? -33.455 23.880 36.110 1.00 81.88 298 GLU A O 1
ATOM 2408 N N . LYS A 1 299 ? -34.763 24.459 34.379 1.00 84.38 299 LYS A N 1
ATOM 2409 C CA . LYS A 1 299 ? -36.004 24.489 35.178 1.00 84.38 299 LYS A CA 1
ATOM 2410 C C . LYS A 1 299 ? -36.292 23.139 35.840 1.00 84.38 299 LYS A C 1
ATOM 2412 O O . LYS A 1 299 ? -36.543 23.073 37.039 1.00 84.38 299 LYS A O 1
ATOM 2417 N N . LEU A 1 300 ? -36.177 22.046 35.084 1.00 80.50 300 LEU A N 1
ATOM 2418 C CA . LEU A 1 300 ? -36.347 20.694 35.621 1.00 80.50 300 LEU A CA 1
ATOM 2419 C C . LEU A 1 300 ? -35.269 20.329 36.649 1.00 80.50 300 LEU A C 1
ATOM 2421 O O . LEU A 1 300 ? -35.552 19.585 37.579 1.00 80.50 300 LEU A O 1
ATOM 2425 N N . LYS A 1 301 ? -34.032 20.821 36.522 1.00 82.50 301 LYS A N 1
ATOM 2426 C CA . LYS A 1 301 ? -32.983 20.610 37.533 1.00 82.50 301 LYS A CA 1
ATOM 2427 C C . LYS A 1 301 ? -33.311 21.318 38.841 1.00 82.50 301 LYS A C 1
ATOM 2429 O O . LYS A 1 301 ? -33.081 20.728 39.892 1.00 82.50 301 LYS A O 1
ATOM 2434 N N . GLU A 1 302 ? -33.839 22.538 38.788 1.00 81.06 302 GLU A N 1
ATOM 2435 C CA . GLU A 1 302 ? -34.295 23.272 39.975 1.00 81.06 302 GLU A CA 1
ATOM 2436 C C . GLU A 1 302 ? -35.459 22.538 40.669 1.00 81.06 302 GLU A C 1
ATOM 2438 O O . GLU A 1 302 ? -35.443 22.347 41.889 1.00 81.06 302 GLU A O 1
ATOM 2443 N N . GLU A 1 303 ? -36.416 22.021 39.891 1.00 80.00 303 GLU A N 1
ATOM 2444 C CA . GLU A 1 303 ? -37.497 21.154 40.387 1.00 80.00 303 GLU A CA 1
ATOM 2445 C C . GLU A 1 303 ? -36.968 19.821 40.947 1.00 80.00 303 GLU A C 1
ATOM 2447 O O . GLU A 1 303 ? -37.407 19.347 41.990 1.00 80.00 303 GLU A O 1
ATOM 2452 N N . ILE A 1 304 ? -35.968 19.212 40.311 1.00 76.81 304 ILE A N 1
ATOM 2453 C CA . ILE A 1 304 ? -35.346 17.978 40.804 1.00 76.81 304 ILE A CA 1
ATOM 2454 C C . ILE A 1 304 ? -34.543 18.234 42.081 1.00 76.81 304 ILE A C 1
ATOM 2456 O O . ILE A 1 304 ? -34.520 17.364 42.940 1.00 76.81 304 ILE A O 1
ATOM 2460 N N . GLU A 1 305 ? -33.867 19.372 42.242 1.00 76.75 305 GLU A N 1
ATOM 2461 C CA . GLU A 1 305 ? -33.143 19.697 43.480 1.00 76.75 305 GLU A CA 1
ATOM 2462 C C . GLU A 1 305 ? -34.089 19.974 44.653 1.00 76.75 305 GLU A C 1
ATOM 2464 O O . GLU A 1 305 ? -33.802 19.585 45.788 1.00 76.75 305 GLU A O 1
ATOM 2469 N N . THR A 1 306 ? -35.251 20.573 44.389 1.00 76.50 306 THR A N 1
ATOM 2470 C CA . THR A 1 306 ? -36.313 20.722 45.396 1.00 76.50 306 THR A CA 1
ATOM 2471 C C . THR A 1 306 ? -36.925 19.367 45.758 1.00 76.50 306 THR A C 1
ATOM 2473 O O . THR A 1 306 ? -36.917 18.999 46.933 1.00 76.50 306 THR A O 1
ATOM 2476 N N . LEU A 1 307 ? -37.297 18.552 44.766 1.00 72.88 307 LEU A N 1
ATOM 2477 C CA . LEU A 1 307 ? -37.778 17.183 44.984 1.00 72.88 307 LEU A CA 1
ATOM 2478 C C . LEU A 1 307 ? -36.727 16.276 45.631 1.00 72.88 307 LEU A C 1
ATOM 2480 O O . LEU A 1 307 ? -37.077 15.405 46.413 1.00 72.88 307 LEU A O 1
ATOM 2484 N N . LYS A 1 308 ? -35.433 16.453 45.344 1.00 71.31 308 LYS A N 1
ATOM 2485 C CA . LYS A 1 308 ? -34.347 15.711 46.001 1.00 71.31 308 LYS A CA 1
ATOM 2486 C C . LYS A 1 308 ? -34.244 16.067 47.471 1.00 71.31 308 LYS A C 1
ATOM 2488 O O . LYS A 1 308 ? -34.020 15.156 48.251 1.00 71.31 308 LYS A O 1
ATOM 2493 N N . LYS A 1 309 ? -34.403 17.337 47.860 1.00 67.19 309 LYS A N 1
ATOM 2494 C CA . LYS A 1 309 ? -34.441 17.722 49.281 1.00 67.19 309 LYS A CA 1
ATOM 2495 C C . LYS A 1 309 ? -35.611 17.054 50.004 1.00 67.19 309 LYS A C 1
ATOM 2497 O O . LYS A 1 309 ? -35.402 16.483 51.069 1.00 67.19 309 LYS A O 1
ATOM 2502 N N . GLU A 1 310 ? -36.789 17.033 49.384 1.00 65.88 310 GLU A N 1
ATOM 2503 C CA . GLU A 1 310 ? -37.974 16.339 49.912 1.00 65.88 310 GLU A CA 1
ATOM 2504 C C . GLU A 1 310 ? -37.786 14.808 49.943 1.00 65.88 310 GLU A C 1
ATOM 2506 O O . GLU A 1 310 ? -38.141 14.136 50.912 1.00 65.88 310 GLU A O 1
ATOM 2511 N N . LEU A 1 311 ? -37.154 14.239 48.912 1.00 54.59 311 LEU A N 1
ATOM 2512 C CA . LEU A 1 311 ? -36.813 12.819 48.823 1.00 54.59 311 LEU A CA 1
ATOM 2513 C C . LEU A 1 311 ? -35.735 12.427 49.841 1.00 54.59 311 LEU A C 1
ATOM 2515 O O . LEU A 1 311 ? -35.757 11.305 50.328 1.00 54.59 311 LEU A O 1
ATOM 2519 N N . GLU A 1 312 ? -34.792 13.307 50.172 1.00 55.75 312 GLU A N 1
ATOM 2520 C CA . GLU A 1 312 ? -33.742 13.052 51.163 1.00 55.75 312 GLU A CA 1
ATOM 2521 C C . GLU A 1 312 ? -34.309 13.070 52.595 1.00 55.75 312 GLU A C 1
ATOM 2523 O O . GLU A 1 312 ? -33.880 12.287 53.447 1.00 55.75 312 GLU A O 1
ATOM 2528 N N . GLU A 1 313 ? -35.338 13.887 52.846 1.00 56.16 313 GLU A N 1
ATOM 2529 C CA . GLU A 1 313 ? -36.138 13.849 54.076 1.00 56.16 313 GLU A CA 1
ATOM 2530 C C . GLU A 1 313 ? -37.019 12.588 54.160 1.00 56.16 313 GLU A C 1
ATOM 2532 O O . GLU A 1 313 ? -37.098 11.970 55.223 1.00 56.16 313 GLU A O 1
ATOM 2537 N N . LEU A 1 314 ? -37.596 12.127 53.042 1.00 52.75 314 LEU A N 1
ATOM 2538 C CA . LEU A 1 314 ? -38.367 10.874 52.970 1.00 52.75 314 LEU A CA 1
ATOM 2539 C C . LEU A 1 314 ? -37.490 9.606 52.995 1.00 52.75 314 LEU A C 1
ATOM 2541 O O . LEU A 1 314 ? -37.883 8.594 53.574 1.00 52.75 314 LEU A O 1
ATOM 2545 N N . LYS A 1 315 ? -36.280 9.636 52.427 1.00 48.53 315 LYS A N 1
ATOM 2546 C CA . LYS A 1 315 ? -35.318 8.517 52.456 1.00 48.53 315 LYS A CA 1
ATOM 2547 C C . LYS A 1 315 ? -34.842 8.207 53.867 1.00 48.53 315 LYS A C 1
ATOM 2549 O O . LYS A 1 315 ? -34.725 7.033 54.209 1.00 48.53 315 LYS A O 1
ATOM 2554 N N . LYS A 1 316 ? -34.654 9.233 54.707 1.00 51.03 316 LYS A N 1
ATOM 2555 C CA . LYS A 1 316 ? -34.364 9.058 56.141 1.00 51.03 316 LYS A CA 1
ATOM 2556 C C . LYS A 1 316 ? -35.456 8.284 56.890 1.00 51.03 316 LYS A C 1
ATOM 2558 O O . LYS A 1 316 ? -35.170 7.727 57.944 1.00 51.03 316 LYS A O 1
ATOM 2563 N N . ILE A 1 317 ? -36.681 8.242 56.362 1.00 52.06 317 ILE A N 1
ATOM 2564 C CA . ILE A 1 317 ? -37.828 7.543 56.959 1.00 52.06 317 ILE A CA 1
ATOM 2565 C C . ILE A 1 317 ? -37.930 6.085 56.457 1.00 52.06 317 ILE A C 1
ATOM 2567 O O . ILE A 1 317 ? -38.544 5.255 57.123 1.00 52.06 317 ILE A O 1
ATOM 2571 N N . ILE A 1 318 ? -37.321 5.745 55.309 1.00 51.22 318 ILE A N 1
ATOM 2572 C CA . ILE A 1 318 ? -37.561 4.478 54.585 1.00 51.22 318 ILE A CA 1
ATOM 2573 C C . ILE A 1 318 ? -36.320 3.569 54.487 1.00 51.22 318 ILE A C 1
ATOM 2575 O O . ILE A 1 318 ? -36.481 2.391 54.165 1.00 51.22 318 ILE A O 1
ATOM 2579 N N . GLU A 1 319 ? -35.097 4.040 54.771 1.00 54.75 319 GLU A N 1
ATOM 2580 C CA . GLU A 1 319 ? -33.903 3.180 54.699 1.00 54.75 319 GLU A CA 1
ATOM 2581 C C . GLU A 1 319 ? -34.015 1.965 55.634 1.00 54.75 319 GLU A C 1
ATOM 2583 O O . GLU A 1 319 ? -33.817 2.033 56.847 1.00 54.75 319 GLU A O 1
ATOM 2588 N N . LYS A 1 320 ? -34.330 0.813 55.034 1.00 63.41 320 LYS A N 1
ATOM 2589 C CA . LYS A 1 320 ? -34.235 -0.484 55.687 1.00 63.41 320 LYS A CA 1
ATOM 2590 C C . LYS A 1 320 ? -32.769 -0.728 56.036 1.00 63.41 320 LYS A C 1
ATOM 2592 O O . LYS A 1 320 ? -31.897 -0.655 55.174 1.00 63.41 320 LYS A O 1
ATOM 2597 N N . ASP A 1 321 ? -32.519 -1.034 57.304 1.00 78.88 321 ASP A N 1
ATOM 2598 C CA . ASP A 1 321 ? -31.208 -1.428 57.816 1.00 78.88 321 ASP A CA 1
ATOM 2599 C C . ASP A 1 321 ? -30.804 -2.799 57.241 1.00 78.88 321 ASP A C 1
ATOM 2601 O O . ASP A 1 321 ? -31.096 -3.834 57.846 1.00 78.88 321 ASP A O 1
ATOM 2605 N N . LEU A 1 322 ? -30.203 -2.809 56.051 1.00 86.38 322 LEU A N 1
ATOM 2606 C CA . LEU A 1 322 ? -29.727 -4.002 55.345 1.00 86.38 322 LEU A CA 1
ATOM 2607 C C . LEU A 1 322 ? -28.197 -3.978 55.214 1.00 86.38 322 LEU A C 1
ATOM 2609 O O . LEU A 1 322 ? -27.636 -2.892 55.047 1.00 86.38 322 LEU A O 1
ATOM 2613 N N . PRO A 1 323 ? -27.519 -5.140 55.270 1.00 90.19 323 PRO A N 1
ATOM 2614 C CA . PRO A 1 323 ? -26.092 -5.235 54.970 1.00 90.19 323 PRO A CA 1
ATOM 2615 C C . PRO A 1 323 ? -25.790 -4.776 53.542 1.00 90.19 323 PRO A C 1
ATOM 2617 O O . PRO A 1 323 ? -26.497 -5.150 52.606 1.00 90.19 323 PRO A O 1
ATOM 2620 N N . LYS A 1 324 ? -24.719 -3.994 53.370 1.00 93.38 324 LYS A N 1
ATOM 2621 C CA . LYS A 1 324 ? -24.280 -3.441 52.076 1.00 93.38 324 LYS A CA 1
ATOM 2622 C C . LYS A 1 324 ? -22.782 -3.663 51.875 1.00 93.38 324 LYS A C 1
ATOM 2624 O O . LYS A 1 324 ? -22.007 -3.645 52.831 1.00 93.38 324 LYS A O 1
ATOM 2629 N N . ILE A 1 325 ? -22.337 -3.805 50.627 1.00 96.00 325 ILE A N 1
ATOM 2630 C CA . ILE A 1 325 ? -20.908 -3.724 50.294 1.00 96.00 325 ILE A CA 1
ATOM 2631 C C . ILE A 1 325 ? -20.523 -2.249 50.317 1.00 96.00 325 ILE A C 1
ATOM 2633 O O . ILE A 1 325 ? -21.060 -1.455 49.549 1.00 96.00 325 ILE A O 1
ATOM 2637 N N . SER A 1 326 ? -19.589 -1.875 51.185 1.00 95.12 326 SER A N 1
ATOM 2638 C CA . SER A 1 326 ? -19.126 -0.496 51.352 1.00 95.12 326 SER A CA 1
ATOM 2639 C C . SER A 1 326 ? -17.897 -0.186 50.500 1.00 95.12 326 SER A C 1
ATOM 2641 O O . SER A 1 326 ? -17.725 0.948 50.053 1.00 95.12 326 SER A O 1
ATOM 2643 N N . ARG A 1 327 ? -17.040 -1.185 50.251 1.00 96.75 327 ARG A N 1
ATOM 2644 C CA . ARG A 1 327 ? -15.800 -1.017 49.485 1.00 96.75 327 ARG A CA 1
ATOM 2645 C C . ARG A 1 327 ? -15.375 -2.315 48.802 1.00 96.75 327 ARG A C 1
ATOM 2647 O O . ARG A 1 327 ? -15.583 -3.400 49.334 1.00 96.75 327 ARG A O 1
ATOM 2654 N N . ILE A 1 328 ? -14.709 -2.190 47.661 1.00 96.50 328 ILE A N 1
ATOM 2655 C CA . ILE A 1 328 ? -14.015 -3.281 46.964 1.00 96.50 328 ILE A CA 1
ATOM 2656 C C . ILE A 1 328 ? -12.550 -2.894 46.720 1.00 96.50 328 ILE A C 1
ATOM 2658 O O . ILE A 1 328 ? -12.227 -1.707 46.674 1.00 96.50 328 ILE A O 1
ATOM 2662 N N . SER A 1 329 ? -11.647 -3.874 46.611 1.00 94.50 329 SER A N 1
ATOM 2663 C CA . SER A 1 329 ? -10.210 -3.619 46.379 1.00 94.50 329 SER A CA 1
ATOM 2664 C C . SER A 1 329 ? -9.829 -3.341 44.928 1.00 94.50 329 SER A C 1
ATOM 2666 O O . SER A 1 329 ? -8.675 -3.006 44.664 1.00 94.50 329 SER A O 1
ATOM 2668 N N . TRP A 1 330 ? -10.766 -3.494 43.996 1.00 94.62 330 TRP A N 1
ATOM 2669 C CA . TRP A 1 330 ? -10.586 -3.194 42.580 1.00 94.62 330 TRP A CA 1
ATOM 2670 C C . TRP A 1 330 ? -11.532 -2.077 42.149 1.00 94.62 330 TRP A C 1
ATOM 2672 O O . TRP A 1 330 ? -12.472 -1.723 42.857 1.00 94.62 330 TRP A O 1
ATOM 2682 N N . GLU A 1 331 ? -11.284 -1.522 40.972 1.00 94.50 331 GLU A N 1
ATOM 2683 C CA . GLU A 1 331 ? -12.122 -0.484 40.384 1.00 94.50 331 GLU A CA 1
ATOM 2684 C C . GLU A 1 331 ? -13.055 -1.114 39.345 1.00 94.50 331 GLU A C 1
ATOM 2686 O O . GLU A 1 331 ? -12.621 -1.877 38.480 1.00 94.50 331 GLU A O 1
ATOM 2691 N N . HIS A 1 332 ? -14.353 -0.842 39.467 1.00 94.44 332 HIS A N 1
ATOM 2692 C CA . HIS A 1 332 ? -15.365 -1.372 38.560 1.00 94.44 332 HIS A CA 1
ATOM 2693 C C . HIS A 1 332 ? -15.218 -0.782 37.154 1.00 94.44 332 HIS A C 1
ATOM 2695 O O . HIS A 1 332 ? -15.042 0.424 37.006 1.00 94.44 332 HIS A O 1
ATOM 2701 N N . ASN A 1 333 ? -15.346 -1.627 36.131 1.00 93.88 333 ASN A N 1
ATOM 2702 C CA . ASN A 1 333 ? -15.221 -1.279 34.718 1.00 93.88 333 ASN A CA 1
ATOM 2703 C C . ASN A 1 333 ? -13.890 -0.580 34.373 1.00 93.88 333 ASN A C 1
ATOM 2705 O O . ASN A 1 333 ? -13.814 0.203 33.426 1.00 93.88 333 ASN A O 1
ATOM 2709 N N . LYS A 1 334 ? -12.833 -0.839 35.155 1.00 94.38 334 LYS A N 1
ATOM 2710 C CA . LYS A 1 334 ? -11.494 -0.334 34.853 1.00 94.38 334 LYS A CA 1
ATOM 2711 C C . LYS A 1 334 ? -10.884 -1.121 33.705 1.00 94.38 334 LYS A C 1
ATOM 2713 O O . LYS A 1 334 ? -10.879 -2.351 33.719 1.00 94.38 334 LYS A O 1
ATOM 2718 N N . GLU A 1 335 ? -10.314 -0.397 32.751 1.00 92.56 335 GLU A N 1
ATOM 2719 C CA . GLU A 1 335 ? -9.570 -0.975 31.640 1.00 92.56 335 GLU A CA 1
ATOM 2720 C C . GLU A 1 335 ? -8.070 -0.756 31.844 1.00 92.56 335 GLU A C 1
ATOM 2722 O O . GLU A 1 335 ? -7.573 0.370 31.898 1.00 92.56 335 GLU A O 1
ATOM 2727 N N . TYR A 1 336 ? -7.338 -1.855 31.959 1.00 89.75 336 TYR A N 1
ATOM 2728 C CA . TYR A 1 336 ? -5.888 -1.886 31.975 1.00 89.75 336 TYR A CA 1
ATOM 2729 C C . TYR A 1 336 ? -5.388 -2.076 30.544 1.00 89.75 336 TYR A C 1
ATOM 2731 O O . TYR A 1 336 ? -5.775 -3.024 29.866 1.00 89.75 336 TYR A O 1
ATOM 2739 N N . GLY A 1 337 ? -4.515 -1.182 30.087 1.00 85.75 337 GLY A N 1
ATOM 2740 C CA . GLY A 1 337 ? -3.766 -1.367 28.842 1.00 85.75 337 GLY A CA 1
ATOM 2741 C C . GLY A 1 337 ? -2.476 -2.160 29.058 1.00 85.75 337 GLY A C 1
ATOM 2742 O O . GLY A 1 337 ? -2.182 -2.620 30.165 1.00 85.75 337 GLY A O 1
ATOM 2743 N N . LEU A 1 338 ? -1.635 -2.221 28.025 1.00 81.81 338 LEU A N 1
ATOM 2744 C CA . LEU A 1 338 ? -0.318 -2.867 28.072 1.00 81.81 338 LEU A CA 1
ATOM 2745 C C . LEU A 1 338 ? 0.561 -2.354 29.236 1.00 81.81 338 LEU A C 1
ATOM 2747 O O . LEU A 1 338 ? 1.180 -3.142 29.949 1.00 81.81 338 LEU A O 1
ATOM 2751 N N . ASN A 1 339 ? 0.544 -1.043 29.496 1.00 82.25 339 ASN A N 1
ATOM 2752 C CA . ASN A 1 339 ? 1.270 -0.412 30.610 1.00 82.25 339 ASN A CA 1
ATOM 2753 C C . ASN A 1 339 ? 0.691 -0.734 31.998 1.00 82.25 339 ASN A C 1
ATOM 2755 O O . ASN A 1 339 ? 1.385 -0.608 33.003 1.00 82.25 339 ASN A O 1
ATOM 2759 N N . GLY A 1 340 ? -0.580 -1.136 32.059 1.00 83.06 340 GLY A N 1
ATOM 2760 C CA . GLY A 1 340 ? -1.294 -1.454 33.294 1.00 83.06 340 GLY A CA 1
ATOM 2761 C C . GLY A 1 340 ? -1.163 -2.914 33.723 1.00 83.06 340 GLY A C 1
ATOM 2762 O O . GLY A 1 340 ? -1.729 -3.288 34.745 1.00 83.06 340 GLY A O 1
ATOM 2763 N N . ILE A 1 341 ? -0.425 -3.746 32.978 1.00 79.69 341 ILE A N 1
ATOM 2764 C CA . ILE A 1 341 ? -0.286 -5.187 33.238 1.00 79.69 341 ILE A CA 1
ATOM 2765 C C . ILE A 1 341 ? 0.172 -5.490 34.670 1.00 79.69 341 ILE A C 1
ATOM 2767 O O . ILE A 1 341 ? -0.349 -6.410 35.304 1.00 79.69 341 ILE A O 1
ATOM 2771 N N . ASP A 1 342 ? 1.142 -4.743 35.197 1.00 78.38 342 ASP A N 1
ATOM 2772 C CA . ASP A 1 342 ? 1.656 -4.996 36.546 1.00 78.38 342 ASP A CA 1
ATOM 2773 C C . ASP A 1 342 ? 0.658 -4.571 37.631 1.00 78.38 342 ASP A C 1
ATOM 2775 O O . ASP A 1 342 ? 0.545 -5.238 38.663 1.00 78.38 342 ASP A O 1
ATOM 2779 N N . GLU A 1 343 ? -0.127 -3.520 37.382 1.00 84.69 343 GLU A N 1
ATOM 2780 C CA . GLU A 1 343 ? -1.227 -3.119 38.262 1.00 84.69 343 GLU A CA 1
ATOM 2781 C C . GLU A 1 343 ? -2.351 -4.163 38.235 1.00 84.69 343 GLU A C 1
ATOM 2783 O O . GLU A 1 343 ? -2.780 -4.629 39.291 1.00 84.69 343 GLU A O 1
ATOM 2788 N N . PHE A 1 344 ? -2.751 -4.615 37.044 1.00 85.31 344 PHE A N 1
ATOM 2789 C CA . PHE A 1 344 ? -3.722 -5.693 36.855 1.00 85.31 344 PHE A CA 1
ATOM 2790 C C . PHE A 1 344 ? -3.300 -6.964 37.603 1.00 85.31 344 PHE A C 1
ATOM 2792 O O . PHE A 1 344 ? -4.079 -7.535 38.367 1.00 85.31 344 PHE A O 1
ATOM 2799 N N . ARG A 1 345 ? -2.032 -7.377 37.464 1.00 78.00 345 ARG A N 1
ATOM 2800 C CA . ARG A 1 345 ? -1.458 -8.509 38.209 1.00 78.00 345 ARG A CA 1
ATOM 2801 C C . ARG A 1 345 ? -1.546 -8.305 39.712 1.00 78.00 345 ARG A C 1
ATOM 2803 O O . ARG A 1 345 ? -1.856 -9.249 40.431 1.00 78.00 345 ARG A O 1
ATOM 2810 N N . LYS A 1 346 ? -1.234 -7.101 40.196 1.00 82.56 346 LYS A N 1
ATOM 2811 C CA . LYS A 1 346 ? -1.278 -6.777 41.624 1.00 82.56 346 LYS A CA 1
ATOM 2812 C C . LYS A 1 346 ? -2.697 -6.914 42.174 1.00 82.56 346 LYS A C 1
ATOM 2814 O O . LYS A 1 346 ? -2.848 -7.492 43.245 1.00 82.56 346 LYS A O 1
ATOM 2819 N N . VAL A 1 347 ? -3.703 -6.456 41.429 1.00 86.25 347 VAL A N 1
ATOM 2820 C CA . VAL A 1 347 ? -5.123 -6.623 41.781 1.00 86.25 347 VAL A CA 1
ATOM 2821 C C . VAL A 1 347 ? -5.521 -8.101 41.788 1.00 86.25 347 VAL A C 1
ATOM 2823 O O . VAL A 1 347 ? -6.133 -8.563 42.743 1.00 86.25 347 VAL A O 1
ATOM 2826 N N . CYS A 1 348 ? -5.095 -8.878 40.790 1.00 83.31 348 CYS A N 1
ATOM 2827 C CA . CYS A 1 348 ? -5.439 -10.301 40.685 1.00 83.31 348 CYS A CA 1
ATOM 2828 C C . CYS A 1 348 ? -4.816 -11.197 41.769 1.00 83.31 348 CYS A C 1
ATOM 2830 O O . CYS A 1 348 ? -5.199 -12.359 41.887 1.00 83.31 348 CYS A O 1
ATOM 2832 N N . ARG A 1 349 ? -3.850 -10.702 42.557 1.00 81.69 349 ARG A N 1
ATOM 2833 C CA . ARG A 1 349 ? -3.262 -11.476 43.665 1.00 81.69 349 ARG A CA 1
ATOM 2834 C C . ARG A 1 349 ? -4.250 -11.687 44.799 1.00 81.69 349 ARG A C 1
ATOM 2836 O O . ARG A 1 349 ? -4.221 -12.737 45.440 1.00 81.69 349 ARG A O 1
ATOM 2843 N N . GLU A 1 350 ? -5.064 -10.680 45.084 1.00 87.38 350 GLU A N 1
ATOM 2844 C CA . GLU A 1 350 ? -5.940 -10.683 46.243 1.00 87.38 350 GLU A CA 1
ATOM 2845 C C . GLU A 1 350 ? -7.110 -9.723 46.042 1.00 87.38 350 GLU A C 1
ATOM 2847 O O . GLU A 1 350 ? -6.941 -8.512 45.878 1.00 87.38 350 GLU A O 1
ATOM 2852 N N . PHE A 1 351 ? -8.310 -10.281 46.106 1.00 93.44 351 PHE A N 1
ATOM 2853 C CA . PHE A 1 351 ? -9.559 -9.548 46.053 1.00 93.44 351 PHE A CA 1
ATOM 2854 C C . PHE A 1 351 ? -10.120 -9.396 47.458 1.00 93.44 351 PHE A C 1
ATOM 2856 O O . PHE A 1 351 ? -10.105 -10.338 48.252 1.00 93.44 351 PHE A O 1
ATOM 2863 N N . LYS A 1 352 ? -10.639 -8.207 47.759 1.00 95.12 352 LYS A N 1
ATOM 2864 C CA . LYS A 1 352 ? -11.276 -7.890 49.031 1.00 95.12 352 LYS A CA 1
ATOM 2865 C C . LYS A 1 352 ? -12.611 -7.205 48.788 1.00 95.12 352 LYS A C 1
ATOM 2867 O O . LYS A 1 352 ? -12.679 -6.211 48.065 1.00 95.12 352 LYS A O 1
ATOM 2872 N N . ILE A 1 353 ? -13.641 -7.725 49.442 1.00 96.50 353 ILE A N 1
ATOM 2873 C CA . ILE A 1 353 ? -14.963 -7.109 49.558 1.00 96.50 353 ILE A CA 1
ATOM 2874 C C . ILE A 1 353 ? -15.134 -6.705 51.023 1.00 96.50 353 ILE A C 1
ATOM 2876 O O . ILE A 1 353 ? -15.018 -7.550 51.909 1.00 96.50 353 ILE A O 1
ATOM 2880 N N . THR A 1 354 ? -15.368 -5.420 51.275 1.00 96.56 354 THR A N 1
ATOM 2881 C CA . THR A 1 354 ? -15.656 -4.869 52.604 1.00 96.56 354 THR A CA 1
ATOM 2882 C C . THR A 1 354 ? -17.145 -4.549 52.690 1.00 96.56 354 THR A C 1
ATOM 2884 O O . THR A 1 354 ? -17.693 -3.859 51.828 1.00 96.56 354 THR A O 1
ATOM 2887 N N . PHE A 1 355 ? -17.784 -5.024 53.748 1.00 95.44 355 PHE A N 1
ATOM 2888 C CA . PHE A 1 355 ? -19.178 -4.765 54.079 1.00 95.44 355 PHE A CA 1
ATOM 2889 C C . PHE A 1 355 ? -19.279 -3.615 55.091 1.00 95.44 355 PHE A C 1
ATOM 2891 O O . PHE A 1 355 ? -18.315 -3.284 55.787 1.00 95.44 355 PHE A O 1
ATOM 2898 N N . ASP A 1 356 ? -20.436 -2.960 55.160 1.00 92.94 356 ASP A N 1
ATOM 2899 C CA . ASP A 1 356 ? -20.724 -1.905 56.143 1.00 92.94 356 ASP A CA 1
ATOM 2900 C C . ASP A 1 356 ? -20.837 -2.438 57.587 1.00 92.94 356 ASP A C 1
ATOM 2902 O O . ASP A 1 356 ? -20.793 -1.661 58.541 1.00 92.94 356 ASP A O 1
ATOM 2906 N N . ARG A 1 357 ? -20.940 -3.765 57.750 1.00 91.56 357 ARG A N 1
ATOM 2907 C CA . ARG A 1 357 ? -21.089 -4.485 59.023 1.00 91.56 357 ARG A CA 1
ATOM 2908 C C . ARG A 1 357 ? -20.490 -5.897 58.966 1.00 91.56 357 ARG A C 1
ATOM 2910 O O . ARG A 1 357 ? -20.023 -6.336 57.919 1.00 91.56 357 ARG A O 1
ATOM 2917 N N . ALA A 1 358 ? -20.514 -6.612 60.091 1.00 92.31 358 ALA A N 1
ATOM 2918 C CA . ALA A 1 358 ? -20.100 -8.015 60.176 1.00 92.31 358 ALA A CA 1
ATOM 2919 C C . ALA A 1 358 ? -21.055 -8.951 59.408 1.00 92.31 358 ALA A C 1
ATOM 2921 O O . ALA A 1 358 ? -22.275 -8.828 59.536 1.00 92.31 358 ALA A O 1
ATOM 2922 N N . MET A 1 359 ? -20.493 -9.904 58.658 1.00 93.19 359 MET A N 1
ATOM 2923 C CA . MET A 1 359 ? -21.235 -10.882 57.853 1.00 93.19 359 MET A CA 1
ATOM 2924 C C . MET A 1 359 ? -21.045 -12.310 58.379 1.00 93.19 359 MET A C 1
ATOM 2926 O O . MET A 1 359 ? -19.992 -12.639 58.929 1.00 93.19 359 MET A O 1
ATOM 2930 N N . ASP A 1 360 ? -22.029 -13.188 58.165 1.00 92.56 360 ASP A N 1
ATOM 2931 C CA . ASP A 1 360 ? -21.874 -14.623 58.412 1.00 92.56 360 ASP A CA 1
ATOM 2932 C C . ASP A 1 360 ? -21.034 -15.253 57.293 1.00 92.56 360 ASP A C 1
ATOM 2934 O O . ASP A 1 360 ? -21.515 -15.576 56.202 1.00 92.56 360 ASP A O 1
ATOM 2938 N N . LYS A 1 361 ? -19.747 -15.457 57.580 1.00 88.62 361 LYS A N 1
ATOM 2939 C CA . LYS A 1 361 ? -18.781 -16.015 56.629 1.00 88.62 361 LYS A CA 1
ATOM 2940 C C . LYS A 1 361 ? -19.124 -17.421 56.142 1.00 88.62 361 LYS A C 1
ATOM 2942 O O . LYS A 1 361 ? -18.674 -17.786 55.060 1.00 88.62 361 LYS A O 1
ATOM 2947 N N . SER A 1 362 ? -19.919 -18.202 56.878 1.00 89.56 362 SER A N 1
ATOM 2948 C CA . SER A 1 362 ? -20.327 -19.543 56.430 1.00 89.56 362 SER A CA 1
ATOM 2949 C C . SER A 1 362 ? -21.197 -19.492 55.163 1.00 89.56 362 SER A C 1
ATOM 2951 O O . SER A 1 362 ? -21.195 -20.420 54.347 1.00 89.56 362 SER A O 1
ATOM 2953 N N . THR A 1 363 ? -21.875 -18.360 54.953 1.00 92.81 363 THR A N 1
ATOM 2954 C CA . THR A 1 363 ? -22.737 -18.097 53.795 1.00 92.81 363 THR A CA 1
ATOM 2955 C C . THR A 1 363 ? -21.962 -17.629 52.557 1.00 92.81 363 THR A C 1
ATOM 2957 O O . THR A 1 363 ? -22.487 -17.653 51.441 1.00 92.81 363 THR A O 1
ATOM 2960 N N . ILE A 1 364 ? -20.679 -17.279 52.711 1.00 93.12 364 ILE A N 1
ATOM 2961 C CA . ILE A 1 364 ? -19.809 -16.809 51.628 1.00 93.12 364 ILE A CA 1
ATOM 2962 C C . ILE A 1 364 ? -18.827 -17.921 51.256 1.00 93.12 364 ILE A C 1
ATOM 2964 O O . ILE A 1 364 ? -17.832 -18.163 51.931 1.00 93.12 364 ILE A O 1
ATOM 2968 N N . ASN A 1 365 ? -19.129 -18.629 50.171 1.00 91.44 365 ASN A N 1
ATOM 2969 C CA . ASN A 1 365 ? -18.389 -19.800 49.706 1.00 91.44 365 ASN A CA 1
ATOM 2970 C C . ASN A 1 365 ? -18.399 -19.866 48.168 1.00 91.44 365 ASN A C 1
ATOM 2972 O O . ASN A 1 365 ? -18.972 -19.004 47.508 1.00 91.44 365 ASN A O 1
ATOM 2976 N N . HIS A 1 366 ? -17.799 -20.905 47.582 1.00 87.94 366 HIS A N 1
ATOM 2977 C CA . HIS A 1 366 ? -17.689 -21.077 46.124 1.00 87.94 366 HIS A CA 1
ATOM 2978 C C . HIS A 1 366 ? -19.035 -21.154 45.369 1.00 87.94 366 HIS A C 1
ATOM 2980 O O . HIS A 1 366 ? -19.044 -21.120 44.145 1.00 87.94 366 HIS A O 1
ATOM 2986 N N . LYS A 1 367 ? -20.179 -21.294 46.058 1.00 89.56 367 LYS A N 1
ATOM 2987 C CA . LYS A 1 367 ? -21.514 -21.267 45.427 1.00 89.56 367 LYS A CA 1
ATOM 2988 C C . LYS A 1 367 ? -22.120 -19.866 45.376 1.00 89.56 367 LYS A C 1
ATOM 2990 O O . LYS A 1 367 ? -22.954 -19.595 44.500 1.00 89.56 367 LYS A O 1
ATOM 2995 N N . THR A 1 368 ? -21.758 -19.017 46.338 1.00 93.31 368 THR A N 1
ATOM 2996 C CA . THR A 1 368 ? -22.303 -17.665 46.512 1.00 93.31 368 THR A CA 1
ATOM 2997 C C . THR A 1 368 ? -21.366 -16.591 45.981 1.00 93.31 368 THR A C 1
ATOM 2999 O O . THR A 1 368 ? -21.865 -15.586 45.485 1.00 93.31 368 THR A O 1
ATOM 3002 N N . LEU A 1 369 ? -20.052 -16.826 45.996 1.00 95.50 369 LEU A N 1
ATOM 3003 C CA . LEU A 1 369 ? -19.024 -15.996 45.375 1.00 95.50 369 LEU A CA 1
ATOM 3004 C C . LEU A 1 369 ? -18.357 -16.765 44.229 1.00 95.50 369 LEU A C 1
ATOM 3006 O O . LEU A 1 369 ? -17.900 -17.889 44.433 1.00 95.50 369 LEU A O 1
ATOM 3010 N N . SER A 1 370 ? -18.257 -16.146 43.056 1.00 94.00 370 SER A N 1
ATOM 3011 C CA . SER A 1 370 ? -17.547 -16.709 41.906 1.00 94.00 370 SER A CA 1
ATOM 3012 C C . SER A 1 370 ? -16.663 -15.674 41.213 1.00 94.00 370 SER A C 1
ATOM 3014 O O . SER A 1 370 ? -16.918 -14.466 41.237 1.00 94.00 370 SER A O 1
ATOM 3016 N N . LEU A 1 371 ? -15.599 -16.175 40.586 1.00 93.75 371 LEU A N 1
ATOM 3017 C CA . LEU A 1 371 ? -14.685 -15.417 39.744 1.00 93.75 371 LEU A CA 1
ATOM 3018 C C . LEU A 1 371 ? -14.682 -16.062 38.360 1.00 93.75 371 LEU A C 1
ATOM 3020 O O . LEU A 1 371 ? -14.283 -17.212 38.202 1.00 93.75 371 LEU A O 1
ATOM 3024 N N . THR A 1 372 ? -15.127 -15.330 37.347 1.00 92.19 372 THR A N 1
ATOM 3025 C CA . THR A 1 372 ? -15.180 -15.818 35.968 1.00 92.19 372 THR A CA 1
ATOM 3026 C C . THR A 1 372 ? -14.126 -15.128 35.122 1.00 92.19 372 THR A C 1
ATOM 3028 O O . THR A 1 372 ? -14.055 -13.901 35.079 1.00 92.19 372 THR A O 1
ATOM 3031 N N . TYR A 1 373 ? -13.345 -15.927 34.405 1.00 90.56 373 TYR A N 1
ATOM 3032 C CA . TYR A 1 373 ? -12.412 -15.480 33.384 1.00 90.56 373 TYR A CA 1
ATOM 3033 C C . TYR A 1 373 ? -13.090 -15.522 32.016 1.00 90.56 373 TYR A C 1
ATOM 3035 O O . TYR A 1 373 ? -13.625 -16.559 31.614 1.00 90.56 373 TYR A O 1
ATOM 3043 N N . VAL A 1 374 ? -13.041 -14.409 31.288 1.00 90.88 374 VAL A N 1
ATOM 3044 C CA . VAL A 1 374 ? -13.505 -14.306 29.903 1.00 90.88 374 VAL A CA 1
ATOM 3045 C C . VAL A 1 374 ? -12.360 -13.800 29.039 1.00 90.88 374 VAL A C 1
ATOM 3047 O O . VAL A 1 374 ? -11.842 -12.710 29.259 1.00 90.88 374 VAL A O 1
ATOM 3050 N N . ARG A 1 375 ? -11.989 -14.571 28.021 1.00 88.50 375 ARG A N 1
ATOM 3051 C CA . ARG A 1 375 ? -11.077 -14.139 26.962 1.00 88.50 375 ARG A CA 1
ATOM 3052 C C . ARG A 1 375 ? -11.884 -13.806 25.721 1.00 88.50 375 ARG A C 1
ATOM 3054 O O . ARG A 1 375 ? -12.708 -14.614 25.288 1.00 88.50 375 ARG A O 1
ATOM 3061 N N . TYR A 1 376 ? -11.614 -12.656 25.125 1.00 89.62 376 TYR A N 1
ATOM 3062 C CA . TYR A 1 376 ? -12.293 -12.200 23.920 1.00 89.62 376 TYR A CA 1
ATOM 3063 C C . TYR A 1 376 ? -11.319 -11.532 22.946 1.00 89.62 376 TYR A C 1
ATOM 3065 O O . TYR A 1 376 ? -10.291 -10.989 23.344 1.00 89.62 376 TYR A O 1
ATOM 3073 N N . GLU A 1 377 ? -11.633 -11.598 21.657 1.00 88.94 377 GLU A N 1
ATOM 3074 C CA . GLU A 1 377 ? -11.018 -10.744 20.638 1.00 88.94 377 GLU A CA 1
ATOM 3075 C C . GLU A 1 377 ? -11.844 -9.469 20.516 1.00 88.94 377 GLU A C 1
ATOM 3077 O O . GLU A 1 377 ? -13.069 -9.519 20.663 1.00 88.94 377 GLU A O 1
ATOM 3082 N N . PHE A 1 378 ? -11.196 -8.343 20.224 1.00 87.62 378 PHE A N 1
ATOM 3083 C CA . PHE A 1 378 ? -11.915 -7.104 19.954 1.00 87.62 378 PHE A CA 1
ATOM 3084 C C . PHE A 1 378 ? -11.402 -6.376 18.714 1.00 87.62 378 PHE A C 1
ATOM 3086 O O . PHE A 1 378 ? -10.200 -6.290 18.458 1.00 87.62 378 PHE A O 1
ATOM 3093 N N . GLU A 1 379 ? -12.331 -5.801 17.960 1.00 80.44 379 GLU A N 1
ATOM 3094 C CA . GLU A 1 379 ? -12.042 -4.954 16.805 1.00 80.44 379 GLU A CA 1
ATOM 3095 C C . GLU A 1 379 ? -12.771 -3.617 16.962 1.00 80.44 379 GLU A C 1
ATOM 3097 O O . GLU A 1 379 ? -13.924 -3.569 17.401 1.00 80.44 379 GLU A O 1
ATOM 3102 N N . SER A 1 380 ? -12.088 -2.518 16.627 1.00 61.94 380 SER A N 1
ATOM 3103 C CA . SER A 1 380 ? -12.723 -1.205 16.511 1.00 61.94 380 SER A CA 1
ATOM 3104 C C . SER A 1 380 ? -13.189 -1.016 15.067 1.00 61.94 380 SER A C 1
ATOM 3106 O O . SER A 1 380 ? -12.355 -0.825 14.181 1.00 61.94 380 SER A O 1
ATOM 3108 N N . GLY A 1 381 ? -14.496 -1.094 14.825 1.00 55.91 381 GLY A N 1
ATOM 3109 C CA . GLY A 1 381 ? -15.098 -0.816 13.519 1.00 55.91 381 GLY A CA 1
ATOM 3110 C C . GLY A 1 381 ? -15.856 0.513 13.497 1.00 55.91 381 GLY A C 1
ATOM 3111 O O . GLY A 1 381 ? -16.142 1.097 14.542 1.00 55.91 381 GLY A O 1
ATOM 3112 N N . GLU A 1 382 ? -16.242 0.964 12.299 1.00 52.22 382 GLU A N 1
ATOM 3113 C CA . GLU A 1 382 ? -17.033 2.194 12.082 1.00 52.22 382 GLU A CA 1
ATOM 3114 C C . GLU A 1 382 ? -18.414 2.167 12.768 1.00 52.22 382 GLU A C 1
ATOM 3116 O O . GLU A 1 382 ? -18.996 3.214 13.037 1.00 52.22 382 GLU A O 1
ATOM 3121 N N . LEU A 1 383 ? -18.923 0.973 13.098 1.00 50.03 383 LEU A N 1
ATOM 3122 C CA . LEU A 1 383 ? -20.215 0.752 13.760 1.00 50.03 383 LEU A CA 1
ATOM 3123 C C . LEU A 1 383 ? -20.097 0.458 15.272 1.00 50.03 383 LEU A C 1
ATOM 3125 O O . LEU A 1 383 ? -21.098 0.126 15.906 1.00 50.03 383 LEU A O 1
ATOM 3129 N N . GLY A 1 384 ? -18.900 0.578 15.859 1.00 56.19 384 GLY A N 1
ATOM 3130 C CA . GLY A 1 384 ? -18.642 0.342 17.285 1.00 56.19 384 GLY A CA 1
ATOM 3131 C C . GLY A 1 384 ? -17.675 -0.815 17.571 1.00 56.19 384 GLY A C 1
ATOM 3132 O O . GLY A 1 384 ? -17.082 -1.404 16.667 1.00 56.19 384 GLY A O 1
ATOM 3133 N N . TYR A 1 385 ? -17.491 -1.116 18.861 1.00 67.06 385 TYR A N 1
ATOM 3134 C CA . TYR A 1 385 ? -16.627 -2.202 19.331 1.00 67.06 385 TYR A CA 1
ATOM 3135 C C . TYR A 1 385 ? -17.330 -3.553 19.193 1.00 67.06 385 TYR A C 1
ATOM 3137 O O . TYR A 1 385 ? -18.400 -3.758 19.767 1.00 67.06 385 TYR A O 1
ATOM 3145 N N . VAL A 1 386 ? -16.710 -4.487 18.474 1.00 76.88 386 VAL A N 1
ATOM 3146 C CA . VAL A 1 386 ? -17.176 -5.877 18.408 1.00 76.88 386 VAL A CA 1
ATOM 3147 C C . VAL A 1 386 ? -16.306 -6.720 19.332 1.00 76.88 386 VAL A C 1
ATOM 3149 O O . VAL A 1 386 ? -15.097 -6.802 19.126 1.00 76.88 386 VAL A O 1
ATOM 3152 N N . GLU A 1 387 ? -16.915 -7.351 20.340 1.00 87.12 387 GLU A N 1
ATOM 3153 C CA . GLU A 1 387 ? -16.262 -8.339 21.207 1.00 87.12 387 GLU A CA 1
ATOM 3154 C C . GLU A 1 387 ? -16.668 -9.754 20.783 1.00 87.12 387 GLU A C 1
ATOM 3156 O O . GLU A 1 387 ? -17.848 -10.113 20.791 1.00 87.12 387 GLU A O 1
ATOM 3161 N N . LYS A 1 388 ? -15.687 -10.593 20.450 1.00 87.38 388 LYS A N 1
ATOM 3162 C CA . LYS A 1 388 ? -15.894 -12.014 20.166 1.00 87.38 388 LYS A CA 1
ATOM 3163 C C . LYS A 1 388 ? -15.314 -12.848 21.298 1.00 87.38 388 LYS A C 1
ATOM 3165 O O . LYS A 1 388 ? -14.100 -13.000 21.404 1.00 87.38 388 LYS A O 1
ATOM 3170 N N . ILE A 1 389 ? -16.181 -13.420 22.130 1.00 90.00 389 ILE A N 1
ATOM 3171 C CA . ILE A 1 389 ? -15.765 -14.308 23.222 1.00 90.00 389 ILE A CA 1
ATOM 3172 C C . ILE A 1 389 ? -15.114 -15.565 22.632 1.00 90.00 389 ILE A C 1
ATOM 3174 O O . ILE A 1 389 ? -15.730 -16.290 21.854 1.00 90.00 389 ILE A O 1
ATOM 3178 N N . ILE A 1 390 ? -13.862 -15.811 23.016 1.00 86.75 390 ILE A N 1
ATOM 3179 C CA . ILE A 1 390 ? -13.085 -16.997 22.637 1.00 86.75 390 ILE A CA 1
ATOM 3180 C C . ILE A 1 390 ? -13.295 -18.099 23.670 1.00 86.75 390 ILE A C 1
ATOM 3182 O O . ILE A 1 390 ? -13.493 -19.261 23.329 1.00 86.75 390 ILE A O 1
ATOM 3186 N N . GLU A 1 391 ? -13.215 -17.733 24.947 1.00 86.88 391 GLU A N 1
ATOM 3187 C CA . GLU A 1 391 ? -13.235 -18.674 26.058 1.00 86.88 391 GLU A CA 1
ATOM 3188 C C . GLU A 1 391 ? -13.859 -18.015 27.282 1.00 86.88 391 GLU A C 1
ATOM 3190 O O . GLU A 1 391 ? -13.609 -16.845 27.574 1.00 86.88 391 GLU A O 1
ATOM 3195 N N . LYS A 1 392 ? -14.652 -18.788 28.020 1.00 91.25 392 LYS A N 1
ATOM 3196 C CA . LYS A 1 392 ? -15.219 -18.393 29.304 1.00 91.25 392 LYS A CA 1
ATOM 3197 C C . LYS A 1 392 ? -15.132 -19.578 30.256 1.00 91.25 392 LYS A C 1
ATOM 3199 O O . LYS A 1 392 ? -15.598 -20.661 29.913 1.00 91.25 392 LYS A O 1
ATOM 3204 N N . ARG A 1 393 ? -14.543 -19.375 31.435 1.00 88.50 393 ARG A N 1
ATOM 3205 C CA . ARG A 1 393 ? -14.385 -20.415 32.463 1.00 88.50 393 ARG A CA 1
ATOM 3206 C C . ARG A 1 393 ? -14.427 -19.831 33.867 1.00 88.50 393 ARG A C 1
ATOM 3208 O O . ARG A 1 393 ? -14.065 -18.676 34.079 1.00 88.50 393 ARG A O 1
ATOM 3215 N N . GLU A 1 394 ? -14.858 -20.647 34.815 1.00 87.00 394 GLU A N 1
ATOM 3216 C CA . GLU A 1 394 ? -14.845 -20.307 36.234 1.00 87.00 394 GLU A CA 1
ATOM 3217 C C . GLU A 1 394 ? -13.445 -20.554 36.813 1.00 87.00 394 GLU A C 1
ATOM 3219 O O . GLU A 1 394 ? -12.801 -21.561 36.506 1.00 87.00 394 GLU A O 1
ATOM 3224 N N . VAL A 1 395 ? -12.946 -19.599 37.594 1.00 87.00 395 VAL A N 1
ATOM 3225 C CA . VAL A 1 395 ? -11.630 -19.652 38.232 1.00 87.00 395 VAL A CA 1
ATOM 3226 C C . VAL A 1 395 ? -11.822 -20.092 39.685 1.00 87.00 395 VAL A C 1
ATOM 3228 O O . VAL A 1 395 ? -12.637 -19.484 40.386 1.00 87.00 395 VAL A O 1
ATOM 3231 N N . PRO A 1 396 ? -11.086 -21.110 40.166 1.00 85.69 396 PRO A N 1
ATOM 3232 C CA . PRO A 1 396 ? -11.109 -21.492 41.572 1.00 85.69 396 PRO A CA 1
ATOM 3233 C C . PRO A 1 396 ? -10.765 -20.305 42.474 1.00 85.69 396 PRO A C 1
ATOM 3235 O O . PRO A 1 396 ? -9.846 -19.542 42.179 1.00 85.69 396 PRO A O 1
ATOM 3238 N N . ILE A 1 397 ? -11.491 -20.157 43.581 1.00 89.19 397 ILE A N 1
ATOM 3239 C CA . ILE A 1 397 ? -11.231 -19.125 44.587 1.00 89.19 397 ILE A CA 1
ATOM 3240 C C . ILE A 1 397 ? -10.838 -19.764 45.915 1.00 89.19 397 ILE A C 1
ATOM 3242 O O . ILE A 1 397 ? -11.462 -20.717 46.382 1.00 89.19 397 ILE A O 1
ATOM 3246 N N . TYR A 1 398 ? -9.816 -19.196 46.541 1.00 88.00 398 TYR A N 1
ATOM 3247 C CA . TYR A 1 398 ? -9.292 -19.613 47.832 1.00 88.00 398 TYR A CA 1
ATOM 3248 C C . TYR A 1 398 ? -9.480 -18.477 48.825 1.00 88.00 398 TYR A C 1
ATOM 3250 O O . TYR A 1 398 ? -8.972 -17.370 48.628 1.00 88.00 398 TYR A O 1
ATOM 3258 N N . PHE A 1 399 ? -10.237 -18.748 49.882 1.00 89.62 399 PHE A N 1
ATOM 3259 C CA . PHE A 1 399 ? -10.513 -17.781 50.937 1.00 89.62 399 PHE A CA 1
ATOM 3260 C C . PHE A 1 399 ? -9.315 -17.655 51.882 1.00 89.62 399 PHE A C 1
ATOM 3262 O O . PHE A 1 399 ? -8.631 -18.639 52.168 1.00 89.62 399 PHE A O 1
ATOM 3269 N N . LYS A 1 400 ? -9.070 -16.436 52.366 1.00 88.44 400 LYS A N 1
ATOM 3270 C CA . LYS A 1 400 ? -8.071 -16.134 53.396 1.00 88.44 400 LYS A CA 1
ATOM 3271 C C . LYS A 1 400 ? -8.749 -15.621 54.658 1.00 88.44 400 LYS A C 1
ATOM 3273 O O . LYS A 1 400 ? -9.852 -15.075 54.599 1.00 88.44 400 LYS A O 1
ATOM 3278 N N . ASP A 1 401 ? -8.047 -15.739 55.780 1.00 87.25 401 ASP A N 1
ATOM 3279 C CA . ASP A 1 401 ? -8.480 -15.121 57.027 1.00 87.25 401 ASP A CA 1
ATOM 3280 C C . ASP A 1 401 ? -8.601 -13.601 56.864 1.00 87.25 401 ASP A C 1
ATOM 3282 O O . ASP A 1 401 ? -7.750 -12.930 56.275 1.00 87.25 401 ASP A O 1
ATOM 3286 N N . SER A 1 402 ? -9.696 -13.057 57.383 1.00 89.00 402 SER A N 1
ATOM 3287 C CA . SER A 1 402 ? -10.062 -11.647 57.256 1.00 89.00 402 SER A CA 1
ATOM 3288 C C . SER A 1 402 ? -10.901 -11.197 58.461 1.00 89.00 402 SER A C 1
ATOM 3290 O O . SER A 1 402 ? -11.413 -12.044 59.200 1.00 89.00 402 SER A O 1
ATOM 3292 N N . PRO A 1 403 ? -11.088 -9.887 58.679 1.00 90.88 403 PRO A N 1
ATOM 3293 C CA . PRO A 1 403 ? -12.074 -9.370 59.633 1.00 90.88 403 PRO A CA 1
ATOM 3294 C C . PRO A 1 403 ? -13.509 -9.852 59.350 1.00 90.88 403 PRO A C 1
ATOM 3296 O O . PRO A 1 403 ? -13.814 -10.293 58.244 1.00 90.88 403 PRO A O 1
ATOM 3299 N N . GLU A 1 404 ? -14.410 -9.760 60.332 1.00 87.50 404 GLU A N 1
ATOM 3300 C CA . GLU A 1 404 ? -15.813 -10.207 60.198 1.00 87.50 404 GLU A CA 1
ATOM 3301 C C . GLU A 1 404 ? -16.613 -9.440 59.137 1.00 87.50 404 GLU A C 1
ATOM 3303 O O . GLU A 1 404 ? -17.548 -9.977 58.549 1.00 87.50 404 GLU A O 1
ATOM 3308 N N . ASN A 1 405 ? -16.242 -8.191 58.864 1.00 92.12 405 ASN A N 1
ATOM 3309 C CA . ASN A 1 405 ? -16.858 -7.344 57.846 1.00 92.12 405 ASN A CA 1
ATOM 3310 C C . ASN A 1 405 ? -16.109 -7.369 56.504 1.00 92.12 405 ASN A C 1
ATOM 3312 O O . ASN A 1 405 ? -16.361 -6.525 55.647 1.00 92.12 405 ASN A O 1
ATOM 3316 N N . GLU A 1 406 ? -15.160 -8.285 56.307 1.00 93.81 406 GLU A N 1
ATOM 3317 C CA . GLU A 1 406 ? -14.405 -8.397 55.060 1.00 93.81 406 GLU A CA 1
ATOM 3318 C C . GLU A 1 406 ? -14.338 -9.842 54.579 1.00 93.81 406 GLU A C 1
ATOM 3320 O O . GLU A 1 406 ? -14.176 -10.779 55.361 1.00 93.81 406 GLU A O 1
ATOM 3325 N N . VAL A 1 407 ? -14.358 -10.024 53.264 1.00 94.00 407 VAL A N 1
ATOM 3326 C CA . VAL A 1 407 ? -14.012 -11.293 52.621 1.00 94.00 407 VAL A CA 1
ATOM 3327 C C . VAL A 1 407 ? -12.819 -11.063 51.723 1.00 94.00 407 VAL A C 1
ATOM 3329 O O . VAL A 1 407 ? -12.852 -10.199 50.846 1.00 94.00 407 VAL A O 1
ATOM 3332 N N . VAL A 1 408 ? -11.768 -11.844 51.964 1.00 93.44 408 VAL A N 1
ATOM 3333 C CA . VAL A 1 408 ? -10.534 -11.828 51.185 1.00 93.44 408 VAL A CA 1
ATOM 3334 C C . VAL A 1 408 ? -10.396 -13.165 50.472 1.00 93.44 408 VAL A C 1
ATOM 3336 O O . VAL A 1 408 ? -10.483 -14.222 51.098 1.00 93.44 408 VAL A O 1
ATOM 3339 N N . PHE A 1 409 ? -10.191 -13.123 49.161 1.00 92.31 409 PHE A N 1
ATOM 3340 C CA . PHE A 1 409 ? -10.063 -14.314 48.332 1.00 92.31 409 PHE A CA 1
ATOM 3341 C C . PHE A 1 409 ? -9.030 -14.114 47.225 1.00 92.31 409 PHE A C 1
ATOM 3343 O O . PHE A 1 409 ? -8.717 -12.994 46.821 1.00 92.31 409 PHE A O 1
ATOM 3350 N N . SER A 1 410 ? -8.465 -15.216 46.745 1.00 87.31 410 SER A N 1
ATOM 3351 C CA . SER A 1 410 ? -7.430 -15.222 45.715 1.00 87.31 410 SER A CA 1
ATOM 3352 C C . SER A 1 410 ? -7.667 -16.364 44.729 1.00 87.31 410 SER A C 1
ATOM 3354 O O . SER A 1 410 ? -8.146 -17.417 45.147 1.00 87.31 410 SER A O 1
ATOM 3356 N N . PRO A 1 411 ? -7.305 -16.210 43.446 1.00 80.94 411 PRO A N 1
ATOM 3357 C CA . PRO A 1 411 ? -7.303 -17.312 42.488 1.00 80.94 411 PRO A CA 1
ATOM 3358 C C . PRO A 1 411 ? -6.143 -18.306 42.701 1.00 80.94 411 PRO A C 1
ATOM 3360 O O . PRO A 1 411 ? -5.964 -19.216 41.897 1.00 80.94 411 PRO A O 1
ATOM 3363 N N . VAL A 1 412 ? -5.320 -18.126 43.744 1.00 72.25 412 VAL A N 1
ATOM 3364 C CA . VAL A 1 412 ? -4.142 -18.956 44.035 1.00 72.25 412 VAL A CA 1
ATOM 3365 C C . VAL A 1 412 ? -4.208 -19.513 45.455 1.00 72.25 412 VAL A C 1
ATOM 3367 O O . VAL A 1 412 ? -4.442 -18.773 46.412 1.00 72.25 412 VAL A O 1
ATOM 3370 N N . GLU A 1 413 ? -3.938 -20.809 45.602 1.00 66.56 413 GLU A N 1
ATOM 3371 C CA . GLU A 1 413 ? -3.916 -21.482 46.897 1.00 66.56 413 GLU A CA 1
ATOM 3372 C C . GLU A 1 413 ? -2.647 -21.144 47.699 1.00 66.56 413 GLU A C 1
ATOM 3374 O O . GLU A 1 413 ? -1.527 -21.477 47.311 1.00 66.56 413 GLU A O 1
ATOM 3379 N N . THR A 1 414 ? -2.811 -20.497 48.856 1.00 56.41 414 THR A N 1
ATOM 3380 C CA . THR A 1 414 ? -1.698 -20.102 49.744 1.00 56.41 414 THR A CA 1
ATOM 3381 C C . THR A 1 414 ? -1.131 -21.251 50.603 1.00 56.41 414 THR A C 1
ATOM 3383 O O . THR A 1 414 ? -0.171 -21.029 51.337 1.00 56.41 414 THR A O 1
ATOM 3386 N N . SER A 1 415 ? -1.701 -22.465 50.536 1.00 48.59 415 SER A N 1
ATOM 3387 C CA . SER A 1 415 ? -1.316 -23.632 51.360 1.00 48.59 415 SER A CA 1
ATOM 3388 C C . SER A 1 415 ? -0.056 -24.362 50.861 1.00 48.59 415 SER A C 1
ATOM 3390 O O . SER A 1 415 ? 0.549 -25.139 51.602 1.00 48.59 415 SER A O 1
ATOM 3392 N N . MET A 1 416 ? 0.404 -24.074 49.639 1.00 44.28 416 MET A N 1
ATOM 3393 C CA . MET A 1 416 ? 1.708 -24.523 49.150 1.00 44.28 416 MET A CA 1
ATOM 3394 C C . MET A 1 416 ? 2.795 -23.631 49.755 1.00 44.28 416 MET A C 1
ATOM 3396 O O . MET A 1 416 ? 3.088 -22.540 49.265 1.00 44.28 416 MET A O 1
ATOM 3400 N N . ALA A 1 417 ? 3.384 -24.097 50.854 1.00 35.25 417 ALA A N 1
ATOM 3401 C CA . ALA A 1 417 ? 4.505 -23.461 51.527 1.00 35.25 417 ALA A CA 1
ATOM 3402 C C . ALA A 1 417 ? 5.632 -23.070 50.545 1.00 35.25 417 ALA A C 1
ATOM 3404 O O . ALA A 1 417 ? 6.396 -23.908 50.075 1.00 35.25 417 ALA A O 1
ATOM 3405 N N . ALA A 1 418 ? 5.739 -21.773 50.261 1.00 40.78 418 ALA A N 1
ATOM 3406 C CA . ALA A 1 418 ? 6.973 -20.984 50.300 1.00 40.78 418 ALA A CA 1
ATOM 3407 C C . ALA A 1 418 ? 8.292 -21.587 49.752 1.00 40.78 418 ALA A C 1
ATOM 3409 O O . ALA A 1 418 ? 9.350 -21.249 50.278 1.00 40.78 418 ALA A O 1
ATOM 3410 N N . THR A 1 419 ? 8.297 -22.420 48.704 1.00 36.78 419 THR A N 1
ATOM 3411 C CA . THR A 1 419 ? 9.575 -22.954 48.176 1.00 36.78 419 THR A CA 1
ATOM 3412 C C . THR A 1 419 ? 9.807 -22.882 46.675 1.00 36.78 419 THR A C 1
ATOM 3414 O O . THR A 1 419 ? 10.907 -23.196 46.244 1.00 36.78 419 THR A O 1
ATOM 3417 N N . THR A 1 420 ? 8.898 -22.360 45.855 1.00 40.59 420 THR A N 1
ATOM 3418 C CA . THR A 1 420 ? 9.277 -21.926 44.497 1.00 40.59 420 THR A CA 1
ATOM 3419 C C . THR A 1 420 ? 8.252 -20.942 43.946 1.00 40.59 420 THR A C 1
ATOM 3421 O O . THR A 1 420 ? 7.061 -21.231 43.868 1.00 40.59 420 THR A O 1
ATOM 3424 N N . THR A 1 421 ? 8.717 -19.775 43.498 1.00 50.06 421 THR A N 1
ATOM 3425 C CA . THR A 1 421 ? 7.968 -18.777 42.707 1.00 50.06 421 THR A CA 1
ATOM 3426 C C . THR A 1 421 ? 7.232 -19.401 41.508 1.00 50.06 421 THR A C 1
ATOM 3428 O O . THR A 1 421 ? 6.271 -18.828 40.993 1.00 50.06 421 THR A O 1
ATOM 3431 N N . THR A 1 422 ? 7.674 -20.589 41.091 1.00 46.88 422 THR A N 1
ATOM 3432 C CA . THR A 1 422 ? 7.219 -21.406 39.967 1.00 46.88 422 THR A CA 1
ATOM 3433 C C . THR A 1 422 ? 5.790 -21.946 40.113 1.00 46.88 422 THR A C 1
ATOM 3435 O O . THR A 1 422 ? 5.036 -21.910 39.148 1.00 46.88 422 THR A O 1
ATOM 3438 N N . THR A 1 423 ? 5.351 -22.403 41.291 1.00 46.03 423 THR A N 1
ATOM 3439 C CA . THR A 1 423 ? 4.025 -23.054 41.429 1.00 46.03 423 THR A CA 1
ATOM 3440 C C . THR A 1 423 ? 2.879 -22.042 41.340 1.00 46.03 423 THR A C 1
ATOM 3442 O O . THR A 1 423 ? 1.896 -22.258 40.635 1.00 46.03 423 THR A O 1
ATOM 3445 N N . VAL A 1 424 ? 3.054 -20.873 41.969 1.00 50.03 424 VAL A N 1
ATOM 3446 C CA . VAL A 1 424 ? 2.112 -19.740 41.893 1.00 50.03 424 VAL A CA 1
ATOM 3447 C C . VAL A 1 424 ? 2.020 -19.189 40.471 1.00 50.03 424 VAL A C 1
ATOM 3449 O O . VAL A 1 424 ? 0.931 -18.897 39.984 1.00 50.03 424 VAL A O 1
ATOM 3452 N N . THR A 1 425 ? 3.155 -19.062 39.779 1.00 54.44 425 THR A N 1
ATOM 3453 C CA . THR A 1 425 ? 3.165 -18.617 38.378 1.00 54.44 425 THR A CA 1
ATOM 3454 C C . THR A 1 425 ? 2.515 -19.636 37.447 1.00 54.44 425 THR A C 1
ATOM 3456 O O . THR A 1 425 ? 1.847 -19.222 36.503 1.00 54.44 425 THR A O 1
ATOM 3459 N N . THR A 1 426 ? 2.636 -20.933 37.739 1.00 54.84 426 THR A N 1
ATOM 3460 C CA . THR A 1 426 ? 2.018 -22.007 36.946 1.00 54.84 426 THR A CA 1
ATOM 3461 C C . THR A 1 426 ? 0.494 -21.992 37.066 1.00 54.84 426 THR A C 1
ATOM 3463 O O . THR A 1 426 ? -0.168 -21.919 36.040 1.00 54.84 426 THR A O 1
ATOM 3466 N N . ALA A 1 427 ? -0.080 -21.915 38.271 1.00 54.28 427 ALA A N 1
ATOM 3467 C CA . ALA A 1 427 ? -1.541 -21.849 38.446 1.00 54.28 427 ALA A CA 1
ATOM 3468 C C . ALA A 1 427 ? -2.159 -20.580 37.814 1.00 54.28 427 ALA A C 1
ATOM 3470 O O . ALA A 1 427 ? -3.184 -20.622 37.133 1.00 54.28 427 ALA A O 1
ATOM 3471 N N . VAL A 1 428 ? -1.490 -19.431 37.967 1.00 62.12 428 VAL A N 1
ATOM 3472 C CA . VAL A 1 428 ? -1.888 -18.167 37.319 1.00 62.12 428 VAL A CA 1
ATOM 3473 C C . VAL A 1 428 ? -1.791 -18.272 35.789 1.00 62.12 428 VAL A C 1
ATOM 3475 O O . VAL A 1 428 ? -2.623 -17.707 35.076 1.00 62.12 428 VAL A O 1
ATOM 3478 N N . ALA A 1 429 ? -0.804 -19.004 35.264 1.00 60.59 429 ALA A N 1
ATOM 3479 C CA . ALA A 1 429 ? -0.676 -19.278 33.835 1.00 60.59 429 ALA A CA 1
ATOM 3480 C C . ALA A 1 429 ? -1.750 -20.253 33.324 1.00 60.59 429 ALA A C 1
ATOM 3482 O O . ALA A 1 429 ? -2.371 -19.964 32.303 1.00 60.59 429 ALA A O 1
ATOM 3483 N N . GLU A 1 430 ? -2.037 -21.338 34.045 1.00 61.28 430 GLU A N 1
ATOM 3484 C CA . GLU A 1 430 ? -3.085 -22.318 33.718 1.00 61.28 430 GLU A CA 1
ATOM 3485 C C . GLU A 1 430 ? -4.463 -21.657 33.614 1.00 61.28 430 GLU A C 1
ATOM 3487 O O . GLU A 1 430 ? -5.222 -21.906 32.669 1.00 61.28 430 GLU A O 1
ATOM 3492 N N . HIS A 1 431 ? -4.753 -20.722 34.524 1.00 64.06 431 HIS A N 1
ATOM 3493 C CA . HIS A 1 431 ? -5.985 -19.935 34.521 1.00 64.06 431 HIS A CA 1
ATOM 3494 C C . HIS A 1 431 ? -5.925 -18.677 33.641 1.00 64.06 431 HIS A C 1
ATOM 3496 O O . HIS A 1 431 ? -6.909 -17.946 33.541 1.00 64.06 431 HIS A O 1
ATOM 3502 N N . GLY A 1 432 ? -4.847 -18.481 32.874 1.00 62.00 432 GLY A N 1
ATOM 3503 C CA . GLY A 1 432 ? -4.750 -17.436 31.849 1.00 62.00 432 GLY A CA 1
ATOM 3504 C C . GLY A 1 432 ? -4.672 -16.014 32.407 1.00 62.00 432 GLY A C 1
ATOM 3505 O O . GLY A 1 432 ? -4.844 -15.047 31.669 1.00 62.00 432 GLY A O 1
ATOM 3506 N N . LEU A 1 433 ? -4.391 -15.899 33.705 1.00 66.44 433 LEU A N 1
ATOM 3507 C CA . LEU A 1 433 ? -4.192 -14.665 34.462 1.00 66.44 433 LEU A CA 1
ATOM 3508 C C . LEU A 1 433 ? -2.730 -14.186 34.414 1.00 66.44 433 LEU A C 1
ATOM 3510 O O . LEU A 1 433 ? -2.393 -13.124 34.939 1.00 66.44 433 LEU A O 1
ATOM 3514 N N . SER A 1 434 ? -1.837 -14.963 33.791 1.00 71.44 434 SER A N 1
ATOM 3515 C CA . SER A 1 434 ? -0.455 -14.548 33.561 1.00 71.44 434 SER A CA 1
ATOM 3516 C C . SER A 1 434 ? -0.378 -13.560 32.404 1.00 71.44 434 SER A C 1
ATOM 3518 O O . SER A 1 434 ? -0.871 -13.824 31.308 1.00 71.44 434 SER A O 1
ATOM 3520 N N . ALA A 1 435 ? 0.344 -12.457 32.598 1.00 68.00 435 ALA A N 1
ATOM 3521 C CA . ALA A 1 435 ? 0.555 -11.519 31.503 1.00 68.00 435 ALA A CA 1
ATOM 3522 C C . ALA A 1 435 ? 1.436 -12.084 30.380 1.00 68.00 435 ALA A C 1
ATOM 3524 O O . ALA A 1 435 ? 1.251 -11.682 29.240 1.00 68.00 435 ALA A O 1
ATOM 3525 N N . SER A 1 436 ? 2.327 -13.050 30.654 1.00 69.69 436 SER A N 1
ATOM 3526 C CA . SER A 1 436 ? 3.044 -13.750 29.575 1.00 69.69 436 SER A CA 1
ATOM 3527 C C . SER A 1 436 ? 2.082 -14.574 28.722 1.00 69.69 436 SER A C 1
ATOM 3529 O O . SER A 1 436 ? 2.214 -14.602 27.506 1.00 69.69 436 SER A O 1
ATOM 3531 N N . TYR A 1 437 ? 1.057 -15.172 29.334 1.00 73.31 437 TYR A N 1
ATOM 3532 C CA . TYR A 1 437 ? 0.020 -15.915 28.622 1.00 73.31 437 TYR A CA 1
ATOM 3533 C C . TYR A 1 437 ? -0.889 -14.984 27.806 1.00 73.31 437 TYR A C 1
ATOM 3535 O O . TYR A 1 437 ? -1.173 -15.252 26.640 1.00 73.31 437 TYR A O 1
ATOM 3543 N N . ALA A 1 438 ? -1.306 -13.855 28.387 1.00 71.31 438 ALA A N 1
ATOM 3544 C CA . ALA A 1 438 ? -2.086 -12.832 27.689 1.00 71.31 438 ALA A CA 1
ATOM 3545 C C . ALA A 1 438 ? -1.327 -12.260 26.475 1.00 71.31 438 ALA A C 1
ATOM 3547 O O . ALA A 1 438 ? -1.868 -12.211 25.371 1.00 71.31 438 ALA A O 1
ATOM 3548 N N . LEU A 1 439 ? -0.050 -11.908 26.664 1.00 77.25 439 LEU A N 1
ATOM 3549 C CA . LEU A 1 439 ? 0.838 -11.430 25.602 1.00 77.25 439 LEU A CA 1
ATOM 3550 C C . LEU A 1 439 ? 1.119 -12.507 24.556 1.00 77.25 439 LEU A C 1
ATOM 3552 O O . LEU A 1 439 ? 1.063 -12.220 23.367 1.00 77.25 439 LEU A O 1
ATOM 3556 N N . SER A 1 440 ? 1.372 -13.745 24.985 1.00 76.50 440 SER A N 1
ATOM 3557 C CA . SER A 1 440 ? 1.561 -14.900 24.104 1.00 76.50 440 SER A CA 1
ATOM 3558 C C . SER A 1 440 ? 0.375 -15.059 23.162 1.00 76.50 440 SER A C 1
ATOM 3560 O O . SER A 1 440 ? 0.575 -15.144 21.957 1.00 76.50 440 SER A O 1
ATOM 3562 N N . ASN A 1 441 ? -0.852 -15.038 23.691 1.00 74.69 441 ASN A N 1
ATOM 3563 C CA . ASN A 1 441 ? -2.062 -15.142 22.877 1.00 74.69 441 ASN A CA 1
ATOM 3564 C C . ASN A 1 441 ? -2.192 -13.978 21.886 1.00 74.69 441 ASN A C 1
ATOM 3566 O O . ASN A 1 441 ? -2.516 -14.206 20.724 1.00 74.69 441 ASN A O 1
ATOM 3570 N N . ALA A 1 442 ? -1.922 -12.743 22.322 1.00 75.56 442 ALA A N 1
ATOM 3571 C CA . ALA A 1 442 ? -1.965 -11.577 21.438 1.00 75.56 442 ALA A CA 1
ATOM 3572 C C . ALA A 1 442 ? -0.916 -11.668 20.313 1.00 75.56 442 ALA A C 1
ATOM 3574 O O . ALA A 1 442 ? -1.216 -11.359 19.160 1.00 75.56 442 ALA A O 1
ATOM 3575 N N . ILE A 1 443 ? 0.295 -12.142 20.627 1.00 77.38 443 ILE A N 1
ATOM 3576 C CA . ILE A 1 443 ? 1.387 -12.345 19.665 1.00 77.38 443 ILE A CA 1
ATOM 3577 C C . ILE A 1 443 ? 1.053 -13.458 18.669 1.00 77.38 443 ILE A C 1
ATOM 3579 O O . ILE A 1 443 ? 1.232 -13.267 17.467 1.00 77.38 443 ILE A O 1
ATOM 3583 N N . GLU A 1 444 ? 0.573 -14.603 19.154 1.00 72.81 444 GLU A N 1
ATOM 3584 C CA . GLU A 1 444 ? 0.253 -15.770 18.325 1.00 72.81 444 GLU A CA 1
ATOM 3585 C C . GLU A 1 444 ? -0.922 -15.508 17.387 1.00 72.81 444 GLU A C 1
ATOM 3587 O O . GLU A 1 444 ? -0.859 -15.854 16.210 1.00 72.81 444 GLU A O 1
ATOM 3592 N N . LEU A 1 445 ? -1.985 -14.880 17.893 1.00 73.88 445 LEU A N 1
ATOM 3593 C CA . LEU A 1 445 ? -3.196 -14.632 17.114 1.00 73.88 445 LEU A CA 1
ATOM 3594 C C . LEU A 1 445 ? -3.090 -13.385 16.233 1.00 73.88 445 LEU A C 1
ATOM 3596 O O . LEU A 1 445 ? -3.933 -13.202 15.358 1.00 73.88 445 LEU A O 1
ATOM 3600 N N . LYS A 1 446 ? -2.080 -12.529 16.456 1.00 78.56 446 LYS A N 1
ATOM 3601 C CA . LYS A 1 446 ? -1.913 -11.225 15.789 1.00 78.56 446 LYS A CA 1
ATOM 3602 C C . LYS A 1 446 ? -3.184 -10.371 15.820 1.00 78.56 446 LYS A C 1
ATOM 3604 O O . LYS A 1 446 ? -3.541 -9.709 14.848 1.00 78.56 446 LYS A O 1
ATOM 3609 N N . ARG A 1 447 ? -3.898 -10.430 16.940 1.00 81.69 447 ARG A N 1
ATOM 3610 C CA . ARG A 1 447 ? -5.201 -9.794 17.151 1.00 81.69 447 ARG A CA 1
ATOM 3611 C C . ARG A 1 447 ? -5.199 -9.048 18.467 1.00 81.69 447 ARG A C 1
ATOM 3613 O O . ARG A 1 447 ? -4.394 -9.342 19.352 1.00 81.69 447 ARG A O 1
ATOM 3620 N N . ASN A 1 448 ? -6.114 -8.095 18.605 1.00 86.94 448 ASN A N 1
ATOM 3621 C CA . ASN A 1 448 ? -6.316 -7.456 19.893 1.00 86.94 448 ASN A CA 1
ATOM 3622 C C . ASN A 1 448 ? -7.059 -8.422 20.813 1.00 86.94 448 ASN A C 1
ATOM 3624 O O . ASN A 1 448 ? -8.117 -8.948 20.456 1.00 86.94 448 ASN A O 1
ATOM 3628 N N . ILE A 1 449 ? -6.484 -8.657 21.987 1.00 86.81 449 ILE A N 1
ATOM 3629 C CA . ILE A 1 449 ? -6.998 -9.616 22.959 1.00 86.81 449 ILE A CA 1
ATOM 3630 C C . ILE A 1 449 ? -7.405 -8.869 24.217 1.00 86.81 449 ILE A C 1
ATOM 3632 O O . ILE A 1 449 ? -6.633 -8.085 24.772 1.00 86.81 449 ILE A O 1
ATOM 3636 N N . GLY A 1 450 ? -8.625 -9.132 24.665 1.00 89.19 450 GLY A N 1
ATOM 3637 C CA . GLY A 1 450 ? -9.153 -8.696 25.942 1.00 89.19 450 GLY A CA 1
ATOM 3638 C C . GLY A 1 450 ? -9.287 -9.868 26.909 1.00 89.19 450 GLY A C 1
ATOM 3639 O O . GLY A 1 450 ? -9.670 -10.981 26.532 1.00 89.19 450 GLY A O 1
ATOM 3640 N N . ILE A 1 451 ? -8.967 -9.612 28.172 1.00 88.75 451 ILE A N 1
ATOM 3641 C CA . ILE A 1 451 ? -9.237 -10.502 29.298 1.00 88.75 451 ILE A CA 1
ATOM 3642 C C . ILE A 1 451 ? -10.141 -9.747 30.264 1.00 88.75 451 ILE A C 1
ATOM 3644 O O . ILE A 1 451 ? -9.726 -8.731 30.811 1.00 88.75 451 ILE A O 1
ATOM 3648 N N . ARG A 1 452 ? -11.347 -10.256 30.508 1.00 92.69 452 ARG A N 1
ATOM 3649 C CA . ARG A 1 452 ? -12.289 -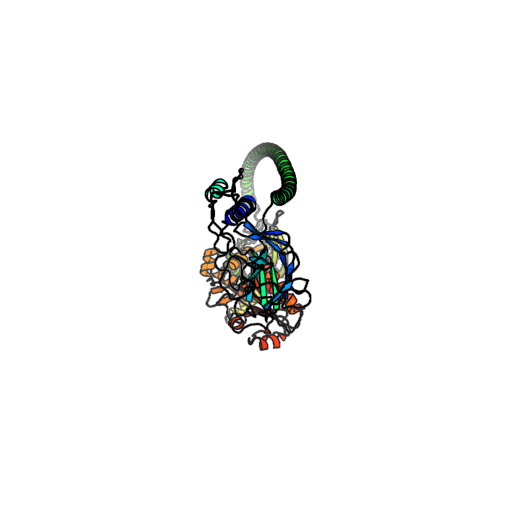9.723 31.496 1.00 92.69 452 ARG A CA 1
ATOM 3650 C C . ARG A 1 452 ? -12.380 -10.668 32.680 1.00 92.69 452 ARG A C 1
ATOM 3652 O O . ARG A 1 452 ? -12.578 -11.873 32.505 1.00 92.69 452 ARG A O 1
ATOM 3659 N N . LEU A 1 453 ? -12.266 -10.112 33.881 1.00 93.31 453 LEU A N 1
ATOM 3660 C CA . LEU A 1 453 ? -12.591 -10.817 35.115 1.00 93.31 453 LEU A CA 1
ATOM 3661 C C . LEU A 1 453 ? -13.920 -10.314 35.636 1.00 93.31 453 LEU A C 1
ATOM 3663 O O . LEU A 1 453 ? -14.097 -9.112 35.793 1.00 93.31 453 LEU A O 1
ATOM 3667 N N . ILE A 1 454 ? -14.840 -11.238 35.890 1.00 95.25 454 ILE A N 1
ATOM 3668 C CA . ILE A 1 454 ? -16.170 -10.947 36.417 1.00 95.25 454 ILE A CA 1
ATOM 3669 C C . ILE A 1 454 ? -16.254 -11.564 37.810 1.00 95.25 454 ILE A C 1
ATOM 3671 O O . ILE A 1 454 ? -16.115 -12.778 37.957 1.00 95.25 454 ILE A O 1
ATOM 3675 N N . ILE A 1 455 ? -16.469 -10.730 38.823 1.00 96.12 455 ILE A N 1
ATOM 3676 C CA . ILE A 1 455 ? -16.701 -11.139 40.205 1.00 96.12 455 ILE A CA 1
ATOM 3677 C C . ILE A 1 455 ? -18.192 -11.030 40.480 1.00 96.12 455 ILE A C 1
ATOM 3679 O O . ILE A 1 455 ? -18.772 -9.952 40.330 1.00 96.12 455 ILE A O 1
ATOM 3683 N N . GLN A 1 456 ? -18.790 -12.136 40.910 1.00 96.81 456 GLN A N 1
ATOM 3684 C CA . GLN A 1 456 ? -20.206 -12.211 41.242 1.00 96.81 456 GLN A CA 1
ATOM 3685 C C . GLN A 1 456 ? -20.398 -12.660 42.688 1.00 96.81 456 GLN A C 1
ATOM 3687 O O . GLN A 1 456 ? -19.828 -13.666 43.101 1.00 96.81 456 GLN A O 1
ATOM 3692 N N . LEU A 1 457 ? -21.232 -11.942 43.442 1.00 96.56 457 LEU A N 1
ATOM 3693 C CA . LEU A 1 457 ? -21.669 -12.327 44.783 1.00 96.56 457 LEU A CA 1
ATOM 3694 C C . LEU A 1 457 ? -23.203 -12.344 44.831 1.00 96.56 457 LEU A C 1
ATOM 3696 O O . LEU A 1 457 ? -23.856 -11.322 44.616 1.00 96.56 457 LEU A O 1
ATOM 3700 N N . LYS A 1 458 ? -23.779 -13.519 45.093 1.00 96.31 458 LYS A N 1
ATOM 3701 C CA . LYS A 1 458 ? -25.231 -13.751 45.140 1.00 96.31 458 LYS A CA 1
ATOM 3702 C C . LYS A 1 458 ? -25.786 -13.311 46.493 1.00 96.31 458 LYS A C 1
ATOM 3704 O O . LYS A 1 458 ? -25.811 -14.102 47.435 1.00 96.31 458 LYS A O 1
ATOM 3709 N N . GLY A 1 459 ? -26.213 -12.056 46.584 1.00 93.19 459 GLY A N 1
ATOM 3710 C CA . GLY A 1 459 ? -26.663 -11.422 47.821 1.00 93.19 459 GLY A CA 1
ATOM 3711 C C . GLY A 1 459 ? -27.830 -12.137 48.498 1.00 93.19 459 GLY A C 1
ATOM 3712 O O . GLY A 1 459 ? -27.893 -12.144 49.722 1.00 93.19 459 GLY A O 1
ATOM 3713 N N . ASP A 1 460 ? -28.685 -12.829 47.734 1.00 94.44 460 ASP A N 1
ATOM 3714 C CA . ASP A 1 460 ? -29.824 -13.607 48.252 1.00 94.44 460 ASP A CA 1
ATOM 3715 C C . ASP A 1 460 ? -29.416 -14.696 49.257 1.00 94.44 460 ASP A C 1
ATOM 3717 O O . ASP A 1 460 ? -30.222 -15.117 50.083 1.00 94.44 460 ASP A O 1
ATOM 3721 N N . PHE A 1 461 ? -28.164 -15.151 49.186 1.00 94.75 461 PHE A N 1
ATOM 3722 C CA . PHE A 1 461 ? -27.622 -16.227 50.013 1.00 94.75 461 PHE A CA 1
ATOM 3723 C C . PHE A 1 461 ? -26.491 -15.764 50.930 1.00 94.75 461 PHE A C 1
ATOM 3725 O O . PHE A 1 461 ? -25.860 -16.606 51.557 1.00 94.75 461 PHE A O 1
ATOM 3732 N N . VAL A 1 462 ? -26.200 -14.462 50.980 1.00 94.25 462 VAL A N 1
ATOM 3733 C CA . VAL A 1 462 ? -25.122 -13.890 51.793 1.00 94.25 462 VAL A CA 1
ATOM 3734 C C . VAL A 1 462 ? -25.754 -13.124 52.939 1.00 94.25 462 VAL A C 1
ATOM 3736 O O . VAL A 1 462 ? -26.422 -12.121 52.707 1.00 94.25 462 VAL A O 1
ATOM 3739 N N . LEU A 1 463 ? -25.558 -13.606 54.165 1.00 93.75 463 LEU A N 1
ATOM 3740 C CA . LEU A 1 463 ? -26.294 -13.130 55.336 1.00 93.75 463 LEU A CA 1
ATOM 3741 C C . LEU A 1 463 ? -25.396 -12.349 56.299 1.00 93.75 463 LEU A C 1
ATOM 3743 O O . LEU A 1 463 ? -24.203 -12.636 56.422 1.00 93.75 463 LEU A O 1
ATOM 3747 N N . ASP A 1 464 ? -25.970 -11.381 57.015 1.00 91.81 464 ASP A N 1
ATOM 3748 C CA . ASP A 1 464 ? -25.342 -10.818 58.213 1.00 91.81 464 ASP A CA 1
ATOM 3749 C C . ASP A 1 464 ? -25.544 -11.714 59.449 1.00 91.81 464 ASP A C 1
ATOM 3751 O O . ASP A 1 464 ? -26.259 -12.717 59.417 1.00 91.81 464 ASP A O 1
ATOM 3755 N N . SER A 1 465 ? -24.937 -11.338 60.578 1.00 83.94 465 SER A N 1
ATOM 3756 C CA . SER A 1 465 ? -25.081 -12.066 61.851 1.00 83.94 465 SER A CA 1
ATOM 3757 C C . SER A 1 465 ? -26.509 -12.087 62.418 1.00 83.94 465 SER A C 1
ATOM 3759 O O . SER A 1 465 ? -26.779 -12.817 63.372 1.00 83.94 465 SER A O 1
ATOM 3761 N N . LYS A 1 466 ? -27.435 -11.304 61.847 1.00 86.88 466 LYS A N 1
ATOM 3762 C CA . LYS A 1 466 ? -28.861 -11.270 62.201 1.00 86.88 466 LYS A CA 1
ATOM 3763 C C . LYS A 1 466 ? -29.727 -12.042 61.197 1.00 86.88 466 LYS A C 1
ATOM 3765 O O . LYS A 1 466 ? -30.946 -12.058 61.359 1.00 86.88 466 LYS A O 1
ATOM 3770 N N . GLY A 1 467 ? -29.124 -12.678 60.190 1.00 87.88 467 GLY A N 1
ATOM 3771 C CA . GLY A 1 467 ? -29.818 -13.456 59.166 1.00 87.88 467 GLY A CA 1
ATOM 3772 C C . GLY A 1 467 ? -30.457 -12.625 58.050 1.00 87.88 467 GLY A C 1
ATOM 3773 O O . GLY A 1 467 ? -31.270 -13.170 57.310 1.00 87.88 467 GLY A O 1
ATOM 3774 N N . LYS A 1 468 ? -30.124 -11.333 57.915 1.00 91.81 468 LYS A N 1
ATOM 3775 C CA . LYS A 1 468 ? -30.600 -10.493 56.803 1.00 91.81 468 LYS A CA 1
ATOM 3776 C C . LYS A 1 468 ? -29.730 -10.693 55.571 1.00 91.81 468 LYS A C 1
ATOM 3778 O O . LYS A 1 468 ? -28.503 -10.682 55.689 1.00 91.81 468 LYS A O 1
ATOM 3783 N N . CYS A 1 469 ? -30.344 -10.813 54.396 1.00 93.81 469 CYS A N 1
ATOM 3784 C CA . CYS A 1 469 ? -29.593 -10.927 53.148 1.00 93.81 469 CYS A CA 1
ATOM 3785 C C . CYS A 1 469 ? -28.921 -9.604 52.762 1.00 93.81 469 CYS A C 1
ATOM 3787 O O . CYS A 1 469 ? -29.447 -8.516 53.006 1.00 93.81 469 CYS A O 1
ATOM 3789 N N . LEU A 1 470 ? -27.769 -9.716 52.105 1.00 94.56 470 LEU A N 1
ATOM 3790 C CA . LEU A 1 470 ? -27.036 -8.610 51.503 1.00 94.56 470 LEU A CA 1
ATOM 3791 C C . LEU A 1 470 ? -27.904 -7.878 50.479 1.00 94.56 470 LEU A C 1
ATOM 3793 O O . LEU A 1 470 ? -28.418 -8.505 49.558 1.00 94.56 470 LEU A O 1
ATOM 3797 N N . ASP A 1 471 ? -27.985 -6.554 50.583 1.00 94.19 471 ASP A N 1
ATOM 3798 C CA . ASP A 1 471 ? -28.489 -5.700 49.507 1.00 94.19 471 ASP A CA 1
ATOM 3799 C C . ASP A 1 471 ? -27.378 -5.525 48.456 1.00 94.19 471 ASP A C 1
ATOM 3801 O O . ASP A 1 471 ? -26.559 -4.595 48.479 1.00 94.19 471 ASP A O 1
ATOM 3805 N N . GLY A 1 472 ? -27.277 -6.530 47.585 1.00 91.62 472 GLY A N 1
ATOM 3806 C CA . GLY A 1 472 ? -26.135 -6.742 46.695 1.00 91.62 472 GLY A CA 1
ATOM 3807 C C . GLY A 1 472 ? -26.172 -5.923 45.407 1.00 91.62 472 GLY A C 1
ATOM 3808 O O . GLY A 1 472 ? -25.189 -5.906 44.670 1.00 91.62 472 GLY A O 1
ATOM 3809 N N . ASN A 1 473 ? -27.279 -5.236 45.110 1.00 93.12 473 ASN A N 1
ATOM 3810 C CA . ASN A 1 473 ? -27.487 -4.580 43.819 1.00 93.12 473 ASN A CA 1
ATOM 3811 C C . ASN A 1 473 ? -26.443 -3.479 43.557 1.00 93.12 473 ASN A C 1
ATOM 3813 O O . ASN A 1 473 ? -26.487 -2.400 44.153 1.00 93.12 473 ASN A O 1
ATOM 3817 N N . PHE A 1 474 ? -25.515 -3.722 42.624 1.00 93.88 474 PHE A N 1
ATOM 3818 C CA . PHE A 1 474 ? -24.424 -2.791 42.309 1.00 93.88 474 PHE A CA 1
ATOM 3819 C C . PHE A 1 474 ? -24.826 -1.740 41.265 1.00 93.88 474 PHE A C 1
ATOM 3821 O O . PHE A 1 474 ? -24.289 -1.655 40.158 1.00 93.88 474 PHE A O 1
ATOM 3828 N N . LEU A 1 475 ? -25.834 -0.940 41.605 1.00 90.31 475 LEU A N 1
ATOM 3829 C CA . LEU A 1 475 ? -26.466 -0.018 40.668 1.00 90.31 475 LEU A CA 1
ATOM 3830 C C . LEU A 1 475 ? -25.478 1.028 40.135 1.00 90.31 475 LEU A C 1
ATOM 3832 O O . LEU A 1 475 ? -24.947 1.854 40.880 1.00 90.31 475 LEU A O 1
ATOM 3836 N N . LYS A 1 476 ? -25.277 1.023 38.810 1.00 89.00 476 LYS A N 1
ATOM 3837 C CA . LYS A 1 476 ? -24.381 1.948 38.090 1.00 89.00 476 LYS A CA 1
ATOM 3838 C C . LYS A 1 476 ? -22.929 1.918 38.603 1.00 89.00 476 LYS A C 1
ATOM 3840 O O . LYS A 1 476 ? -22.242 2.932 38.502 1.00 89.00 476 LYS A O 1
ATOM 3845 N N . GLY A 1 477 ? -22.489 0.803 39.196 1.00 89.31 477 GLY A N 1
ATOM 3846 C CA . GLY A 1 477 ? -21.135 0.662 39.737 1.00 89.31 477 GLY A CA 1
ATOM 3847 C C . GLY A 1 477 ? -20.847 1.544 40.958 1.00 89.31 477 GLY A C 1
ATOM 3848 O O . GLY A 1 477 ? -19.691 1.878 41.214 1.00 89.31 477 GLY A O 1
ATOM 3849 N N . LYS A 1 478 ? -21.879 1.972 41.699 1.00 91.31 478 LYS A N 1
ATOM 3850 C CA . LYS A 1 478 ? -21.724 2.838 42.875 1.00 91.31 478 LYS A CA 1
ATOM 3851 C C . LYS A 1 478 ? -21.734 2.046 44.176 1.00 91.31 478 LYS A C 1
ATOM 3853 O O . LYS A 1 478 ? -22.571 1.170 44.372 1.00 91.31 478 LYS A O 1
ATOM 3858 N N . LEU A 1 479 ? -20.805 2.397 45.061 1.00 91.69 479 LEU A N 1
ATOM 3859 C CA . LEU A 1 479 ? -20.766 1.942 46.449 1.00 91.69 479 LEU A CA 1
ATOM 3860 C C . LEU A 1 479 ? -21.285 3.058 47.377 1.00 91.69 479 LEU A C 1
ATOM 3862 O O . LEU A 1 479 ? -21.085 4.234 47.056 1.00 91.69 479 LEU A O 1
ATOM 3866 N N . PRO A 1 480 ? -21.895 2.723 48.528 1.00 92.38 480 PRO A N 1
ATOM 3867 C CA . PRO A 1 480 ? -22.248 1.371 48.965 1.00 92.38 480 PRO A CA 1
ATOM 3868 C C . PRO A 1 480 ? -23.337 0.738 48.083 1.00 92.38 480 PRO A C 1
ATOM 3870 O O . PRO A 1 480 ? -24.116 1.457 47.458 1.00 92.38 480 PRO A O 1
ATOM 3873 N N . THR A 1 481 ? -23.366 -0.594 47.990 1.00 92.56 481 THR A N 1
ATOM 3874 C CA . THR A 1 481 ? -24.365 -1.296 47.167 1.00 92.56 481 THR A CA 1
ATOM 3875 C C . THR A 1 481 ? -25.775 -1.102 47.704 1.00 92.56 481 THR A C 1
ATOM 3877 O O . THR A 1 481 ? -25.978 -0.849 48.893 1.00 92.56 481 THR A O 1
ATOM 3880 N N . GLY A 1 482 ? -26.746 -1.262 46.812 1.00 88.56 482 GLY A N 1
ATOM 3881 C CA . GLY A 1 482 ? -28.097 -1.603 47.196 1.00 88.56 482 GLY A CA 1
ATOM 3882 C C . GLY A 1 482 ? -29.205 -0.802 46.528 1.00 88.56 482 GLY A C 1
ATOM 3883 O O . GLY A 1 482 ? -28.992 0.262 45.945 1.00 88.56 482 GLY A O 1
ATOM 3884 N N . ASN A 1 483 ? -30.416 -1.342 46.611 1.00 88.12 483 ASN A N 1
ATOM 3885 C CA . ASN A 1 483 ? -31.657 -0.722 46.147 1.00 88.12 483 ASN A CA 1
ATOM 3886 C C . ASN A 1 483 ? -32.742 -0.666 47.242 1.00 88.12 483 ASN A C 1
ATOM 3888 O O . ASN A 1 483 ? -33.889 -0.326 46.951 1.00 88.12 483 ASN A O 1
ATOM 3892 N N . GLY A 1 484 ? -32.384 -0.988 48.489 1.00 85.94 484 GLY A N 1
ATOM 3893 C CA . GLY A 1 484 ? -33.282 -1.046 49.640 1.00 85.94 484 GLY A CA 1
ATOM 3894 C C . GLY A 1 484 ? -34.025 -2.377 49.792 1.00 85.94 484 GLY A C 1
ATOM 3895 O O . GLY A 1 484 ? -34.972 -2.446 50.581 1.00 85.94 484 GLY A O 1
ATOM 3896 N N . CYS A 1 485 ? -33.639 -3.419 49.049 1.00 86.56 485 CYS A N 1
ATOM 3897 C CA . CYS A 1 485 ? -34.230 -4.755 49.124 1.00 86.56 485 CYS A CA 1
ATOM 3898 C C . CYS A 1 485 ? -33.177 -5.807 49.493 1.00 86.56 485 CYS A C 1
ATOM 3900 O O . CYS A 1 485 ? -32.028 -5.726 49.076 1.00 86.56 485 CYS A O 1
ATOM 3902 N N . GLU A 1 486 ? -33.585 -6.807 50.274 1.00 89.62 486 GLU A N 1
ATOM 3903 C CA . GLU A 1 486 ? -32.745 -7.964 50.585 1.00 89.62 486 GLU A CA 1
ATOM 3904 C C . GLU A 1 486 ? -32.458 -8.769 49.311 1.00 89.62 486 GLU A C 1
ATOM 3906 O O . GLU A 1 486 ? -33.375 -9.051 48.536 1.00 89.62 486 GLU A O 1
ATOM 3911 N N . GLY A 1 487 ? -31.195 -9.147 49.112 1.00 90.75 487 GLY A N 1
ATOM 3912 C CA . GLY A 1 487 ? -30.758 -10.006 48.019 1.00 90.75 487 GLY A CA 1
ATOM 3913 C C . GLY A 1 487 ? -30.223 -9.270 46.786 1.00 90.75 487 GLY A C 1
ATOM 3914 O O . GLY A 1 487 ? -29.700 -8.153 46.851 1.00 90.75 487 GLY A O 1
ATOM 3915 N N . GLY A 1 488 ? -30.325 -9.932 45.634 1.00 93.19 488 GLY A N 1
ATOM 3916 C CA . GLY A 1 488 ? -29.812 -9.439 44.357 1.00 93.19 488 GLY A CA 1
ATOM 3917 C C . GLY A 1 488 ? -28.361 -9.827 44.068 1.00 93.19 488 GLY A C 1
ATOM 3918 O O . GLY A 1 488 ? -27.641 -10.381 44.898 1.00 93.19 488 GLY A O 1
ATOM 3919 N N . LEU A 1 489 ? -27.919 -9.538 42.846 1.00 94.19 489 LEU A N 1
ATOM 3920 C CA . LEU A 1 489 ? -26.589 -9.900 42.365 1.00 94.19 489 LEU A CA 1
ATOM 3921 C C . LEU A 1 489 ? -25.653 -8.693 42.431 1.00 94.19 489 LEU A C 1
ATOM 3923 O O . LEU A 1 489 ? -25.861 -7.693 41.740 1.00 94.19 489 LEU A O 1
ATOM 3927 N N . PHE A 1 490 ? -24.580 -8.820 43.207 1.00 96.44 490 PHE A N 1
ATOM 3928 C CA . PHE A 1 490 ? -23.413 -7.974 43.015 1.00 96.44 490 PHE A CA 1
ATOM 3929 C C . PHE A 1 490 ? -22.610 -8.545 41.849 1.00 96.44 490 PHE A C 1
ATOM 3931 O O . PHE A 1 490 ? -22.142 -9.679 41.926 1.00 96.44 490 PHE A O 1
ATOM 3938 N N . GLU A 1 491 ? -22.443 -7.770 40.782 1.00 96.50 491 GLU A N 1
ATOM 3939 C CA . GLU A 1 491 ? -21.583 -8.117 39.653 1.00 96.50 491 GLU A CA 1
ATOM 3940 C C . GLU A 1 491 ? -20.652 -6.948 39.359 1.00 96.50 491 GLU A C 1
ATOM 3942 O O . GLU A 1 491 ? -21.097 -5.832 39.105 1.00 96.50 491 GLU A O 1
ATOM 3947 N N . SER A 1 492 ? -19.349 -7.204 39.383 1.00 96.81 492 SER A N 1
ATOM 3948 C CA . SER A 1 492 ? -18.341 -6.217 39.026 1.00 96.81 492 SER A CA 1
ATOM 3949 C C . SER A 1 492 ? -17.299 -6.848 38.122 1.00 96.81 492 SER A C 1
ATOM 3951 O O . SER A 1 492 ? -16.903 -7.993 38.331 1.00 96.81 492 SER A O 1
ATOM 3953 N N . TRP A 1 493 ? -16.841 -6.098 37.126 1.00 96.06 493 TRP A N 1
ATOM 3954 C CA . TRP A 1 493 ? -15.830 -6.559 36.188 1.00 96.06 493 TRP A CA 1
ATOM 3955 C C . TRP A 1 493 ? -14.749 -5.512 35.971 1.00 96.06 493 TRP A C 1
ATOM 3957 O O . TRP A 1 493 ? -14.930 -4.338 36.290 1.00 96.06 493 TRP A O 1
ATOM 3967 N N . PHE A 1 494 ? -13.623 -5.956 35.435 1.00 94.94 494 PHE A N 1
ATOM 3968 C CA . PHE A 1 494 ? -12.562 -5.110 34.905 1.00 94.94 494 PHE A CA 1
ATOM 3969 C C . PHE A 1 494 ? -11.819 -5.878 33.812 1.00 94.94 494 PHE A C 1
ATOM 3971 O O . PHE A 1 494 ? -11.866 -7.114 33.750 1.00 94.94 494 PHE A O 1
ATOM 3978 N N . ASP A 1 495 ? -11.133 -5.137 32.952 1.00 92.62 495 ASP A N 1
ATOM 3979 C CA . ASP A 1 495 ? -10.601 -5.640 31.694 1.00 92.62 495 ASP A CA 1
ATOM 3980 C C . ASP A 1 495 ? -9.098 -5.370 31.590 1.00 92.62 495 ASP A C 1
ATOM 3982 O O . ASP A 1 495 ? -8.631 -4.286 31.917 1.00 92.62 495 ASP A O 1
ATOM 3986 N N . LEU A 1 496 ? -8.334 -6.335 31.086 1.00 89.50 496 LEU A N 1
ATOM 3987 C CA . LEU A 1 496 ? -6.996 -6.132 30.537 1.00 89.50 496 LEU A CA 1
ATOM 3988 C C . LEU A 1 496 ? -7.096 -6.224 29.014 1.00 89.50 496 LEU A C 1
ATOM 3990 O O . LEU A 1 496 ? -7.345 -7.304 28.477 1.00 89.50 496 LEU A O 1
ATOM 3994 N N . LYS A 1 497 ? -6.887 -5.105 28.323 1.00 89.31 497 LYS A N 1
ATOM 3995 C CA . LYS A 1 497 ? -6.903 -5.018 26.861 1.00 89.31 497 LYS A CA 1
ATOM 3996 C C . LYS A 1 497 ? -5.484 -4.859 26.337 1.00 89.31 497 LYS A C 1
ATOM 3998 O O . LYS A 1 497 ? -4.769 -3.925 26.692 1.00 89.31 497 LYS A O 1
ATOM 4003 N N . ILE A 1 498 ? -5.086 -5.780 25.471 1.00 85.94 498 ILE A N 1
ATOM 4004 C CA . ILE A 1 498 ? -3.775 -5.785 24.832 1.00 85.94 498 ILE A CA 1
ATOM 4005 C C . ILE A 1 498 ? -3.985 -5.581 23.333 1.00 85.94 498 ILE A C 1
ATOM 4007 O O . ILE A 1 498 ? -4.473 -6.474 22.635 1.00 85.94 498 ILE A O 1
ATOM 4011 N N . GLY A 1 499 ? -3.620 -4.395 22.843 1.00 84.94 499 GLY A N 1
ATOM 4012 C CA . GLY A 1 499 ? -3.631 -4.086 21.419 1.00 84.94 499 GLY A CA 1
ATOM 4013 C C . GLY A 1 499 ? -2.419 -4.690 20.715 1.00 84.94 499 GLY A C 1
ATOM 4014 O O . GLY A 1 499 ? -1.276 -4.460 21.119 1.00 84.94 499 GLY A O 1
ATOM 4015 N N . TYR A 1 500 ? -2.638 -5.419 19.617 1.00 83.12 500 TYR A N 1
ATOM 4016 C CA . TYR A 1 500 ? -1.529 -6.003 18.856 1.00 83.12 500 TYR A CA 1
ATOM 4017 C C . TYR A 1 500 ? -0.617 -4.923 18.261 1.00 83.12 500 TYR A C 1
ATOM 4019 O O . TYR A 1 500 ? 0.598 -5.093 18.209 1.00 83.12 500 TYR A O 1
ATOM 4027 N N . SER A 1 501 ? -1.175 -3.765 17.895 1.00 82.50 501 SER A N 1
ATOM 4028 C CA . SER A 1 501 ? -0.406 -2.636 17.363 1.00 82.50 501 SER A CA 1
ATOM 4029 C C . SER A 1 501 ? 0.651 -2.104 18.333 1.00 82.50 501 SER A C 1
ATOM 4031 O O . SER A 1 501 ? 1.679 -1.597 17.895 1.00 82.50 501 SER A O 1
ATOM 4033 N N . GLU A 1 502 ? 0.416 -2.182 19.645 1.00 81.44 502 GLU A N 1
ATOM 4034 C CA . GLU A 1 502 ? 1.382 -1.723 20.652 1.00 81.44 502 GLU A CA 1
ATOM 4035 C C . GLU A 1 502 ? 2.561 -2.695 20.764 1.00 81.44 502 GLU A C 1
ATOM 4037 O O . GLU A 1 502 ? 3.718 -2.273 20.785 1.00 81.44 502 GLU A O 1
ATOM 4042 N N . ILE A 1 503 ? 2.271 -3.999 20.740 1.00 83.56 503 ILE A N 1
ATOM 4043 C CA . ILE A 1 503 ? 3.282 -5.063 20.682 1.00 83.56 503 ILE A CA 1
ATOM 4044 C C . ILE A 1 503 ? 4.111 -4.934 19.400 1.00 83.56 503 ILE A C 1
ATOM 4046 O O . ILE A 1 503 ? 5.340 -5.012 19.432 1.00 83.56 503 ILE A O 1
ATOM 4050 N N . ASP A 1 504 ? 3.443 -4.697 18.275 1.00 81.94 504 ASP A N 1
ATOM 4051 C CA . ASP A 1 504 ? 4.078 -4.548 16.973 1.00 81.94 504 ASP A CA 1
ATOM 4052 C C . ASP A 1 504 ? 4.978 -3.300 16.897 1.00 81.94 504 ASP A C 1
ATOM 4054 O O . ASP A 1 504 ? 6.065 -3.353 16.325 1.00 81.94 504 ASP A O 1
ATOM 4058 N N . ARG A 1 505 ? 4.603 -2.192 17.555 1.00 84.69 505 ARG A N 1
ATOM 4059 C CA . ARG A 1 505 ? 5.484 -1.018 17.705 1.00 84.69 505 ARG A CA 1
ATOM 4060 C C . ARG A 1 505 ? 6.755 -1.347 18.484 1.00 84.69 505 ARG A C 1
ATOM 4062 O O . ARG A 1 505 ? 7.830 -0.978 18.025 1.00 84.69 505 ARG A O 1
ATOM 4069 N N . ILE A 1 506 ? 6.654 -2.043 19.624 1.00 85.81 506 ILE A N 1
ATOM 4070 C CA . ILE A 1 506 ? 7.828 -2.481 20.410 1.00 85.81 506 ILE A CA 1
ATOM 4071 C C . ILE A 1 506 ? 8.747 -3.336 19.538 1.00 85.81 506 ILE A C 1
ATOM 4073 O O . ILE A 1 506 ? 9.956 -3.115 19.488 1.00 85.81 506 ILE A O 1
ATOM 4077 N N . ARG A 1 507 ? 8.156 -4.287 18.813 1.00 82.19 507 ARG A N 1
ATOM 4078 C CA . ARG A 1 507 ? 8.876 -5.180 17.912 1.00 82.19 507 ARG A CA 1
ATOM 4079 C C . ARG A 1 507 ? 9.596 -4.421 16.790 1.00 82.19 507 ARG A C 1
ATOM 4081 O O . ARG A 1 507 ? 10.750 -4.730 16.519 1.00 82.19 507 ARG A O 1
ATOM 4088 N N . ARG A 1 508 ? 8.959 -3.425 16.164 1.00 80.88 508 ARG A N 1
ATOM 4089 C CA . ARG A 1 508 ? 9.528 -2.646 15.044 1.00 80.88 508 ARG A CA 1
ATOM 4090 C C . ARG A 1 508 ? 10.723 -1.766 15.412 1.00 80.88 508 ARG A C 1
ATOM 4092 O O . ARG A 1 508 ? 11.474 -1.370 14.529 1.00 80.88 508 ARG A O 1
ATOM 4099 N N . VAL A 1 509 ? 10.923 -1.451 16.692 1.00 83.56 509 VAL A N 1
ATOM 4100 C CA . VAL A 1 509 ? 12.090 -0.662 17.132 1.00 83.56 509 VAL A CA 1
ATOM 4101 C C . VAL A 1 509 ? 13.383 -1.484 17.114 1.00 83.56 509 VAL A C 1
ATOM 4103 O O . VAL A 1 509 ? 14.474 -0.915 17.106 1.00 83.56 509 VAL A O 1
ATOM 4106 N N . VAL A 1 510 ? 13.280 -2.810 17.084 1.00 79.12 510 VAL A N 1
ATOM 4107 C CA . VAL A 1 510 ? 14.430 -3.707 17.015 1.00 79.12 510 VAL A CA 1
ATOM 4108 C C . VAL A 1 510 ? 15.104 -3.590 15.635 1.00 79.12 510 VAL A C 1
ATOM 4110 O O . VAL A 1 510 ? 14.490 -3.884 14.613 1.00 79.12 510 VAL A O 1
ATOM 4113 N N . ILE A 1 511 ? 16.371 -3.157 15.606 1.00 71.12 511 ILE A N 1
ATOM 4114 C CA . ILE A 1 511 ? 17.161 -2.912 14.380 1.00 71.12 511 ILE A CA 1
ATOM 4115 C C . ILE A 1 511 ? 18.374 -3.849 14.269 1.00 71.12 511 ILE A C 1
ATOM 4117 O O . ILE A 1 511 ? 18.706 -4.564 15.211 1.00 71.12 511 ILE A O 1
ATOM 4121 N N . GLU A 1 512 ? 19.086 -3.792 13.137 1.00 63.22 512 GLU A N 1
ATOM 4122 C CA . GLU A 1 512 ? 20.233 -4.661 12.815 1.00 63.22 512 GLU A CA 1
ATOM 4123 C C . GLU A 1 512 ? 21.332 -4.698 13.895 1.00 63.22 512 GLU A C 1
ATOM 4125 O O . GLU A 1 512 ? 21.941 -5.740 14.109 1.00 63.22 512 GLU A O 1
ATOM 4130 N N . LYS A 1 513 ? 21.583 -3.582 14.595 1.00 70.38 513 LYS A N 1
ATOM 4131 C CA . LYS A 1 513 ? 22.647 -3.472 15.614 1.00 70.38 513 LYS A CA 1
ATOM 4132 C C . LYS A 1 513 ? 22.266 -4.030 16.993 1.00 70.38 513 LYS A C 1
ATOM 4134 O O . LYS A 1 513 ? 23.113 -4.046 17.886 1.00 70.38 513 LYS A O 1
ATOM 4139 N N . GLY A 1 514 ? 21.018 -4.466 17.162 1.00 72.75 514 GLY A N 1
ATOM 4140 C CA . GLY A 1 514 ? 20.452 -4.834 18.454 1.00 72.75 514 GLY A CA 1
ATOM 4141 C C . GLY A 1 514 ? 20.156 -3.618 19.324 1.00 72.75 514 GLY A C 1
ATOM 4142 O O . GLY A 1 514 ? 20.864 -2.612 19.274 1.00 72.75 514 GLY A O 1
ATOM 4143 N N . VAL A 1 515 ? 19.089 -3.694 20.113 1.00 84.12 515 VAL A N 1
ATOM 4144 C CA . VAL A 1 515 ? 18.632 -2.575 20.951 1.00 84.12 515 VAL A CA 1
ATOM 4145 C C . VAL A 1 515 ? 18.366 -3.073 22.366 1.00 84.12 515 VAL A C 1
ATOM 4147 O O . VAL A 1 515 ? 17.816 -4.163 22.547 1.00 84.12 515 VAL A O 1
ATOM 4150 N N . SER A 1 516 ? 18.769 -2.291 23.368 1.00 90.56 516 SER A N 1
ATOM 4151 C CA . SER A 1 516 ? 18.466 -2.595 24.767 1.00 90.56 516 SER A CA 1
ATOM 4152 C C . SER A 1 516 ? 16.992 -2.293 25.099 1.00 90.56 516 SER A C 1
ATOM 4154 O O . SER A 1 516 ? 16.377 -1.414 24.484 1.00 90.56 516 SER A O 1
ATOM 4156 N N . PRO A 1 517 ? 16.390 -2.969 26.093 1.00 91.25 517 PRO A N 1
ATOM 4157 C CA . PRO A 1 517 ? 15.031 -2.661 26.530 1.00 91.25 517 PRO A CA 1
ATOM 4158 C C . PRO A 1 517 ? 14.833 -1.213 26.984 1.00 91.25 517 PRO A C 1
ATOM 4160 O O . PRO A 1 517 ? 13.761 -0.663 26.748 1.00 91.25 517 PRO A O 1
ATOM 4163 N N . ALA A 1 518 ? 15.852 -0.593 27.590 1.00 88.62 518 ALA A N 1
ATOM 4164 C CA . ALA A 1 518 ? 15.809 0.800 28.035 1.00 88.62 518 ALA A CA 1
ATOM 4165 C C . ALA A 1 518 ? 15.678 1.777 26.852 1.00 88.62 518 ALA A C 1
ATOM 4167 O O . ALA A 1 518 ? 14.826 2.665 26.867 1.00 88.62 518 ALA A O 1
ATOM 4168 N N . GLU A 1 519 ? 16.449 1.563 25.783 1.00 87.25 519 GLU A N 1
ATOM 4169 C CA . GLU A 1 519 ? 16.361 2.365 24.556 1.00 87.25 519 GLU A CA 1
ATOM 4170 C C . GLU A 1 519 ? 15.009 2.196 23.845 1.00 87.25 519 GLU A C 1
ATOM 4172 O O . GLU A 1 519 ? 14.449 3.158 23.313 1.00 87.25 519 GLU A O 1
ATOM 4177 N N . ILE A 1 520 ? 14.462 0.974 23.824 1.00 88.12 520 ILE A N 1
ATOM 4178 C CA . ILE A 1 520 ? 13.132 0.724 23.249 1.00 88.12 520 ILE A CA 1
ATOM 4179 C C . ILE A 1 520 ? 12.066 1.425 24.092 1.00 88.12 520 ILE A C 1
ATOM 4181 O O . ILE A 1 520 ? 11.220 2.118 23.529 1.00 88.12 520 ILE A O 1
ATOM 4185 N N . ALA A 1 521 ? 12.127 1.281 25.419 1.00 88.75 521 ALA A N 1
ATOM 4186 C CA . ALA A 1 521 ? 11.219 1.901 26.381 1.00 88.75 521 ALA A CA 1
ATOM 4187 C C . ALA A 1 521 ? 11.134 3.423 26.213 1.00 88.75 521 ALA A C 1
ATOM 4189 O O . ALA A 1 521 ? 10.030 3.969 26.152 1.00 88.75 521 ALA A O 1
ATOM 4190 N N . GLU A 1 522 ? 12.278 4.092 26.046 1.00 88.06 522 GLU A N 1
ATOM 4191 C CA . GLU A 1 522 ? 12.341 5.528 25.763 1.00 88.06 522 GLU A CA 1
ATOM 4192 C C . GLU A 1 522 ? 11.635 5.883 24.444 1.00 88.06 522 GLU A C 1
ATOM 4194 O O . GLU A 1 522 ? 10.803 6.793 24.403 1.00 88.06 522 GLU A O 1
ATOM 4199 N N . LYS A 1 523 ? 11.897 5.124 23.371 1.00 86.56 523 LYS A N 1
ATOM 4200 C CA . LYS A 1 523 ? 11.323 5.376 22.038 1.00 86.56 523 LYS A CA 1
ATOM 4201 C C . LYS A 1 523 ? 9.811 5.175 21.978 1.00 86.56 523 LYS A C 1
ATOM 4203 O O . LYS A 1 523 ? 9.114 5.972 21.351 1.00 86.56 523 LYS A O 1
ATOM 4208 N N . VAL A 1 524 ? 9.295 4.111 22.594 1.00 86.94 524 VAL A N 1
ATOM 4209 C CA . VAL A 1 524 ? 7.859 3.771 22.536 1.00 86.94 524 VAL A CA 1
ATOM 4210 C C . VAL A 1 524 ? 7.054 4.329 23.713 1.00 86.94 524 VAL A C 1
ATOM 4212 O O . VAL A 1 524 ? 5.832 4.200 23.714 1.00 86.94 524 VAL A O 1
ATOM 4215 N N . LYS A 1 525 ? 7.715 4.969 24.690 1.00 86.31 525 LYS A N 1
ATOM 4216 C CA . LYS A 1 525 ? 7.117 5.520 25.920 1.00 86.31 525 LYS A CA 1
ATOM 4217 C C . LYS A 1 525 ? 6.363 4.468 26.749 1.00 86.31 525 LYS A C 1
ATOM 4219 O O . LYS A 1 525 ? 5.275 4.723 27.263 1.00 86.31 525 LYS A O 1
ATOM 4224 N N . ILE A 1 526 ? 6.951 3.280 26.871 1.00 84.81 526 ILE A N 1
ATOM 4225 C CA . ILE A 1 526 ? 6.461 2.153 27.685 1.00 84.81 526 ILE A CA 1
ATOM 4226 C C . ILE A 1 526 ? 7.522 1.853 28.737 1.00 84.81 526 ILE A C 1
ATOM 4228 O O . ILE A 1 526 ? 8.705 2.055 28.486 1.00 84.81 526 ILE A O 1
ATOM 4232 N N . SER A 1 527 ? 7.129 1.388 29.923 1.00 85.94 527 SER A N 1
ATOM 4233 C CA . SER A 1 527 ? 8.105 1.077 30.971 1.00 85.94 527 SER A CA 1
ATOM 4234 C C . SER A 1 527 ? 9.046 -0.059 30.550 1.00 85.94 527 SER A C 1
ATOM 4236 O O . SER A 1 527 ? 8.641 -1.018 29.890 1.00 85.94 527 SER A O 1
ATOM 4238 N N . GLU A 1 528 ? 10.309 0.018 30.973 1.00 88.00 528 GLU A N 1
ATOM 4239 C CA . GLU A 1 528 ? 11.329 -0.978 30.621 1.00 88.00 528 GLU A CA 1
ATOM 4240 C C . GLU A 1 528 ? 10.919 -2.403 31.019 1.00 88.00 528 GLU A C 1
ATOM 4242 O O . GLU A 1 528 ? 11.123 -3.341 30.253 1.00 88.00 528 GLU A O 1
ATOM 4247 N N . ASN A 1 529 ? 10.262 -2.575 32.169 1.00 84.44 529 ASN A N 1
ATOM 4248 C CA . ASN A 1 529 ? 9.763 -3.877 32.620 1.00 84.44 529 ASN A CA 1
ATOM 4249 C C . ASN A 1 529 ? 8.742 -4.485 31.648 1.00 84.44 529 ASN A C 1
ATOM 4251 O O . ASN A 1 529 ? 8.798 -5.683 31.362 1.00 84.44 529 ASN A O 1
ATOM 4255 N N . ILE A 1 530 ? 7.829 -3.667 31.117 1.00 83.31 530 ILE A N 1
ATOM 4256 C CA . ILE A 1 530 ? 6.817 -4.111 30.154 1.00 83.31 530 ILE A CA 1
ATOM 4257 C C . ILE A 1 530 ? 7.462 -4.392 28.799 1.00 83.31 530 ILE A C 1
ATOM 4259 O O . ILE A 1 530 ? 7.171 -5.421 28.193 1.00 83.31 530 ILE A O 1
ATOM 4263 N N . VAL A 1 531 ? 8.402 -3.553 28.357 1.00 87.12 531 VAL A N 1
ATOM 4264 C CA . VAL A 1 531 ? 9.193 -3.816 27.148 1.00 87.12 531 VAL A CA 1
ATOM 4265 C C . VAL A 1 531 ? 9.950 -5.139 27.269 1.00 87.12 531 VAL A C 1
ATOM 4267 O O . VAL A 1 531 ? 9.831 -5.983 26.386 1.00 87.12 531 VAL A O 1
ATOM 4270 N N . ARG A 1 532 ? 10.657 -5.382 28.381 1.00 89.00 532 ARG A N 1
ATOM 4271 C CA . ARG A 1 532 ? 11.347 -6.656 28.654 1.00 89.00 532 ARG A CA 1
ATOM 4272 C C . ARG A 1 532 ? 10.385 -7.837 28.608 1.00 89.00 532 ARG A C 1
ATOM 4274 O O . ARG A 1 532 ? 10.707 -8.859 28.010 1.00 89.00 532 ARG A O 1
ATOM 4281 N N . LEU A 1 533 ? 9.205 -7.706 29.211 1.00 84.12 533 LEU A N 1
ATOM 4282 C CA . LEU A 1 533 ? 8.183 -8.751 29.195 1.00 84.12 533 LEU A CA 1
ATOM 4283 C C . LEU A 1 533 ? 7.709 -9.065 27.766 1.00 84.12 533 LEU A C 1
ATOM 4285 O O . LEU A 1 533 ? 7.660 -10.235 27.385 1.00 84.12 533 LEU A O 1
ATOM 4289 N N . VAL A 1 534 ? 7.405 -8.039 26.966 1.00 86.50 534 VAL A N 1
ATOM 4290 C CA . VAL A 1 534 ? 6.992 -8.194 25.562 1.00 86.50 534 VAL A CA 1
ATOM 4291 C C . VAL A 1 534 ? 8.110 -8.826 24.736 1.00 86.50 534 VAL A C 1
ATOM 4293 O O . VAL A 1 534 ? 7.868 -9.812 24.044 1.00 86.50 534 VAL A O 1
ATOM 4296 N N . LEU A 1 535 ? 9.338 -8.316 24.841 1.00 87.88 535 LEU A N 1
ATOM 4297 C CA . LEU A 1 535 ? 10.484 -8.816 24.084 1.00 87.88 535 LEU A CA 1
ATOM 4298 C C . LEU A 1 535 ? 10.828 -10.262 24.449 1.00 87.88 535 LEU A C 1
ATOM 4300 O O . LEU A 1 535 ? 11.011 -11.079 23.555 1.00 87.88 535 LEU A O 1
ATOM 4304 N N . ASN A 1 536 ? 10.840 -10.619 25.736 1.00 87.56 536 ASN A N 1
ATOM 4305 C CA . ASN A 1 536 ? 11.041 -12.007 26.160 1.00 87.56 536 ASN A CA 1
ATOM 4306 C C . ASN A 1 536 ? 9.943 -12.926 25.613 1.00 87.56 536 ASN A C 1
ATOM 4308 O O . ASN A 1 536 ? 10.247 -14.012 25.130 1.00 87.56 536 ASN A O 1
ATOM 4312 N N . THR A 1 537 ? 8.687 -12.468 25.598 1.00 84.38 537 THR A N 1
ATOM 4313 C CA . THR A 1 537 ? 7.588 -13.242 25.001 1.00 84.38 537 THR A CA 1
ATOM 4314 C C . THR A 1 537 ? 7.782 -13.402 23.485 1.00 84.38 537 THR A C 1
ATOM 4316 O O . THR A 1 537 ? 7.566 -14.480 22.940 1.00 84.38 537 THR A O 1
ATOM 4319 N N . LEU A 1 538 ? 8.248 -12.363 22.781 1.00 83.06 538 LEU A N 1
ATOM 4320 C CA . LEU A 1 538 ? 8.583 -12.445 21.354 1.00 83.06 538 LEU A CA 1
ATOM 4321 C C . LEU A 1 538 ? 9.759 -13.405 21.091 1.00 83.06 538 LEU A C 1
ATOM 4323 O O . LEU A 1 538 ? 9.733 -14.125 20.094 1.00 83.06 538 LEU A O 1
ATOM 4327 N N . VAL A 1 539 ? 10.757 -13.463 21.979 1.00 82.31 539 VAL A N 1
ATOM 4328 C CA . VAL A 1 539 ? 11.868 -14.431 21.910 1.00 82.31 539 VAL A CA 1
ATOM 4329 C C . VAL A 1 539 ? 11.360 -15.859 22.104 1.00 82.31 539 VAL A C 1
ATOM 4331 O O . VAL A 1 539 ? 11.675 -16.734 21.300 1.00 82.31 539 VAL A O 1
ATOM 4334 N N . GLU A 1 540 ? 10.520 -16.098 23.114 1.00 80.31 540 GLU A N 1
ATOM 4335 C CA . GLU A 1 540 ? 9.882 -17.402 23.348 1.00 80.31 540 GLU A CA 1
ATOM 4336 C C . GLU A 1 540 ? 9.069 -17.868 22.131 1.00 80.31 540 GLU A C 1
ATOM 4338 O O . GLU A 1 540 ? 9.086 -19.047 21.777 1.00 80.31 540 GLU A O 1
ATOM 4343 N N . LYS A 1 541 ? 8.401 -16.934 21.441 1.00 76.50 541 LYS A N 1
ATOM 4344 C CA . LYS A 1 541 ? 7.661 -17.195 20.195 1.00 76.50 541 LYS A CA 1
ATOM 4345 C C . LYS A 1 541 ? 8.523 -17.206 18.940 1.00 76.50 541 LYS A C 1
ATOM 4347 O O . LYS A 1 541 ? 7.975 -17.285 17.842 1.00 76.50 541 LYS A O 1
ATOM 4352 N N . LYS A 1 542 ? 9.851 -17.161 19.084 1.00 72.88 542 LYS A N 1
ATOM 4353 C CA . LYS A 1 542 ? 10.809 -17.156 17.971 1.00 72.88 542 LYS A CA 1
ATOM 4354 C C . LYS A 1 542 ? 10.477 -16.069 16.941 1.00 72.88 542 LYS A C 1
ATOM 4356 O O . LYS A 1 542 ? 10.575 -16.321 15.746 1.00 72.88 542 LYS A O 1
ATOM 4361 N N . ALA A 1 543 ? 10.021 -14.901 17.404 1.00 72.50 543 ALA A N 1
ATOM 4362 C CA . ALA A 1 543 ? 9.679 -13.728 16.593 1.00 72.50 543 ALA A CA 1
ATOM 4363 C C . ALA A 1 543 ? 10.832 -12.706 16.528 1.00 72.50 543 ALA A C 1
ATOM 4365 O O . ALA A 1 543 ? 10.922 -11.941 15.570 1.00 72.50 543 ALA A O 1
ATOM 4366 N N . ILE A 1 544 ? 11.715 -12.716 17.529 1.00 78.25 544 ILE A N 1
ATOM 4367 C CA . ILE A 1 544 ? 12.967 -11.949 17.614 1.00 78.25 544 ILE A CA 1
ATOM 4368 C C . ILE A 1 544 ? 14.011 -12.784 18.371 1.00 78.25 544 ILE A C 1
ATOM 4370 O O . ILE A 1 544 ? 13.683 -13.828 18.939 1.00 78.25 544 ILE A O 1
ATOM 4374 N N . TYR A 1 545 ? 15.254 -12.318 18.407 1.00 77.19 545 TYR A N 1
ATOM 4375 C CA . TYR A 1 545 ? 16.363 -12.966 19.106 1.00 77.19 545 TYR A CA 1
ATOM 4376 C C . TYR A 1 545 ? 16.919 -12.087 20.238 1.00 77.19 545 TYR A C 1
ATOM 4378 O O . TYR A 1 545 ? 16.736 -10.870 20.215 1.00 77.19 545 TYR A O 1
ATOM 4386 N N . ARG A 1 546 ? 17.594 -12.696 21.225 1.00 82.50 546 ARG A N 1
ATOM 4387 C CA . ARG A 1 546 ? 18.230 -12.009 22.362 1.00 82.50 546 ARG A CA 1
ATOM 4388 C C . ARG A 1 546 ? 19.649 -12.525 22.615 1.00 82.50 546 ARG A C 1
ATOM 4390 O O . ARG A 1 546 ? 19.822 -13.725 22.801 1.00 82.50 546 ARG A O 1
ATOM 4397 N N . GLU A 1 547 ? 20.605 -11.609 22.756 1.00 79.69 547 GLU A N 1
ATOM 4398 C CA . GLU A 1 547 ? 21.995 -11.853 23.180 1.00 79.69 547 GLU A CA 1
ATOM 4399 C C . GLU A 1 547 ? 22.457 -10.714 24.097 1.00 79.69 547 GLU A C 1
ATOM 4401 O O . GLU A 1 547 ? 22.162 -9.560 23.812 1.00 79.69 547 GLU A O 1
ATOM 4406 N N . GLU A 1 548 ? 23.155 -11.029 25.197 1.00 77.81 548 GLU A N 1
ATOM 4407 C CA . GLU A 1 548 ? 23.790 -10.042 26.099 1.00 77.81 548 GLU A CA 1
ATOM 4408 C C . GLU A 1 548 ? 22.906 -8.815 26.440 1.00 77.81 548 GLU A C 1
ATOM 4410 O O . GLU A 1 548 ? 23.347 -7.670 26.448 1.00 77.81 548 GLU A O 1
ATOM 4415 N N . ASP A 1 549 ? 21.622 -9.075 26.716 1.00 82.69 549 ASP A N 1
ATOM 4416 C CA . ASP A 1 549 ? 20.566 -8.088 27.021 1.00 82.69 549 ASP A CA 1
ATOM 4417 C C . ASP A 1 549 ? 20.156 -7.130 25.882 1.00 82.69 549 ASP A C 1
ATOM 4419 O O . ASP A 1 549 ? 19.390 -6.186 26.087 1.00 82.69 549 ASP A O 1
ATOM 4423 N N . LYS A 1 550 ? 20.591 -7.406 24.655 1.00 84.19 550 LYS A N 1
ATOM 4424 C CA . LYS A 1 550 ? 20.117 -6.760 23.429 1.00 84.19 550 LYS A CA 1
ATOM 4425 C C . LYS A 1 550 ? 19.196 -7.682 22.647 1.00 84.19 550 LYS A C 1
ATOM 4427 O O . LYS A 1 550 ? 19.326 -8.906 22.676 1.00 84.19 550 LYS A O 1
ATOM 4432 N N . TYR A 1 551 ? 18.259 -7.071 21.933 1.00 85.94 551 TYR A N 1
ATOM 4433 C CA . TYR A 1 551 ? 17.263 -7.773 21.133 1.00 85.94 551 TYR A CA 1
ATOM 4434 C C . TYR A 1 551 ? 17.445 -7.429 19.662 1.00 85.94 551 TYR A C 1
ATOM 4436 O O . TYR A 1 551 ? 17.649 -6.262 19.325 1.00 85.94 551 TYR A O 1
ATOM 4444 N N . TYR A 1 552 ? 17.361 -8.447 18.810 1.00 77.19 552 TYR A N 1
ATOM 4445 C CA . TYR A 1 552 ? 17.688 -8.402 17.385 1.00 77.19 552 TYR A CA 1
ATOM 4446 C C . TYR A 1 552 ? 16.533 -8.971 16.555 1.00 77.19 552 TYR A C 1
ATOM 4448 O O . TYR A 1 552 ? 15.827 -9.870 17.027 1.00 77.19 552 TYR A O 1
ATOM 4456 N N . PRO A 1 553 ? 16.313 -8.489 15.320 1.00 74.44 553 PRO A N 1
ATOM 4457 C CA . PRO A 1 553 ? 15.321 -9.097 14.447 1.00 74.44 553 PRO A CA 1
ATOM 4458 C C . PRO A 1 553 ? 15.825 -10.479 14.007 1.00 74.44 553 PRO A C 1
ATOM 4460 O O . PRO A 1 553 ? 17.030 -10.707 13.940 1.00 74.44 553 PRO A O 1
ATOM 4463 N N . ILE A 1 554 ? 14.916 -11.402 13.670 1.00 72.06 554 ILE A N 1
ATOM 4464 C CA . ILE A 1 554 ? 15.308 -12.722 13.127 1.00 72.06 554 ILE A CA 1
ATOM 4465 C C . ILE A 1 554 ? 16.113 -12.568 11.835 1.00 72.06 554 ILE A C 1
ATOM 4467 O O . ILE A 1 554 ? 16.987 -13.378 11.551 1.00 72.06 554 ILE A O 1
ATOM 4471 N N . LEU A 1 555 ? 15.785 -11.554 11.035 1.00 70.50 555 LEU A N 1
ATOM 4472 C CA . LEU A 1 555 ? 16.406 -11.307 9.746 1.00 70.50 555 LEU A CA 1
ATOM 4473 C C . LEU A 1 555 ? 16.667 -9.809 9.616 1.00 70.50 555 LEU A C 1
ATOM 4475 O O . LEU A 1 555 ? 15.740 -9.002 9.651 1.00 70.50 555 LEU A O 1
ATOM 4479 N N . SER A 1 556 ? 17.945 -9.457 9.543 1.00 60.94 556 SER A N 1
ATOM 4480 C CA . SER A 1 556 ? 18.443 -8.079 9.508 1.00 60.94 556 SER A CA 1
ATOM 4481 C C . SER A 1 556 ? 18.998 -7.681 8.140 1.00 60.94 556 SER A C 1
ATOM 4483 O O . SER A 1 556 ? 19.199 -6.501 7.899 1.00 60.94 556 SER A O 1
ATOM 4485 N N . SER A 1 557 ? 19.243 -8.634 7.236 1.00 66.12 557 SER A N 1
ATOM 4486 C CA . SER A 1 557 ? 19.839 -8.356 5.926 1.00 66.12 557 SER A CA 1
ATOM 4487 C C . SER A 1 557 ? 18.790 -8.027 4.861 1.00 66.12 557 SER A C 1
ATOM 4489 O O . SER A 1 557 ? 17.777 -8.715 4.743 1.00 66.12 557 SER A O 1
ATOM 4491 N N . LYS A 1 558 ? 19.079 -7.033 4.009 1.00 68.44 558 LYS A N 1
ATOM 4492 C CA . LYS A 1 558 ? 18.339 -6.789 2.754 1.00 68.44 558 LYS A CA 1
ATOM 4493 C C . LYS A 1 558 ? 18.676 -7.792 1.652 1.00 68.44 558 LYS A C 1
ATOM 4495 O O . LYS A 1 558 ? 18.026 -7.771 0.613 1.00 68.44 558 LYS A O 1
ATOM 4500 N N . GLU A 1 559 ? 19.684 -8.634 1.863 1.00 73.38 559 GLU A N 1
ATOM 4501 C CA . GLU A 1 559 ? 20.098 -9.686 0.935 1.00 73.38 559 GLU A CA 1
ATOM 4502 C C . GLU A 1 559 ? 20.286 -11.006 1.683 1.00 73.38 559 GLU A C 1
ATOM 4504 O O . GLU A 1 559 ? 21.076 -11.091 2.629 1.00 73.38 559 GLU A O 1
ATOM 4509 N N . VAL A 1 560 ? 19.567 -12.042 1.264 1.00 82.00 560 VAL A N 1
ATOM 4510 C CA . VAL A 1 560 ? 19.630 -13.377 1.863 1.00 82.00 560 VAL A CA 1
ATOM 4511 C C . VAL A 1 560 ? 19.779 -14.448 0.796 1.00 82.00 560 VAL A C 1
ATOM 4513 O O . VAL A 1 560 ? 19.297 -14.313 -0.319 1.00 82.00 560 VAL A O 1
ATOM 4516 N N . ILE A 1 561 ? 20.420 -15.548 1.155 1.00 82.00 561 ILE A N 1
ATOM 4517 C CA . ILE A 1 561 ? 20.557 -16.755 0.357 1.00 82.00 561 ILE A CA 1
ATOM 4518 C C . ILE A 1 561 ? 19.516 -17.745 0.872 1.00 82.00 561 ILE A C 1
ATOM 4520 O O . ILE A 1 561 ? 19.627 -18.249 1.989 1.00 82.00 561 ILE A O 1
ATOM 4524 N N . VAL A 1 562 ? 18.504 -18.051 0.071 1.00 85.50 562 VAL A N 1
ATOM 4525 C CA . VAL A 1 562 ? 17.581 -19.154 0.332 1.00 85.50 562 VAL A CA 1
ATOM 4526 C C . VAL A 1 562 ? 18.231 -20.432 -0.189 1.00 85.50 562 VAL A C 1
ATOM 4528 O O . VAL A 1 562 ? 18.202 -20.745 -1.381 1.00 85.50 562 VAL A O 1
ATOM 4531 N N . ALA A 1 563 ? 18.863 -21.165 0.718 1.00 81.25 563 ALA A N 1
ATOM 4532 C CA . ALA A 1 563 ? 19.490 -22.436 0.414 1.00 81.25 563 ALA A CA 1
ATOM 4533 C C . ALA A 1 563 ? 18.459 -23.570 0.492 1.00 81.25 563 ALA A C 1
ATOM 4535 O O . ALA A 1 563 ? 17.711 -23.642 1.461 1.00 81.25 563 ALA A O 1
ATOM 4536 N N . TYR A 1 564 ? 18.423 -24.493 -0.467 1.00 83.56 564 TYR A N 1
ATOM 4537 C CA . TYR A 1 564 ? 17.522 -25.653 -0.419 1.00 83.56 564 TYR A CA 1
ATOM 4538 C C . TYR A 1 564 ? 18.271 -26.978 -0.517 1.00 83.56 564 TYR A C 1
ATOM 4540 O O . TYR A 1 564 ? 19.310 -27.077 -1.165 1.00 83.56 564 TYR A O 1
ATOM 4548 N N . ASP A 1 565 ? 17.743 -28.030 0.109 1.00 77.56 565 ASP A N 1
ATOM 4549 C CA . ASP A 1 565 ? 18.319 -29.370 -0.031 1.00 77.56 565 ASP A CA 1
ATOM 4550 C C . ASP A 1 565 ? 18.062 -29.937 -1.437 1.00 77.56 565 ASP A C 1
ATOM 4552 O O . ASP A 1 565 ? 16.953 -30.363 -1.765 1.00 77.56 565 ASP A O 1
ATOM 4556 N N . GLY A 1 566 ? 19.111 -29.971 -2.265 1.00 74.31 566 GLY A N 1
ATOM 4557 C CA . GLY A 1 566 ? 19.041 -30.416 -3.660 1.00 74.31 566 GLY A CA 1
ATOM 4558 C C . GLY A 1 566 ? 18.633 -31.878 -3.868 1.00 74.31 566 GLY A C 1
ATOM 4559 O O . GLY A 1 566 ? 18.396 -32.285 -5.001 1.00 74.31 566 GLY A O 1
ATOM 4560 N N . ARG A 1 567 ? 18.522 -32.684 -2.804 1.00 74.00 567 ARG A N 1
ATOM 4561 C CA . ARG A 1 567 ? 18.045 -34.075 -2.894 1.00 74.00 567 ARG A CA 1
ATOM 4562 C C . ARG A 1 567 ? 16.562 -34.193 -3.213 1.00 74.00 567 ARG A C 1
ATOM 4564 O O . ARG A 1 567 ? 16.128 -35.232 -3.703 1.00 74.00 567 ARG A O 1
ATOM 4571 N N . TYR A 1 568 ? 15.786 -33.151 -2.932 1.00 79.00 568 TYR A N 1
ATOM 4572 C CA . TYR A 1 568 ? 14.347 -33.157 -3.142 1.00 79.00 568 TYR A CA 1
ATOM 4573 C C . TYR A 1 568 ? 13.958 -32.063 -4.133 1.00 79.00 568 TYR A C 1
ATOM 4575 O O . TYR A 1 568 ? 13.941 -30.881 -3.803 1.00 79.00 568 TYR A O 1
ATOM 4583 N N . THR A 1 569 ? 13.559 -32.461 -5.340 1.00 78.50 569 THR A N 1
ATOM 4584 C CA . THR A 1 569 ? 13.188 -31.543 -6.437 1.00 78.50 569 THR A CA 1
ATOM 4585 C C . THR A 1 569 ? 12.027 -30.605 -6.093 1.00 78.50 569 THR A C 1
ATOM 4587 O O . THR A 1 569 ? 11.876 -29.542 -6.688 1.00 78.50 569 THR A O 1
ATOM 4590 N N . TYR A 1 570 ? 11.192 -30.956 -5.109 1.00 83.44 570 TYR A N 1
ATOM 4591 C CA . TYR A 1 570 ? 10.109 -30.081 -4.660 1.00 83.44 570 TYR A CA 1
ATOM 4592 C C . TYR A 1 570 ? 10.594 -28.904 -3.795 1.00 83.44 570 TYR A C 1
ATOM 4594 O O . TYR A 1 570 ? 9.860 -27.920 -3.678 1.00 83.44 570 TYR A O 1
ATOM 4602 N N . LEU A 1 571 ? 11.777 -29.000 -3.175 1.00 82.81 571 LEU A N 1
ATOM 4603 C CA . LEU A 1 571 ? 12.315 -27.959 -2.295 1.00 82.81 571 LEU A CA 1
ATOM 4604 C C . LEU A 1 571 ? 12.813 -26.749 -3.078 1.00 82.81 571 LEU A C 1
ATOM 4606 O O . LEU A 1 571 ? 12.655 -25.636 -2.595 1.00 82.81 571 LEU A O 1
ATOM 4610 N N . GLU A 1 572 ? 13.312 -26.952 -4.297 1.00 86.12 572 GLU A N 1
ATOM 4611 C CA . GLU A 1 572 ? 13.676 -25.868 -5.215 1.00 86.12 572 GLU A CA 1
ATOM 4612 C C . GLU A 1 572 ? 12.482 -24.941 -5.472 1.00 86.12 572 GLU A C 1
ATOM 4614 O O . GLU A 1 572 ? 12.539 -23.749 -5.189 1.00 86.12 572 GLU A O 1
ATOM 4619 N N . LYS A 1 573 ? 11.330 -25.510 -5.852 1.00 86.69 573 LYS A N 1
ATOM 4620 C CA . LYS A 1 573 ? 10.090 -24.742 -6.067 1.00 86.69 573 LYS A CA 1
ATOM 4621 C C . LYS A 1 573 ? 9.591 -24.031 -4.805 1.00 86.69 573 LYS A C 1
ATOM 4623 O O . LYS A 1 573 ? 8.966 -22.976 -4.887 1.00 86.69 573 LYS A O 1
ATOM 4628 N N . LEU A 1 574 ? 9.802 -24.622 -3.626 1.00 86.00 574 LEU A N 1
ATOM 4629 C CA . LEU A 1 574 ? 9.435 -23.988 -2.356 1.00 86.00 574 LEU A CA 1
ATOM 4630 C C . LEU A 1 574 ? 10.393 -22.850 -1.989 1.00 86.00 574 LEU A C 1
ATOM 4632 O O . LEU A 1 574 ? 9.931 -21.824 -1.494 1.00 86.00 574 LEU A O 1
ATOM 4636 N N . ALA A 1 575 ? 11.687 -23.003 -2.271 1.00 85.94 575 ALA A N 1
ATOM 4637 C CA . ALA A 1 575 ? 12.686 -21.956 -2.108 1.00 85.94 575 ALA A CA 1
ATOM 4638 C C . ALA A 1 575 ? 12.432 -20.780 -3.060 1.00 85.94 575 ALA A C 1
ATOM 4640 O O . ALA A 1 575 ? 12.454 -19.640 -2.614 1.00 85.94 575 ALA A O 1
ATOM 4641 N N . GLU A 1 576 ? 12.067 -21.039 -4.320 1.00 88.00 576 GLU A N 1
ATOM 4642 C CA . GLU A 1 576 ? 11.619 -20.007 -5.270 1.00 88.00 576 GLU A CA 1
ATOM 4643 C C . GLU A 1 576 ? 10.391 -19.249 -4.768 1.00 88.00 576 GLU A C 1
ATOM 4645 O O . GLU A 1 576 ? 10.331 -18.021 -4.830 1.00 88.00 576 GLU A O 1
ATOM 4650 N N . LYS A 1 577 ? 9.397 -19.973 -4.241 1.00 87.88 577 LYS A N 1
ATOM 4651 C CA . LYS A 1 577 ? 8.202 -19.348 -3.669 1.00 87.88 577 LYS A CA 1
ATOM 4652 C C . LYS A 1 577 ? 8.558 -18.472 -2.468 1.00 87.88 577 LYS A C 1
ATOM 4654 O O . LYS A 1 577 ? 8.039 -17.369 -2.343 1.00 87.88 577 LYS A O 1
ATOM 4659 N N . MET A 1 578 ? 9.432 -18.962 -1.596 1.00 86.81 578 MET A N 1
ATOM 4660 C CA . MET A 1 578 ? 9.901 -18.229 -0.428 1.00 86.81 578 MET A CA 1
ATOM 4661 C C . MET A 1 578 ? 10.693 -16.977 -0.819 1.00 86.81 578 MET A C 1
ATOM 4663 O O . MET A 1 578 ? 10.431 -15.915 -0.265 1.00 86.81 578 MET A O 1
ATOM 4667 N N . ALA A 1 579 ? 11.596 -17.081 -1.796 1.00 86.81 579 ALA A N 1
ATOM 4668 C CA . ALA A 1 579 ? 12.363 -15.959 -2.329 1.00 86.81 579 ALA A CA 1
ATOM 4669 C C . ALA A 1 579 ? 11.442 -14.844 -2.849 1.00 86.81 579 ALA A C 1
ATOM 4671 O O . ALA A 1 579 ? 11.584 -13.699 -2.435 1.00 86.81 579 ALA A O 1
ATOM 4672 N N . LYS A 1 580 ? 10.410 -15.189 -3.632 1.00 87.06 580 LYS A N 1
ATOM 4673 C CA . LYS A 1 580 ? 9.410 -14.216 -4.111 1.00 87.06 580 LYS A CA 1
ATOM 4674 C C . LYS A 1 580 ? 8.657 -13.511 -2.979 1.00 87.06 580 LYS A C 1
ATOM 4676 O O . LYS A 1 580 ? 8.357 -12.326 -3.078 1.00 87.06 580 LYS A O 1
ATOM 4681 N N . GLU A 1 581 ? 8.312 -14.224 -1.907 1.00 84.88 581 GLU A N 1
ATOM 4682 C CA . GLU A 1 581 ? 7.637 -13.617 -0.749 1.00 84.88 581 GLU A CA 1
ATOM 4683 C C . GLU A 1 581 ? 8.575 -12.721 0.078 1.00 84.88 581 GLU A C 1
ATOM 4685 O O . GLU A 1 581 ? 8.131 -11.711 0.624 1.00 84.88 581 GLU A O 1
ATOM 4690 N N . LEU A 1 582 ? 9.869 -13.047 0.139 1.00 83.00 582 LEU A N 1
ATOM 4691 C CA . LEU A 1 582 ? 10.896 -12.190 0.738 1.00 83.00 582 LEU A CA 1
ATOM 4692 C C . LEU A 1 582 ? 11.122 -10.917 -0.094 1.00 83.00 582 LEU A C 1
ATOM 4694 O O . LEU A 1 582 ? 11.172 -9.823 0.470 1.00 83.00 582 LEU A O 1
ATOM 4698 N N . GLU A 1 583 ? 11.145 -11.029 -1.423 1.00 84.69 583 GLU A N 1
ATOM 4699 C CA . GLU A 1 583 ? 11.274 -9.886 -2.339 1.00 84.69 583 GLU A CA 1
ATOM 4700 C C . GLU A 1 583 ? 10.104 -8.907 -2.211 1.00 84.69 583 GLU A C 1
ATOM 4702 O O . GLU A 1 583 ? 10.321 -7.698 -2.125 1.00 84.69 583 GLU A O 1
ATOM 4707 N N . LYS A 1 584 ? 8.864 -9.409 -2.089 1.00 82.88 584 LYS A N 1
ATOM 4708 C CA . LYS A 1 584 ? 7.680 -8.576 -1.789 1.00 82.88 584 LYS A CA 1
ATOM 4709 C C . LYS A 1 584 ? 7.815 -7.789 -0.482 1.00 82.88 584 LYS A C 1
ATOM 4711 O O . LYS A 1 584 ? 7.183 -6.749 -0.329 1.00 82.88 584 LYS A O 1
ATOM 4716 N N . LYS A 1 585 ? 8.617 -8.288 0.460 1.00 73.00 585 LYS A N 1
ATOM 4717 C CA . LYS A 1 585 ? 8.925 -7.653 1.750 1.00 73.00 585 LYS A CA 1
ATOM 4718 C C . LYS A 1 585 ? 10.196 -6.790 1.700 1.00 73.00 585 LYS A C 1
ATOM 4720 O O . LYS A 1 585 ? 10.657 -6.335 2.742 1.00 73.00 585 LYS A O 1
ATOM 4725 N N . GLY A 1 586 ? 10.757 -6.550 0.510 1.00 74.38 586 GLY A N 1
ATOM 4726 C CA . GLY A 1 586 ? 11.930 -5.697 0.300 1.00 74.38 586 GLY A CA 1
ATOM 4727 C C . GLY A 1 586 ? 13.277 -6.366 0.590 1.00 74.38 586 GLY A C 1
ATOM 4728 O O . GLY A 1 586 ? 14.282 -5.667 0.722 1.00 74.38 586 GLY A O 1
ATOM 4729 N N . ILE A 1 587 ? 13.309 -7.698 0.696 1.00 81.12 587 ILE A N 1
ATOM 4730 C CA . ILE A 1 587 ? 14.516 -8.491 0.952 1.00 81.12 587 ILE A CA 1
ATOM 4731 C C . ILE A 1 587 ? 14.891 -9.223 -0.344 1.00 81.12 587 ILE A C 1
ATOM 4733 O O . ILE A 1 587 ? 14.143 -10.081 -0.805 1.00 81.12 587 ILE A O 1
ATOM 4737 N N . ARG A 1 588 ? 16.049 -8.915 -0.939 1.00 80.69 588 ARG A N 1
ATOM 4738 C CA . ARG A 1 588 ? 16.565 -9.641 -2.111 1.00 80.69 588 ARG A CA 1
ATOM 4739 C C . ARG A 1 588 ? 16.951 -11.055 -1.697 1.00 80.69 588 ARG A C 1
ATOM 4741 O O . ARG A 1 588 ? 17.654 -11.231 -0.701 1.00 80.69 588 ARG A O 1
ATOM 4748 N N . ALA A 1 589 ? 16.518 -12.048 -2.462 1.00 85.25 589 ALA A N 1
ATOM 4749 C CA . ALA A 1 589 ? 16.745 -13.448 -2.144 1.00 85.25 589 ALA A CA 1
ATOM 4750 C C . ALA A 1 589 ? 17.482 -14.161 -3.288 1.00 85.25 589 ALA A C 1
ATOM 4752 O O . ALA A 1 589 ? 16.923 -14.375 -4.358 1.00 85.25 589 ALA A O 1
ATOM 4753 N N . GLU A 1 590 ? 18.731 -14.565 -3.060 1.00 86.25 590 GLU A N 1
ATOM 4754 C CA . GLU A 1 590 ? 19.474 -15.448 -3.963 1.00 86.25 590 GLU A CA 1
ATOM 4755 C C . GLU A 1 590 ? 19.141 -16.909 -3.640 1.00 86.25 590 GLU A C 1
ATOM 4757 O O . GLU A 1 590 ? 19.108 -17.295 -2.475 1.00 86.25 590 GLU A O 1
ATOM 4762 N N . ILE A 1 591 ? 18.910 -17.756 -4.641 1.00 87.50 591 ILE A N 1
ATOM 4763 C CA . ILE A 1 591 ? 18.573 -19.167 -4.415 1.00 87.50 591 ILE A CA 1
ATOM 4764 C C . ILE A 1 591 ? 19.796 -20.035 -4.702 1.00 87.50 591 ILE A C 1
ATOM 4766 O O . ILE A 1 591 ? 20.340 -20.005 -5.805 1.00 87.50 591 ILE A O 1
ATOM 4770 N N . LYS A 1 592 ? 20.199 -20.866 -3.734 1.00 85.25 592 LYS A N 1
ATOM 4771 C CA . LYS A 1 592 ? 21.304 -21.824 -3.902 1.00 85.25 592 LYS A CA 1
ATOM 4772 C C . LYS A 1 592 ? 20.885 -23.236 -3.497 1.00 85.25 592 LYS A C 1
ATOM 4774 O O . LYS A 1 592 ? 20.186 -23.444 -2.512 1.00 85.25 592 LYS A O 1
ATOM 4779 N N . SER A 1 593 ? 21.354 -24.244 -4.225 1.00 83.81 593 SER A N 1
ATOM 4780 C CA . SER A 1 593 ? 21.292 -25.627 -3.736 1.00 83.81 593 SER A CA 1
ATOM 4781 C C . SER A 1 593 ? 22.324 -25.810 -2.621 1.00 83.81 593 SER A C 1
ATOM 4783 O O . SER A 1 593 ? 23.422 -25.263 -2.707 1.00 83.81 593 SER A O 1
ATOM 4785 N N . SER A 1 594 ? 22.010 -26.603 -1.598 1.00 73.31 594 SER A N 1
ATOM 4786 C CA . SER A 1 594 ? 22.889 -26.849 -0.448 1.00 73.31 594 SER A CA 1
ATOM 4787 C C . SER A 1 594 ? 24.278 -27.365 -0.840 1.00 73.31 594 SER A C 1
ATOM 4789 O O . SER A 1 594 ? 25.250 -27.056 -0.162 1.00 73.31 594 SER A O 1
ATOM 4791 N N . GLY A 1 595 ? 24.396 -28.097 -1.955 1.00 69.62 595 GLY A N 1
ATOM 4792 C CA . GLY A 1 595 ? 25.679 -28.576 -2.485 1.00 69.62 595 GLY A CA 1
ATOM 4793 C C . GLY A 1 595 ? 26.502 -27.529 -3.248 1.00 69.62 595 GLY A C 1
ATOM 4794 O O . GLY A 1 595 ? 27.612 -27.833 -3.665 1.00 69.62 595 GLY A O 1
ATOM 4795 N N . LYS A 1 596 ? 25.962 -26.323 -3.460 1.00 79.44 596 LYS A N 1
ATOM 4796 C CA . LYS A 1 596 ? 26.628 -25.192 -4.129 1.00 79.44 596 LYS A CA 1
ATOM 4797 C C . LYS A 1 596 ? 27.005 -24.065 -3.156 1.00 79.44 596 LYS A C 1
ATOM 4799 O O . LYS A 1 596 ? 27.417 -23.000 -3.605 1.00 79.44 596 LYS A O 1
ATOM 4804 N N . LEU A 1 597 ? 26.828 -24.270 -1.849 1.00 75.44 597 LEU A N 1
ATOM 4805 C CA . LEU A 1 597 ? 27.255 -23.313 -0.826 1.00 75.44 597 LEU A CA 1
ATOM 4806 C C . LEU A 1 597 ? 28.785 -23.326 -0.725 1.00 75.44 597 LEU A C 1
ATOM 4808 O O . LEU A 1 597 ? 29.384 -24.393 -0.598 1.00 75.44 597 LEU A O 1
ATOM 4812 N N . THR A 1 598 ? 29.414 -22.154 -0.798 1.00 76.50 598 THR A N 1
ATOM 4813 C CA . THR A 1 598 ? 30.872 -22.011 -0.652 1.00 76.50 598 THR A CA 1
ATOM 4814 C C . THR A 1 598 ? 31.295 -22.030 0.823 1.00 76.50 598 THR A C 1
ATOM 4816 O O . THR A 1 598 ? 30.471 -21.845 1.719 1.00 76.50 598 THR A O 1
ATOM 4819 N N . GLU A 1 599 ? 32.589 -22.198 1.114 1.00 68.12 599 GLU A N 1
ATOM 4820 C CA . GLU A 1 599 ? 33.104 -22.024 2.485 1.00 68.12 599 GLU A CA 1
ATOM 4821 C C . GLU A 1 599 ? 32.863 -20.601 3.016 1.00 68.12 599 GLU A C 1
ATOM 4823 O O . GLU A 1 599 ? 32.604 -20.413 4.203 1.00 68.12 599 GLU A O 1
ATOM 4828 N N . GLU A 1 600 ? 32.854 -19.598 2.132 1.00 68.31 600 GLU A N 1
ATOM 4829 C CA . GLU A 1 600 ? 32.490 -18.224 2.480 1.00 68.31 600 GLU A CA 1
ATOM 4830 C C . GLU A 1 600 ? 30.999 -18.113 2.843 1.00 68.31 600 GLU A C 1
ATOM 4832 O O . GLU A 1 600 ? 30.649 -17.422 3.801 1.00 68.31 600 GLU A O 1
ATOM 4837 N N . ASP A 1 601 ? 30.119 -18.829 2.135 1.00 67.31 601 ASP A N 1
ATOM 4838 C CA . ASP A 1 601 ? 28.693 -18.925 2.459 1.00 67.31 601 ASP A CA 1
ATOM 4839 C C . ASP A 1 601 ? 28.495 -19.603 3.828 1.00 67.31 601 ASP A C 1
ATOM 4841 O O . ASP A 1 601 ? 27.784 -19.084 4.683 1.00 67.31 601 ASP A O 1
ATOM 4845 N N . LEU A 1 602 ? 29.195 -20.708 4.093 1.00 64.38 602 LEU A N 1
ATOM 4846 C CA . LEU A 1 602 ? 29.112 -21.452 5.359 1.00 64.38 602 LEU A CA 1
ATOM 4847 C C . LEU A 1 602 ? 29.819 -20.758 6.543 1.00 64.38 602 LEU A C 1
ATOM 4849 O O . LEU A 1 602 ? 29.556 -21.071 7.713 1.00 64.38 602 LEU A O 1
ATOM 4853 N N . SER A 1 603 ? 30.705 -19.795 6.267 1.00 59.41 603 SER A N 1
ATOM 4854 C CA . SER A 1 603 ? 31.305 -18.945 7.299 1.00 59.41 603 SER A CA 1
ATOM 4855 C C . SER A 1 603 ? 30.288 -17.955 7.885 1.00 59.41 603 SER A C 1
ATOM 4857 O O . SER A 1 603 ? 30.358 -17.668 9.083 1.00 59.41 603 SER A O 1
ATOM 4859 N N . LYS A 1 604 ? 29.283 -17.550 7.089 1.00 58.38 604 LYS A N 1
ATOM 4860 C CA . LYS A 1 604 ? 28.158 -16.678 7.472 1.00 58.38 604 LYS A CA 1
ATOM 4861 C C . LYS A 1 604 ? 27.123 -17.425 8.332 1.00 58.38 604 LYS A C 1
ATOM 4863 O O . LYS A 1 604 ? 27.183 -18.640 8.521 1.00 58.38 604 LYS A O 1
ATOM 4868 N N . GLU A 1 605 ? 26.189 -16.682 8.914 1.00 66.06 605 GLU A N 1
ATOM 4869 C CA . GLU A 1 605 ? 25.151 -17.216 9.804 1.00 66.06 605 GLU A CA 1
ATOM 4870 C C . GLU A 1 605 ? 24.018 -17.906 9.054 1.00 66.06 605 GLU A C 1
ATOM 4872 O O . GLU A 1 605 ? 23.635 -17.492 7.956 1.00 66.06 605 GLU A O 1
ATOM 4877 N N . ILE A 1 606 ? 23.460 -18.946 9.679 1.00 63.22 606 ILE A N 1
ATOM 4878 C CA . ILE A 1 606 ? 22.550 -19.883 9.028 1.00 63.22 606 ILE A CA 1
ATOM 4879 C C . ILE A 1 606 ? 21.286 -20.064 9.874 1.00 63.22 606 ILE A C 1
ATOM 4881 O O . ILE A 1 606 ? 21.315 -20.618 10.978 1.00 63.22 606 ILE A O 1
ATOM 4885 N N . ILE A 1 607 ? 20.158 -19.629 9.314 1.00 65.69 607 ILE A N 1
ATOM 4886 C CA . ILE A 1 607 ? 18.813 -19.886 9.831 1.00 65.69 607 ILE A CA 1
ATOM 4887 C C . ILE A 1 607 ? 18.301 -21.164 9.171 1.00 65.69 607 ILE A C 1
ATOM 4889 O O . ILE A 1 607 ? 18.278 -21.276 7.949 1.00 65.69 607 ILE A O 1
ATOM 4893 N N . LEU A 1 608 ? 17.877 -22.143 9.962 1.00 63.28 608 LEU A N 1
ATOM 4894 C CA . LEU A 1 608 ? 17.321 -23.399 9.473 1.00 63.28 608 LEU A CA 1
ATOM 4895 C C . LEU A 1 608 ? 15.787 -23.349 9.539 1.00 63.28 608 LEU A C 1
ATOM 4897 O O . LEU A 1 608 ? 15.190 -23.331 10.614 1.00 63.28 608 LEU A O 1
ATOM 4901 N N . VAL A 1 609 ? 15.138 -23.378 8.376 1.00 61.09 609 VAL A N 1
ATOM 4902 C CA . VAL A 1 609 ? 13.679 -23.499 8.229 1.00 61.09 609 VAL A CA 1
ATOM 4903 C C . VAL A 1 609 ? 13.386 -24.914 7.739 1.00 61.09 609 VAL A C 1
ATOM 4905 O O . VAL A 1 609 ? 13.572 -25.230 6.564 1.00 61.09 609 VAL A O 1
ATOM 4908 N N . ARG A 1 610 ? 13.007 -25.824 8.641 1.00 65.25 610 ARG A N 1
ATOM 4909 C CA . ARG A 1 610 ? 13.070 -27.266 8.357 1.00 65.25 610 ARG A CA 1
ATOM 4910 C C . ARG A 1 610 ? 11.772 -28.017 8.682 1.00 65.25 610 ARG A C 1
ATOM 4912 O O . ARG A 1 610 ? 11.037 -27.680 9.604 1.00 65.25 610 ARG A O 1
ATOM 4919 N N . GLY A 1 611 ? 11.460 -29.023 7.860 1.00 58.25 611 GLY A N 1
ATOM 4920 C CA . GLY A 1 611 ? 10.305 -29.920 8.013 1.00 58.25 611 GLY A CA 1
ATOM 4921 C C . GLY A 1 611 ? 10.624 -31.192 8.808 1.00 58.25 611 GLY A C 1
ATOM 4922 O O . GLY A 1 611 ? 11.604 -31.244 9.536 1.00 58.25 611 GLY A O 1
ATOM 4923 N N . ARG A 1 612 ? 9.812 -32.248 8.672 1.00 56.25 612 ARG A N 1
ATOM 4924 C CA . ARG A 1 612 ? 10.058 -33.561 9.304 1.00 56.25 612 ARG A CA 1
ATOM 4925 C C . ARG A 1 612 ? 11.111 -34.368 8.509 1.00 56.25 612 ARG A C 1
ATOM 4927 O O . ARG A 1 612 ? 11.181 -34.232 7.285 1.00 56.25 612 ARG A O 1
ATOM 4934 N N . GLU A 1 613 ? 11.899 -35.210 9.195 1.00 56.28 613 GLU A N 1
ATOM 4935 C CA . GLU A 1 613 ? 12.972 -36.077 8.638 1.00 56.28 613 GLU A CA 1
ATOM 4936 C C . GLU A 1 613 ? 14.131 -35.324 7.939 1.00 56.28 613 GLU A C 1
ATOM 4938 O O . GLU A 1 613 ? 14.252 -35.334 6.715 1.00 56.28 613 GLU A O 1
ATOM 4943 N N . VAL A 1 614 ? 15.008 -34.667 8.715 1.00 54.72 614 VAL A N 1
ATOM 4944 C CA . VAL A 1 614 ? 16.023 -33.715 8.182 1.00 54.72 614 VAL A CA 1
ATOM 4945 C C . VAL A 1 614 ? 17.474 -34.055 8.549 1.00 54.72 614 VAL A C 1
ATOM 4947 O O . VAL A 1 614 ? 18.395 -33.301 8.234 1.00 54.72 614 VAL A O 1
ATOM 4950 N N . ARG A 1 615 ? 17.692 -35.204 9.200 1.00 56.72 615 ARG A N 1
ATOM 4951 C CA . ARG A 1 615 ? 18.979 -35.611 9.792 1.00 56.72 615 ARG A CA 1
ATOM 4952 C C . ARG A 1 615 ? 20.138 -35.605 8.786 1.00 56.72 615 ARG A C 1
ATOM 4954 O O . ARG A 1 615 ? 21.185 -35.021 9.046 1.00 56.72 615 ARG A O 1
ATOM 4961 N N . GLU A 1 616 ? 19.904 -36.130 7.590 1.00 57.53 616 GLU A N 1
ATOM 4962 C CA . GLU A 1 616 ? 20.918 -36.173 6.531 1.00 57.53 616 GLU A CA 1
ATOM 4963 C C . GLU A 1 616 ? 21.203 -34.784 5.906 1.00 57.53 616 GLU A C 1
ATOM 4965 O O . GLU A 1 616 ? 22.267 -34.562 5.331 1.00 57.53 616 GLU A O 1
ATOM 4970 N N . THR A 1 617 ? 20.268 -33.825 6.009 1.00 57.34 617 THR A N 1
ATOM 4971 C CA . THR A 1 617 ? 20.454 -32.444 5.512 1.00 57.34 617 THR A CA 1
ATOM 4972 C C . THR A 1 617 ? 21.316 -31.623 6.474 1.00 57.34 617 THR A C 1
ATOM 4974 O O . THR A 1 617 ? 22.090 -30.775 6.043 1.00 57.34 617 THR A O 1
ATOM 4977 N N . THR A 1 618 ? 21.186 -31.838 7.791 1.00 59.06 618 THR A N 1
ATOM 4978 C CA . THR A 1 618 ? 22.072 -31.247 8.822 1.00 59.06 618 THR A CA 1
ATOM 4979 C C . THR A 1 618 ? 23.502 -31.749 8.676 1.00 59.06 618 THR A C 1
ATOM 4981 O O . THR A 1 618 ? 24.428 -30.943 8.686 1.00 59.06 618 THR A O 1
ATOM 4984 N N . GLU A 1 619 ? 23.670 -33.059 8.479 1.00 62.94 619 GLU A N 1
ATOM 4985 C CA . GLU A 1 619 ? 24.984 -33.708 8.400 1.00 62.94 619 GLU A CA 1
ATOM 4986 C C . GLU A 1 619 ? 25.796 -33.227 7.187 1.00 62.94 619 GLU A C 1
ATOM 4988 O O . GLU A 1 619 ? 26.980 -32.939 7.326 1.00 62.94 619 GLU A O 1
ATOM 4993 N N . LYS A 1 620 ? 25.163 -33.031 6.019 1.00 61.09 620 LYS A N 1
ATOM 4994 C CA . LYS A 1 620 ? 25.846 -32.511 4.817 1.00 61.09 620 LYS A CA 1
ATOM 4995 C C . LYS A 1 620 ? 26.266 -31.042 4.893 1.00 61.09 620 LYS A C 1
ATOM 4997 O O . LYS A 1 620 ? 27.207 -30.663 4.211 1.00 61.09 620 LYS A O 1
ATOM 5002 N N . ILE A 1 621 ? 25.556 -30.220 5.665 1.00 58.50 621 ILE A N 1
ATOM 5003 C CA . ILE A 1 621 ? 25.845 -28.779 5.798 1.00 58.50 621 ILE A CA 1
ATOM 5004 C C . ILE A 1 621 ? 26.798 -28.530 6.989 1.00 58.50 621 ILE A C 1
ATOM 5006 O O . ILE A 1 621 ? 27.268 -27.417 7.189 1.00 58.50 621 ILE A O 1
ATOM 5010 N N . GLY A 1 622 ? 27.128 -29.569 7.769 1.00 58.56 622 GLY A N 1
ATOM 5011 C CA . GLY A 1 622 ? 28.091 -29.485 8.871 1.00 58.56 622 GLY A CA 1
ATOM 5012 C C . GLY A 1 622 ? 27.579 -28.732 10.102 1.00 58.56 622 GLY A C 1
ATOM 5013 O O . GLY A 1 622 ? 28.381 -28.272 10.908 1.00 58.56 622 GLY A O 1
ATOM 5014 N N . ILE A 1 623 ? 26.256 -28.594 10.259 1.00 61.38 623 ILE A N 1
ATOM 5015 C CA . ILE A 1 623 ? 25.646 -27.842 11.363 1.00 61.38 623 ILE A CA 1
ATOM 5016 C C . ILE A 1 623 ? 24.881 -28.807 12.274 1.00 61.38 623 ILE A C 1
ATOM 5018 O O . ILE A 1 623 ? 23.863 -29.365 11.841 1.00 61.38 623 ILE A O 1
ATOM 5022 N N . PRO A 1 624 ? 25.337 -29.024 13.521 1.00 57.28 624 PRO A N 1
ATOM 5023 C CA . PRO A 1 624 ? 24.605 -29.829 14.484 1.00 57.28 624 PRO A CA 1
ATOM 5024 C C . PRO A 1 624 ? 23.327 -29.092 14.897 1.00 57.28 624 PRO A C 1
ATOM 5026 O O . PRO A 1 624 ? 23.353 -27.903 15.196 1.00 57.28 624 PRO A O 1
ATOM 5029 N N . SER A 1 625 ? 22.203 -29.802 14.899 1.00 57.97 625 SER A N 1
ATOM 5030 C CA . SER A 1 625 ? 20.926 -29.266 15.367 1.00 57.97 625 SER A CA 1
ATOM 5031 C C . SER A 1 625 ? 20.626 -29.729 16.789 1.00 57.97 625 SER A C 1
ATOM 5033 O O . SER A 1 625 ? 20.967 -30.848 17.174 1.00 57.97 625 SER A O 1
ATOM 5035 N N . THR A 1 626 ? 19.946 -28.871 17.544 1.00 61.97 626 THR A N 1
ATOM 5036 C CA . THR A 1 626 ? 19.497 -29.114 18.919 1.00 61.97 626 THR A CA 1
ATOM 5037 C C . THR A 1 626 ? 18.039 -29.582 19.014 1.00 61.97 626 THR A C 1
ATOM 5039 O O . THR A 1 626 ? 17.582 -29.968 20.090 1.00 61.97 626 THR A O 1
ATOM 5042 N N . VAL A 1 627 ? 17.298 -29.580 17.900 1.00 58.56 627 VAL A N 1
ATOM 5043 C CA . VAL A 1 627 ? 15.862 -29.905 17.843 1.00 58.56 627 VAL A CA 1
ATOM 5044 C C . VAL A 1 627 ? 15.638 -31.390 17.516 1.00 58.56 627 VAL A C 1
ATOM 5046 O O . VAL A 1 627 ? 16.256 -31.947 16.609 1.00 58.56 627 VAL A O 1
ATOM 5049 N N . ASP A 1 628 ? 14.699 -32.044 18.214 1.00 65.44 628 ASP A N 1
ATOM 5050 C CA . ASP A 1 628 ? 14.249 -33.413 17.900 1.00 65.44 628 ASP A CA 1
ATOM 5051 C C . ASP A 1 628 ? 13.333 -33.423 16.657 1.00 65.44 628 ASP A C 1
ATOM 5053 O O . ASP A 1 628 ? 12.103 -33.480 16.738 1.00 65.44 628 ASP A O 1
ATOM 5057 N N . TRP A 1 629 ? 13.943 -33.367 15.470 1.00 62.56 629 TRP A N 1
ATOM 5058 C CA . TRP A 1 629 ? 13.233 -33.272 14.185 1.00 62.56 629 TRP A CA 1
ATOM 5059 C C . TRP A 1 629 ? 12.370 -34.482 13.826 1.00 62.56 629 TRP A C 1
ATOM 5061 O O . TRP A 1 629 ? 11.554 -34.398 12.904 1.00 62.56 629 TRP A O 1
ATOM 5071 N N . SER A 1 630 ? 12.517 -35.605 14.533 1.00 61.34 630 SER A N 1
ATOM 5072 C CA . SER A 1 630 ? 11.650 -36.772 14.339 1.00 61.34 630 SER A CA 1
ATOM 5073 C C . SER A 1 630 ? 10.188 -36.458 14.688 1.00 61.34 630 SER A C 1
ATOM 5075 O O . SER A 1 630 ? 9.269 -37.015 14.085 1.00 61.34 630 SER A O 1
ATOM 5077 N N . LYS A 1 631 ? 9.976 -35.497 15.596 1.00 65.56 631 LYS A N 1
ATOM 5078 C CA . LYS A 1 631 ? 8.662 -35.028 16.057 1.00 65.56 631 LYS A CA 1
ATOM 5079 C C . LYS A 1 631 ? 8.247 -33.687 15.453 1.00 65.56 631 LYS A C 1
ATOM 5081 O O . LYS A 1 631 ? 7.169 -33.192 15.774 1.00 65.56 631 LYS A O 1
ATOM 5086 N N . SER A 1 632 ? 9.069 -33.108 14.577 1.00 64.75 632 SER A N 1
ATOM 5087 C CA . SER A 1 632 ? 8.812 -31.781 14.022 1.00 64.75 632 SER A CA 1
ATOM 5088 C C . SER A 1 632 ? 7.546 -31.742 13.162 1.00 64.75 632 SER A C 1
ATOM 5090 O O . SER A 1 632 ? 7.231 -32.679 12.416 1.00 64.75 632 SER A O 1
ATOM 5092 N N . VAL A 1 633 ? 6.823 -30.625 13.251 1.00 63.44 633 VAL A N 1
ATOM 5093 C CA . VAL A 1 633 ? 5.623 -30.326 12.448 1.00 63.44 633 VAL A CA 1
ATOM 5094 C C . VAL A 1 633 ? 5.823 -29.033 11.639 1.00 63.44 633 VAL A C 1
ATOM 5096 O O . VAL A 1 633 ? 4.885 -28.278 11.391 1.00 63.44 633 VAL A O 1
ATOM 5099 N N . GLY A 1 634 ? 7.073 -28.762 11.247 1.00 63.34 634 GLY A N 1
ATOM 5100 C CA . GLY A 1 634 ? 7.480 -27.529 10.576 1.00 63.34 634 GLY A CA 1
ATOM 5101 C C . GLY A 1 634 ? 7.977 -26.490 11.575 1.00 63.34 634 GLY A C 1
ATOM 5102 O O . GLY A 1 634 ? 7.262 -25.529 11.882 1.00 63.34 634 GLY A O 1
ATOM 5103 N N . ASP A 1 635 ? 9.186 -26.724 12.088 1.00 66.25 635 ASP A N 1
ATOM 5104 C CA . ASP A 1 635 ? 9.844 -25.895 13.097 1.00 66.25 635 ASP A CA 1
ATOM 5105 C C . ASP A 1 635 ? 10.967 -25.041 12.490 1.00 66.25 635 ASP A C 1
ATOM 5107 O O . ASP A 1 635 ? 11.509 -25.321 11.420 1.00 66.25 635 ASP A O 1
ATOM 5111 N N . ILE A 1 636 ? 11.313 -23.968 13.200 1.00 68.69 636 ILE A N 1
ATOM 5112 C CA . ILE A 1 636 ? 12.384 -23.033 12.839 1.00 68.69 636 ILE A CA 1
ATOM 5113 C C . ILE A 1 636 ? 13.457 -23.104 13.930 1.00 68.69 636 ILE A C 1
ATOM 5115 O O . ILE A 1 636 ? 13.131 -23.060 15.126 1.00 68.69 636 ILE A O 1
ATOM 5119 N N . GLU A 1 637 ? 14.720 -23.214 13.521 1.00 67.62 637 GLU A N 1
ATOM 5120 C CA . GLU A 1 637 ? 15.900 -23.196 14.390 1.00 67.62 637 GLU A CA 1
ATOM 5121 C C . GLU A 1 637 ? 16.925 -22.189 13.853 1.00 67.62 637 GLU A C 1
ATOM 5123 O O . GLU A 1 637 ? 17.216 -22.155 12.660 1.00 67.62 637 GLU A O 1
ATOM 5128 N N . VAL A 1 638 ? 17.502 -21.380 14.737 1.00 63.81 638 VAL A N 1
ATOM 5129 C CA . VAL A 1 638 ? 18.670 -20.550 14.417 1.00 63.81 638 VAL A CA 1
ATOM 5130 C C . VAL A 1 638 ? 19.897 -21.332 14.864 1.00 63.81 638 VAL A C 1
ATOM 5132 O O . VAL A 1 638 ? 20.067 -21.560 16.057 1.00 63.81 638 VAL A O 1
ATOM 5135 N N . ALA A 1 639 ? 20.707 -21.804 13.916 1.00 60.84 639 ALA A N 1
ATOM 5136 C CA . ALA A 1 639 ? 21.740 -22.797 14.207 1.00 60.84 639 ALA A CA 1
ATOM 5137 C C . ALA A 1 639 ? 23.154 -22.208 14.360 1.00 60.84 639 ALA A C 1
ATOM 5139 O O . ALA A 1 639 ? 24.042 -22.874 14.887 1.00 60.84 639 ALA A O 1
ATOM 5140 N N . LYS A 1 640 ? 23.374 -20.957 13.927 1.00 58.44 640 LYS A N 1
ATOM 5141 C CA . LYS A 1 640 ? 24.635 -20.218 14.105 1.00 58.44 640 LYS A CA 1
ATOM 5142 C C . LYS A 1 640 ? 24.336 -18.752 14.455 1.00 58.44 640 LYS A C 1
ATOM 5144 O O . LYS A 1 640 ? 23.402 -18.177 13.906 1.00 58.44 640 LYS A O 1
ATOM 5149 N N . HIS A 1 641 ? 25.097 -18.216 15.410 1.00 51.66 641 HIS A N 1
ATOM 5150 C CA . HIS A 1 641 ? 24.807 -17.015 16.207 1.00 51.66 641 HIS A CA 1
ATOM 5151 C C . HIS A 1 641 ? 24.670 -15.705 15.395 1.00 51.66 641 HIS A C 1
ATOM 5153 O O . HIS A 1 641 ? 25.565 -15.478 14.593 1.00 51.66 641 HIS A O 1
ATOM 5159 N N . PRO A 1 642 ? 23.670 -14.821 15.656 1.00 51.12 642 PRO A N 1
ATOM 5160 C CA . PRO A 1 642 ? 23.458 -13.541 14.980 1.00 51.12 642 PRO A CA 1
ATOM 5161 C C . PRO A 1 642 ? 24.219 -12.342 15.554 1.00 51.12 642 PRO A C 1
ATOM 5163 O O . PRO A 1 642 ? 23.687 -11.614 16.382 1.00 51.12 642 PRO A O 1
ATOM 5166 N N . VAL A 1 643 ? 25.448 -12.104 15.095 1.00 48.19 643 VAL A N 1
ATOM 5167 C CA . VAL A 1 643 ? 26.197 -10.853 15.359 1.00 48.19 643 VAL A CA 1
ATOM 5168 C C . VAL A 1 643 ? 26.495 -10.077 14.061 1.00 48.19 643 VAL A C 1
ATOM 5170 O O . VAL A 1 643 ? 26.915 -8.922 14.095 1.00 48.19 643 VAL A O 1
ATOM 5173 N N . THR A 1 644 ? 26.205 -10.648 12.888 1.00 49.50 644 THR A N 1
ATOM 5174 C CA . THR A 1 644 ? 26.379 -10.007 11.575 1.00 49.50 644 THR A CA 1
ATOM 5175 C C . THR A 1 644 ? 25.262 -10.404 10.616 1.00 49.50 644 THR A C 1
ATOM 5177 O O . THR A 1 644 ? 25.063 -11.587 10.395 1.00 49.50 644 THR A O 1
ATOM 5180 N N . ALA A 1 645 ? 24.569 -9.415 10.027 1.00 52.84 645 ALA A N 1
ATOM 5181 C CA . ALA A 1 645 ? 23.519 -9.539 9.001 1.00 52.84 645 ALA A CA 1
ATOM 5182 C C . ALA A 1 645 ? 23.307 -10.971 8.471 1.00 52.84 645 ALA A C 1
ATOM 5184 O O . ALA A 1 645 ? 24.073 -11.438 7.624 1.00 52.84 645 ALA A O 1
ATOM 5185 N N . SER A 1 646 ? 22.296 -11.675 8.989 1.00 55.44 646 SER A N 1
ATOM 5186 C CA . SER A 1 646 ? 22.076 -13.083 8.657 1.00 55.44 646 SER A CA 1
ATOM 5187 C C . SER A 1 646 ? 21.875 -13.244 7.149 1.00 55.44 646 SER A C 1
ATOM 5189 O O . SER A 1 646 ? 20.983 -12.627 6.565 1.00 55.44 646 SER A O 1
ATOM 5191 N N . LYS A 1 647 ? 22.735 -14.050 6.514 1.00 66.44 647 LYS A N 1
ATOM 5192 C CA . LYS A 1 647 ? 22.821 -14.152 5.051 1.00 66.44 647 LYS A CA 1
ATOM 5193 C C . LYS A 1 647 ? 22.233 -15.430 4.482 1.00 66.44 647 LYS A C 1
ATOM 5195 O O . LYS A 1 647 ? 22.064 -15.459 3.276 1.00 66.44 647 LYS A O 1
ATOM 5200 N N . ILE A 1 648 ? 21.924 -16.470 5.266 1.00 71.12 648 ILE A N 1
ATOM 5201 C CA . ILE A 1 648 ? 21.462 -17.751 4.700 1.00 71.12 648 ILE A CA 1
ATOM 5202 C C . ILE A 1 648 ? 20.257 -18.315 5.453 1.00 71.12 648 ILE A C 1
ATOM 5204 O O . ILE A 1 648 ? 20.304 -18.519 6.665 1.00 71.12 648 ILE A O 1
ATOM 5208 N N . VAL A 1 649 ? 19.195 -18.637 4.712 1.00 76.75 649 VAL A N 1
ATOM 5209 C CA . VAL A 1 649 ? 18.028 -19.386 5.184 1.00 76.75 649 VAL A CA 1
ATOM 5210 C C . VAL A 1 649 ? 17.989 -20.741 4.486 1.00 76.75 649 VAL A C 1
ATOM 5212 O O . VAL A 1 649 ? 17.776 -20.820 3.281 1.00 76.75 649 VAL A O 1
ATOM 5215 N N . VAL A 1 650 ? 18.200 -21.822 5.231 1.00 72.88 650 VAL A N 1
ATOM 5216 C CA . VAL A 1 650 ? 18.240 -23.189 4.700 1.00 72.88 650 VAL A CA 1
ATOM 5217 C C . VAL A 1 650 ? 16.879 -23.857 4.849 1.00 72.88 650 VAL A C 1
ATOM 5219 O O . VAL A 1 650 ? 16.423 -24.103 5.966 1.00 72.88 650 VAL A O 1
ATOM 5222 N N . VAL A 1 651 ? 16.289 -24.240 3.723 1.00 78.00 651 VAL A N 1
ATOM 5223 C CA . VAL A 1 651 ? 15.040 -24.989 3.607 1.00 78.00 651 VAL A CA 1
ATOM 5224 C C . VAL A 1 651 ? 15.335 -26.476 3.392 1.00 78.00 651 VAL A C 1
ATOM 5226 O O . VAL A 1 651 ? 15.980 -26.864 2.416 1.00 78.00 651 VAL A O 1
ATOM 5229 N N . GLY A 1 652 ? 14.858 -27.339 4.293 1.00 74.06 652 GLY A N 1
ATOM 5230 C CA . GLY A 1 652 ? 15.154 -28.776 4.222 1.00 74.06 652 GLY A CA 1
ATOM 5231 C C . GLY A 1 652 ? 14.137 -29.681 4.911 1.00 74.06 652 GLY A C 1
ATOM 5232 O O . GLY A 1 652 ? 13.473 -29.282 5.863 1.00 74.06 652 GLY A O 1
ATOM 5233 N N . GLY A 1 653 ? 14.035 -30.922 4.438 1.00 73.94 653 GLY A N 1
ATOM 5234 C CA . GLY A 1 653 ? 13.184 -31.970 5.005 1.00 73.94 653 GLY A CA 1
ATOM 5235 C C . GLY A 1 653 ? 12.577 -32.863 3.928 1.00 73.94 653 GLY A C 1
ATOM 5236 O O . GLY A 1 653 ? 12.611 -32.530 2.745 1.00 73.94 653 GLY A O 1
ATOM 5237 N N . LYS A 1 654 ? 12.029 -34.012 4.322 1.00 71.06 654 LYS A N 1
ATOM 5238 C CA . LYS A 1 654 ? 11.420 -34.970 3.385 1.00 71.06 654 LYS A CA 1
ATOM 5239 C C . LYS A 1 654 ? 9.908 -34.783 3.249 1.00 71.06 654 LYS A C 1
ATOM 5241 O O . LYS A 1 654 ? 9.356 -35.025 2.178 1.00 71.06 654 LYS A O 1
ATOM 5246 N N . ASP A 1 655 ? 9.240 -34.316 4.307 1.00 80.25 655 ASP A N 1
ATOM 5247 C CA . ASP A 1 655 ? 7.799 -34.056 4.288 1.00 80.25 655 ASP A CA 1
ATOM 5248 C C . ASP A 1 655 ? 7.462 -32.648 3.773 1.00 80.25 655 ASP A C 1
ATOM 5250 O O . ASP A 1 655 ? 7.571 -31.647 4.489 1.00 80.25 655 ASP A O 1
ATOM 5254 N N . LYS A 1 656 ? 6.955 -32.590 2.538 1.00 81.31 656 LYS A N 1
ATOM 5255 C CA . LYS A 1 656 ? 6.551 -31.352 1.862 1.00 81.31 656 LYS A CA 1
ATOM 5256 C C . LYS A 1 656 ? 5.547 -30.516 2.664 1.00 81.31 656 LYS A C 1
ATOM 5258 O O . LYS A 1 656 ? 5.626 -29.289 2.617 1.00 81.31 656 LYS A O 1
ATOM 5263 N N . LYS A 1 657 ? 4.600 -31.139 3.381 1.00 80.06 657 LYS A N 1
ATOM 5264 C CA . LYS A 1 657 ? 3.581 -30.400 4.152 1.00 80.06 657 LYS A CA 1
ATOM 5265 C C . LYS A 1 657 ? 4.206 -29.673 5.341 1.00 80.06 657 LYS A C 1
ATOM 5267 O O . LYS A 1 657 ? 3.970 -28.477 5.499 1.00 80.06 657 LYS A O 1
ATOM 5272 N N . SER A 1 658 ? 5.046 -30.361 6.113 1.00 76.19 658 SER A N 1
ATOM 5273 C CA . SER A 1 658 ? 5.785 -29.765 7.232 1.00 76.19 658 SER A CA 1
ATOM 5274 C C . SER A 1 658 ? 6.728 -28.654 6.770 1.00 76.19 658 SER A C 1
ATOM 5276 O O . SER A 1 658 ? 6.759 -27.595 7.390 1.00 76.19 658 SER A O 1
ATOM 5278 N N . VAL A 1 659 ? 7.446 -28.839 5.653 1.00 77.00 659 VAL A N 1
ATOM 5279 C CA . VAL A 1 659 ? 8.330 -27.791 5.107 1.00 77.00 659 VAL A CA 1
ATOM 5280 C C . VAL A 1 659 ? 7.530 -26.558 4.677 1.00 77.00 659 VAL A C 1
ATOM 5282 O O . VAL A 1 659 ? 7.881 -25.439 5.036 1.00 77.00 659 VAL A O 1
ATOM 5285 N N . ASN A 1 660 ? 6.422 -26.738 3.954 1.00 79.81 660 ASN A N 1
ATOM 5286 C CA . ASN A 1 660 ? 5.586 -25.616 3.522 1.00 79.81 660 ASN A CA 1
ATOM 5287 C C . ASN A 1 660 ? 4.956 -24.873 4.719 1.00 79.81 660 ASN A C 1
ATOM 5289 O O . ASN A 1 660 ? 4.859 -23.649 4.699 1.00 79.81 660 ASN A O 1
ATOM 5293 N N . SER A 1 661 ? 4.586 -25.595 5.784 1.00 78.25 661 SER A N 1
ATOM 5294 C CA . SER A 1 661 ? 4.147 -24.986 7.046 1.00 78.25 661 SER A CA 1
ATOM 5295 C C . SER A 1 661 ? 5.265 -24.194 7.731 1.00 78.25 661 SER A C 1
ATOM 5297 O O . SER A 1 661 ? 4.991 -23.124 8.267 1.00 78.25 661 SER A O 1
ATOM 5299 N N . ALA A 1 662 ? 6.505 -24.696 7.730 1.00 75.69 662 ALA A N 1
ATOM 5300 C CA . ALA A 1 662 ? 7.651 -23.997 8.314 1.00 75.69 662 ALA A CA 1
ATOM 5301 C C . ALA A 1 662 ? 7.953 -22.689 7.567 1.00 75.69 662 ALA A C 1
ATOM 5303 O O . ALA A 1 662 ? 8.140 -21.652 8.198 1.00 75.69 662 ALA A O 1
ATOM 5304 N N . ILE A 1 663 ? 7.923 -22.724 6.228 1.00 80.62 663 ILE A N 1
ATOM 5305 C CA . ILE A 1 663 ? 8.092 -21.536 5.377 1.00 80.62 663 ILE A CA 1
ATOM 5306 C C . ILE A 1 663 ? 6.993 -20.511 5.659 1.00 80.62 663 ILE A C 1
ATOM 5308 O O . ILE A 1 663 ? 7.295 -19.335 5.833 1.00 80.62 663 ILE A O 1
ATOM 5312 N N . GLY A 1 664 ? 5.730 -20.943 5.744 1.00 76.94 664 GLY A N 1
ATOM 5313 C CA . GLY A 1 664 ? 4.609 -20.057 6.070 1.00 76.94 664 GLY A CA 1
ATOM 5314 C C . GLY A 1 664 ? 4.803 -19.353 7.414 1.00 76.94 664 GLY A C 1
ATOM 5315 O O . GLY A 1 664 ? 4.798 -18.127 7.464 1.00 76.94 664 GLY A O 1
ATOM 5316 N N . LYS A 1 665 ? 5.084 -20.117 8.480 1.00 71.88 665 LYS A N 1
ATOM 5317 C CA . LYS A 1 665 ? 5.358 -19.571 9.822 1.00 71.88 665 LYS A CA 1
ATOM 5318 C C . LYS A 1 665 ? 6.536 -18.596 9.828 1.00 71.88 665 LYS A C 1
ATOM 5320 O O . LYS A 1 665 ? 6.477 -17.577 10.506 1.00 71.88 665 LYS A O 1
ATOM 5325 N N . PHE A 1 666 ? 7.592 -18.896 9.073 1.00 76.69 666 PHE A N 1
ATOM 5326 C CA . PHE A 1 666 ? 8.760 -18.028 8.951 1.00 76.69 666 PHE A CA 1
ATOM 5327 C C . PHE A 1 666 ? 8.427 -16.723 8.214 1.00 76.69 666 PHE A C 1
ATOM 5329 O O . PHE A 1 666 ? 8.730 -15.641 8.695 1.00 76.69 666 PHE A O 1
ATOM 5336 N N . LEU A 1 667 ? 7.732 -16.781 7.079 1.00 74.38 667 LEU A N 1
ATOM 5337 C CA . LEU A 1 667 ? 7.318 -15.574 6.352 1.00 74.38 667 LEU A CA 1
ATOM 5338 C C . LEU A 1 667 ? 6.322 -14.724 7.156 1.00 74.38 667 LEU A C 1
ATOM 5340 O O . LEU A 1 667 ? 6.370 -13.492 7.117 1.00 74.38 667 LEU A O 1
ATOM 5344 N N . GLU A 1 668 ? 5.442 -15.371 7.921 1.00 68.50 668 GLU A N 1
ATOM 5345 C CA . GLU A 1 668 ? 4.545 -14.715 8.869 1.00 68.50 668 GLU A CA 1
ATOM 5346 C C . GLU A 1 668 ? 5.289 -14.096 10.054 1.00 68.50 668 GLU A C 1
ATOM 5348 O O . GLU A 1 668 ? 4.838 -13.075 10.583 1.00 68.50 668 GLU A O 1
ATOM 5353 N N . SER A 1 669 ? 6.410 -14.677 10.484 1.00 64.94 669 SER A N 1
ATOM 5354 C CA . SER A 1 669 ? 7.269 -14.071 11.498 1.00 64.94 669 SER A CA 1
ATOM 5355 C C . SER A 1 669 ? 8.122 -12.935 10.934 1.00 64.94 669 SER A C 1
ATOM 5357 O O . SER A 1 669 ? 8.673 -12.184 11.725 1.00 64.94 669 SER A O 1
ATOM 5359 N N . LEU A 1 670 ? 8.159 -12.709 9.615 1.00 66.06 670 LEU A N 1
ATOM 5360 C CA . LEU A 1 670 ? 8.903 -11.632 8.940 1.00 66.06 670 LEU A CA 1
ATOM 5361 C C . LEU A 1 670 ? 8.030 -10.433 8.526 1.00 66.06 670 LEU A C 1
ATOM 5363 O O . LEU A 1 670 ? 8.128 -9.919 7.412 1.00 66.06 670 LEU A O 1
ATOM 5367 N N . VAL A 1 671 ? 7.114 -9.976 9.377 1.00 52.56 671 VAL A N 1
ATOM 5368 C CA . VAL A 1 671 ? 6.405 -8.709 9.123 1.00 52.56 671 VAL A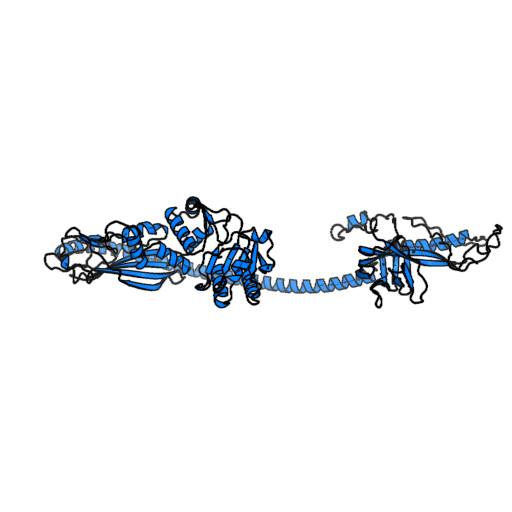 CA 1
ATOM 5369 C C . VAL A 1 671 ? 7.319 -7.560 9.563 1.00 52.56 671 VAL A C 1
ATOM 5371 O O . VAL A 1 671 ? 7.544 -7.391 10.761 1.00 52.56 671 VAL A O 1
ATOM 5374 N N . LEU A 1 672 ? 7.911 -6.883 8.574 1.00 44.81 672 LEU A N 1
ATOM 5375 C CA . LEU A 1 672 ? 8.632 -5.611 8.692 1.00 44.81 672 LEU A CA 1
ATOM 5376 C C . LEU A 1 672 ? 7.637 -4.448 8.699 1.00 44.81 672 LEU A C 1
ATOM 5378 O O . LEU A 1 672 ? 6.697 -4.506 7.871 1.00 44.81 672 LEU A O 1
#

Foldseek 3Di:
DPPPPPFDFDDDDDQDLDDDQDAQDDDPPDDDDPVNVVSHVCRVVQVQLVCQCPVFNWFFADFQAWAQDPPFQLKIKGAFGWTAWRSRDIAGDHGIWIQGLVVRWIAGPVRDTAAEAEPPHDDQFAKKWKWKAKTKTAADFDADPPDPPPDDRGDGGPDMDIHIYIYIGRDDDPPPPPPPPPPCPPDVPVNVVPPGSDDDDDTIHTAWMFGHHSSGTPDTGGPTDHGDDPVNVVVVVVVVVVVVVVVVVVVVVVVVVVVVVVVVVVVVVVVVVVVVVVVVVVVVVVVVVVVVVVVVVVVVVVVVVVVVVVVVVVCVVQQDPFKWFFDKPDAFAAEAELQCLVVLLVCQAKIKTFIPDFWDCVLPDCVQKWKKKWKWFWDQDPVGIDTGTPDIDTQDKDWDDDDRRMTMIHSDDPPPPDDDPVVRQVSCVVSCVDVLSQLLCCVVVVTKMKMKMKIKGWQLRIAHPVRFTYQQACPPVDPRHHDSDGTDMNIGMYMYIYGSVLLVLLVVVAALQFDALVRSCVVSVHDSVSSVSSQVSCVVVVLWHDDPRTIHGPAHALAAEEEEAPVDPVRQVVSVVLQVLSVVVNRHYHYHYLVPQDVVNLVAWEKEFEFAAFVVVCVSSVFDDPDPRNPQQTDIDRGGDRPHRHHYYYQDDDDPRSSSVSSVSVSVSPDD

Sequence (672 aa):
MKKEDDIPEVKDIECRKLNFFERNNYFYGKLLTASDFKAEQRYFVEKLRLANRLLHGFGVVCGLKVLKGMLEDSKIRITEGVAIDCCGREIVVPEFVEVDFANGVAKDCNGKEIELDMPEAIPKDGDVYILLKYYSRGVKPVPNIMETSGCEEICCYGRILESYKIEIKSELSESPSDTPEAKICEDWNKFIADLDCYEFKDCSVLLAKVKLSDGKVVHVEDMRKHVYSNFVLYEFAECLREEIEVVEEELEKLRKEVTDLGDGLKTLKEEVEKRMEKIEEELKKLKKELGELREATEKLKEEIETLKKELEELKKIIEKDLPKISRISWEHNKEYGLNGIDEFRKVCREFKITFDRAMDKSTINHKTLSLTYVRYEFESGELGYVEKIIEKREVPIYFKDSPENEVVFSPVETSMAATTTTTVTTAVAEHGLSASYALSNAIELKRNIGIRLIIQLKGDFVLDSKGKCLDGNFLKGKLPTGNGCEGGLFESWFDLKIGYSEIDRIRRVVIEKGVSPAEIAEKVKISENIVRLVLNTLVEKKAIYREEDKYYPILSSKEVIVAYDGRYTYLEKLAEKMAKELEKKGIRAEIKSSGKLTEEDLSKEIILVRGREVRETTEKIGIPSTVDWSKSVGDIEVAKHPVTASKIVVVGGKDKKSVNSAIGKFLESLVL

Secondary structure (DSSP, 8-state):
---TT-PPBPPPPP--S----------TTPPP-HHHHHHHHHHHHHHHHHHIIIII-SEEEEE--EEE-SS-TTEEEEPSEEEE-TT--EEEE-S-EEEETTTTEEEETTSPEEPEE--SS--SSEEEEEEEEEEEEEEEEE--TT----S-S--EEEEEEEEEEEEEESS-SS-S--S----TTT-HHHHHHT------S--EEEEEEEEEETTEEEEEEE-PPBP--HHHHHHHHHHHHHHHHHHHHHHHHHHHHHHHHHHHHHHHHHHHHHHHHHHHHHHHHHHHHHHHHHHHHHHHHHHHHHHHHHHHHHHHHH------EEEESS-TT-EE-GGGHHHHHHHHT-EEEEESS-B-GGG-STTTEEEEEEEEEEEEETTEEEEEEEEEEEEP-EEE---TTEEEEESS-TTS-SS-HHHHHHHHHHTT--HHHHHHHHHHHTS-EEEEEEEEEEGGG-BBTTSPBPB---GGGPSSP-SSSSB-EEEEEEEEEE-HHHHHHHHHT--TT-B-HHHHHHHHT--HHHHHHHHHHHHHTTSEEEETTEEEES---SEEEEEE-TT-HHHHHHHHHHHHHHHHTT-EEEEEEGGG--HHHHHS-EEEEE-SS-HHHHHHHT----S-GGG-SSEEEE-S--SS---EEEEE-S-HHHHHHHHHHHHHH---